Protein AF-0000000076585270 (afdb_homodimer)

Sequence (612 aa):
MSAAIGAAALASAGLLAKRGRPFRSYSMFIYFAIMEFLQLAQYSVAGQCDSRINQALTWAAYIHVAFQPLVVNFYFLWGQRNPHPEVGSFVMKLCLAAAVLMLMRTPVLPLALLGDWLHTYFPDIPTSDTYGKHCHYLEAFCGERACSFKGGAWGHISWSIPLAPTTYFLPSSFIHFFMFFVPTLTAGDNVKRLLMIATVFIGPLACMAIAAQDMSTYVFEWATIWCFFAAVQSFWAILVELYFYKKRFIAADAEEMAQVGKWAKHSRVNAAAAAAAAGMAAAGGKQGAPTVTAAVCVTASSRKLDMSAAIGAAALASAGLLAKRGRPFRSYSMFIYFAIMEFLQLAQYSVAGQCDSRINQALTWAAYIHVAFQPLVVNFYFLWGQRNPHPEVGSFVMKLCLAAAVLMLMRTPVLPLALLGDWLHTYFPDIPTSDTYGKHCHYLEAFCGERACSFKGGAWGHISWSIPLAPTTYFLPSSFIHFFMFFVPTLTAGDNVKRLLMIATVFIGPLACMAIAAQDMSTYVFEWATIWCFFAAVQSFWAILVELYFYKKRFIAADAEEMAQVGKWAKHSRVNAAAAAAAAGMAAAGGKQGAPTVTAAVCVTASSRKLD

Nearest PDB structures (foldseek):
  7aky-assembly1_A  TM=4.165E-01  e=2.057E+00  Organic Lake phycodnavirus
  7aky-assembly1_A  TM=4.207E-01  e=2.317E+00  Organic Lake phycodnavirus
  1jv6-assembly1_A  TM=4.354E-01  e=8.023E+00  Halobacterium salinarum
  8xhw-assembly1_A  TM=3.796E-01  e=7.634E+00  Haloquadratum walsbyi DSM 16790
  6q58-assembly1_A  TM=3.985E-01  e=9.312E+00  Streptomyces lividans 1326

Secondary structure (DSSP, 8-state):
-HHHHHHHHHHHHHHHHHTT--HHHHHHHHHHHHHHHHHHHHHTTTT-TT-HHHHHHHHHHHHHHHTHHHHHHHHHHTT--SS-HHHHHHHHHHHHHHHHHHHTTSTTSGGGGS-THHHHH-TTSPPGGGTTTS--TTSTTB-SS-EEEE-SSS--EEEEB-PPPP-SSS--THHHHHHHHHHHHHHS-HHHHHHHHHHHIIIIIHHHHHHTT-TTSHHHHHHHHHHHHHHHHHHHHHHHHHHHSHHHHHHHHHHHHHHHHHHHHHSTTHHHHHHHHHHHHHHT--S-------------------/-HHHHHHHHHHHHHHHHHTT--HHHHHHHHHHHHHHHHHHHHHTTTT-TT-HHHHHHHHHHHHHHHTHHHHHHHHHHTT--SS-HHHHHHHHHHHHHHHHHHHTTSTTSGGGGS-THHHHH-TTS--GGGTTTS--TTSTTB-SS-EEEE-SSS--EEEEB-PPPP-SSS--THHHHHHHHHHHHHHS-HHHHHHHHHHHIIIIIHHHHHHTT-TTSHHHHHHHHHHHHHHHHHHHHHHHHHHHHHHHHHHHHHHHHHHHHHHHHHSTTHHHHHHHHHHHHHHT--S-------------------

Organism: Tetradesmus obliquus (NCBI:txid3088)

pLDDT: mean 79.13, std 25.03, range [20.0, 98.75]

Solvent-accessible surface area (backbone atoms only — not comparable to full-atom values): 31537 Å² total; per-residue (Å²): 109,43,62,58,51,20,49,51,24,43,50,50,27,50,53,41,49,73,71,65,48,58,65,55,78,32,44,55,26,50,57,33,20,52,51,19,50,50,53,50,56,41,64,77,38,45,61,39,47,84,37,67,64,24,28,50,53,36,49,51,49,51,54,54,58,43,44,42,29,34,49,53,42,41,50,74,31,44,72,27,64,69,74,40,39,64,42,22,54,49,49,46,53,52,25,50,51,50,22,52,40,51,50,45,29,29,71,88,26,62,57,54,62,64,48,57,70,51,26,75,48,33,70,64,44,63,41,79,83,40,38,18,70,68,56,51,87,51,37,65,30,41,21,70,44,47,23,28,27,68,24,68,47,79,53,41,60,18,38,28,33,29,32,40,67,55,16,53,82,28,52,53,63,14,57,54,46,47,50,48,42,48,57,43,55,69,53,38,54,69,67,52,26,50,50,49,54,50,41,48,48,71,28,61,49,44,22,32,42,53,18,52,73,22,69,90,32,25,36,25,20,18,65,42,47,30,51,64,45,42,40,60,48,49,52,50,53,50,53,52,48,51,66,74,30,53,80,50,51,62,53,50,55,53,49,48,54,52,49,51,53,57,54,44,69,73,44,76,73,35,53,58,54,48,45,44,47,51,44,48,56,53,63,66,53,68,78,83,75,77,80,77,76,74,77,75,77,73,77,73,79,72,75,71,88,117,107,41,61,59,52,20,50,50,24,40,49,51,25,50,53,42,48,72,72,66,50,60,65,56,77,31,44,55,28,49,58,33,21,50,50,20,51,50,54,51,57,42,64,78,38,44,61,40,47,84,36,66,64,25,29,51,52,35,50,51,50,51,54,53,59,42,44,43,29,34,49,54,41,41,51,73,31,46,74,28,65,69,76,38,39,64,40,20,55,49,50,46,51,52,26,49,51,50,22,52,39,50,49,47,29,30,72,87,26,62,57,53,62,64,46,59,71,52,26,74,48,33,69,66,42,64,42,79,82,41,38,19,69,66,56,51,86,52,37,66,30,42,22,70,44,47,22,27,26,67,23,69,46,80,54,40,60,17,38,29,33,28,32,38,66,55,15,53,84,28,53,54,61,14,56,53,46,47,50,49,41,47,56,44,57,70,51,37,54,72,67,52,26,49,50,48,56,51,42,48,49,70,28,62,49,45,23,33,41,53,18,52,74,22,70,92,33,24,36,26,19,18,64,43,48,29,52,64,45,43,40,58,48,49,52,51,52,51,52,51,47,49,65,75,30,53,79,52,52,65,54,48,53,53,51,49,54,52,49,50,54,56,55,45,69,72,46,77,72,38,52,60,53,47,45,44,47,49,45,46,58,54,64,65,54,69,83,81,76,74,80,77,75,74,75,72,77,74,75,73,78,72,77,73,88,118

Foldseek 3Di:
DLQVLLVVLVVVLVVCVVVVFDCLLSVLSNLLSVLSVLQVVLVVCAPVQVDPVQLVSLLVNLLSLLQNLLSLLSNFQAPDPFVHNVLSVVLNVLSVVSSVLQCCQACVDCLQVVACVVCVVPVLRDYPVQFLVPDDLQFAQRHDDFGWHQADQPRGIFTHGRTHDDGPRHDTCVSSVCSNQVSCCVRPDPLSVVLSVVCVCVAQVVLLVRNVVDSVRSRGGSNSVNSSCSSVSSVVSSVSCCVVCVPPVVVVSVVSVVVVVVVLVPPVVCCVVCVVVVVVVVVVPDDDDDPPPPPPCPVPPPPDPD/DLQVLLVVLVVVLVVCVVVVFDCLLSVLSNLLSVLSVLQVVLVVCAPVQVDPVQLVSLVVNLLSLLQNLLSLLSNFQAPDPFVHNVLSVVLNVLSVVSSVLQCCQACVDCLQVVACPVCVVPVLRDYPVQFLVPDDLQFAQRHDDFGWHQADQPRGIFTHGRTHDDGPRHDTCVSSVCSNQVSCCVRPDPLSVVLSVVCVCVAQVVLLVRLVVDSVRSRGGSNSVNSSCSSVSSVVSSVSCCVVCVPPVVVVSVVSVVVVVVVCVPPVVVCVVVVVVVVVVVVVPDDDDDPPPPPPCPVPPCPDPD

InterPro domains:
  IPR043912 Protein of unknown function DUF5765 [PF19069] (2-232)

Structure (mmCIF, N/CA/C/O backbone):
data_AF-0000000076585270-model_v1
#
loop_
_entity.id
_entity.type
_entity.pdbx_description
1 polymer 'Uncharacterized protein'
#
loop_
_atom_site.group_PDB
_atom_site.id
_atom_site.type_symbol
_atom_site.label_atom_id
_atom_site.label_alt_id
_atom_site.label_comp_id
_atom_site.label_asym_id
_atom_site.label_entity_id
_atom_site.label_seq_id
_atom_site.pdbx_PDB_ins_code
_atom_site.Cartn_x
_atom_site.Cartn_y
_atom_site.Cartn_z
_atom_site.occupancy
_atom_site.B_iso_or_equiv
_atom_site.auth_seq_id
_atom_site.auth_comp_id
_atom_site.auth_asym_id
_atom_site.auth_atom_id
_atom_site.pdbx_PDB_model_num
ATOM 1 N N . MET A 1 1 ? -32.312 -1.209 9.359 1 83.5 1 MET A N 1
ATOM 2 C CA . MET A 1 1 ? -31.234 -0.743 10.227 1 83.5 1 MET A CA 1
ATOM 3 C C . MET A 1 1 ? -30.328 0.25 9.484 1 83.5 1 MET A C 1
ATOM 5 O O . MET A 1 1 ? -30.047 1.333 10 1 83.5 1 MET A O 1
ATOM 9 N N . SER A 1 2 ? -30.094 0.052 8.203 1 87.19 2 SER A N 1
ATOM 10 C CA . SER A 1 2 ? -29.25 0.945 7.418 1 87.19 2 SER A CA 1
ATOM 11 C C . SER A 1 2 ? -29.875 2.334 7.301 1 87.19 2 SER A C 1
ATOM 13 O O . SER A 1 2 ? -29.188 3.342 7.441 1 87.19 2 SER A O 1
ATOM 15 N N . ALA A 1 3 ? -31.203 2.361 7.148 1 90.12 3 ALA A N 1
ATOM 16 C CA . ALA A 1 3 ? -31.891 3.646 7.02 1 90.12 3 ALA A CA 1
ATOM 17 C C . ALA A 1 3 ? -31.766 4.465 8.305 1 90.12 3 ALA A C 1
ATOM 19 O O . ALA A 1 3 ? -31.484 5.664 8.258 1 90.12 3 ALA A O 1
ATOM 20 N N . ALA A 1 4 ? -31.969 3.824 9.367 1 92.19 4 ALA A N 1
ATOM 21 C CA . ALA A 1 4 ? -31.922 4.492 10.664 1 92.19 4 ALA A CA 1
ATOM 22 C C . ALA A 1 4 ? -30.516 5.004 10.961 1 92.19 4 ALA A C 1
ATOM 24 O O . ALA A 1 4 ? -30.344 6.145 11.391 1 92.19 4 ALA A O 1
ATOM 25 N N . ILE A 1 5 ? -29.547 4.18 10.719 1 92 5 ILE A N 1
ATOM 26 C CA . ILE A 1 5 ? -28.172 4.551 10.977 1 92 5 ILE A CA 1
ATOM 27 C C . ILE A 1 5 ? -27.75 5.68 10.039 1 92 5 ILE A C 1
ATOM 29 O O . ILE A 1 5 ? -27.078 6.633 10.453 1 92 5 ILE A O 1
ATOM 33 N N . GLY A 1 6 ? -28.172 5.586 8.766 1 93.44 6 GLY A N 1
ATOM 34 C CA . GLY A 1 6 ? -27.891 6.648 7.816 1 93.44 6 GLY A CA 1
ATOM 35 C C . GLY A 1 6 ? -28.5 7.98 8.211 1 93.44 6 GLY A C 1
ATOM 36 O O . GLY A 1 6 ? -27.844 9.016 8.148 1 93.44 6 GLY A O 1
ATOM 37 N N . ALA A 1 7 ? -29.703 7.973 8.648 1 94.94 7 ALA A N 1
ATOM 38 C CA . ALA A 1 7 ? -30.406 9.18 9.086 1 94.94 7 ALA A CA 1
ATOM 39 C C . ALA A 1 7 ? -29.75 9.773 10.336 1 94.94 7 ALA A C 1
ATOM 41 O O . ALA A 1 7 ? -29.594 10.992 10.438 1 94.94 7 ALA A O 1
ATOM 42 N N . ALA A 1 8 ? -29.422 8.914 11.211 1 93.94 8 ALA A N 1
ATOM 43 C CA . ALA A 1 8 ? -28.75 9.359 12.422 1 93.94 8 ALA A CA 1
ATOM 44 C C . ALA A 1 8 ? -27.406 10.023 12.094 1 93.94 8 ALA A C 1
ATOM 46 O O . ALA A 1 8 ? -27.047 11.039 12.695 1 93.94 8 ALA A O 1
ATOM 47 N N . ALA A 1 9 ? -26.703 9.477 11.172 1 93.75 9 ALA A N 1
ATOM 48 C CA . ALA A 1 9 ? -25.422 10.039 10.75 1 93.75 9 ALA A CA 1
ATOM 49 C C . ALA A 1 9 ? -25.609 11.414 10.117 1 93.75 9 ALA A C 1
ATOM 51 O O . ALA A 1 9 ? -24.875 12.359 10.445 1 93.75 9 ALA A O 1
ATOM 52 N N . LEU A 1 10 ? -26.578 11.5 9.32 1 94.75 10 LEU A N 1
ATOM 53 C CA . LEU A 1 10 ? -26.859 12.781 8.68 1 94.75 10 LEU A CA 1
ATOM 54 C C . LEU A 1 10 ? -27.312 13.82 9.703 1 94.75 10 LEU A C 1
ATOM 56 O O . LEU A 1 10 ? -26.922 14.984 9.625 1 94.75 10 LEU A O 1
ATOM 60 N N . ALA A 1 11 ? -28.109 13.391 10.57 1 94.75 11 ALA A N 1
ATOM 61 C CA . ALA A 1 11 ? -28.547 14.289 11.641 1 94.75 11 ALA A CA 1
ATOM 62 C C . ALA A 1 11 ? -27.359 14.781 12.469 1 94.75 11 ALA A C 1
ATOM 64 O O . ALA A 1 11 ? -27.281 15.961 12.812 1 94.75 11 ALA A O 1
ATOM 65 N N . SER A 1 12 ? -26.5 13.875 12.758 1 91.81 12 SER A N 1
ATOM 66 C CA . SER A 1 12 ? -25.297 14.234 13.508 1 91.81 12 SER A CA 1
ATOM 67 C C . SER A 1 12 ? -24.453 15.242 12.734 1 91.81 12 SER A C 1
ATOM 69 O O . SER A 1 12 ? -23.953 16.219 13.312 1 91.81 12 SER A O 1
ATOM 71 N N . ALA A 1 13 ? -24.281 15.023 11.469 1 93 13 ALA A N 1
ATOM 72 C CA . ALA A 1 13 ? -23.547 15.969 10.633 1 93 13 ALA A CA 1
ATOM 73 C C . ALA A 1 13 ? -24.219 17.344 10.625 1 93 13 ALA A C 1
ATOM 75 O O . ALA A 1 13 ? -23.562 18.359 10.758 1 93 13 ALA A O 1
ATOM 76 N N . GLY A 1 14 ? -25.516 17.328 10.484 1 92.69 14 GLY A N 1
ATOM 77 C CA . GLY A 1 14 ? -26.266 18.578 10.508 1 92.69 14 GLY A CA 1
ATOM 78 C C . GLY A 1 14 ? -26.125 19.328 11.812 1 92.69 14 GLY A C 1
ATOM 79 O O . GLY A 1 14 ? -25.984 20.562 11.812 1 92.69 14 GLY A O 1
ATOM 80 N N . LEU A 1 15 ? -26.141 18.594 12.891 1 91 15 LEU A N 1
ATOM 81 C CA . LEU A 1 15 ? -26 19.219 14.211 1 91 15 LEU A CA 1
ATOM 82 C C . LEU A 1 15 ? -24.625 19.828 14.375 1 91 15 LEU A C 1
ATOM 84 O O . LEU A 1 15 ? -24.5 20.953 14.891 1 91 15 LEU A O 1
ATOM 88 N N . LEU A 1 16 ? -23.672 19.156 13.938 1 87.25 16 LEU A N 1
ATOM 89 C CA . LEU A 1 16 ? -22.312 19.672 14.047 1 87.25 16 LEU A CA 1
ATOM 90 C C . LEU A 1 16 ? -22.109 20.875 13.125 1 87.25 16 LEU A C 1
ATOM 92 O O . LEU A 1 16 ? -21.453 21.844 13.516 1 87.25 16 LEU A O 1
ATOM 96 N N . ALA A 1 17 ? -22.641 20.781 11.992 1 89.62 17 ALA A N 1
ATOM 97 C CA . ALA A 1 17 ? -22.562 21.891 11.055 1 89.62 17 ALA A CA 1
ATOM 98 C C . ALA A 1 17 ? -23.266 23.125 11.617 1 89.62 17 ALA A C 1
ATOM 100 O O . ALA A 1 17 ? -22.75 24.25 11.531 1 89.62 17 ALA A O 1
ATOM 101 N N . LYS A 1 18 ? -24.359 22.953 12.18 1 90.94 18 LYS A N 1
ATOM 102 C CA . LYS A 1 18 ? -25.141 24.047 12.758 1 90.94 18 LYS A CA 1
ATOM 103 C C . LYS A 1 18 ? -24.406 24.688 13.93 1 90.94 18 LYS A C 1
ATOM 105 O O . LYS A 1 18 ? -24.562 25.875 14.188 1 90.94 18 LYS A O 1
ATOM 110 N N . ARG A 1 19 ? -23.625 23.891 14.555 1 87.44 19 ARG A N 1
ATOM 111 C CA . ARG A 1 19 ? -22.844 24.391 15.695 1 87.44 19 ARG A CA 1
ATOM 112 C C . ARG A 1 19 ? -21.562 25.078 15.234 1 87.44 19 ARG A C 1
ATOM 114 O O . ARG A 1 19 ? -20.734 25.469 16.047 1 87.44 19 ARG A O 1
ATOM 121 N N . GLY A 1 20 ? -21.344 25.078 13.914 1 83.94 20 GLY A N 1
ATOM 122 C CA . GLY A 1 20 ? -20.234 25.828 13.367 1 83.94 20 GLY A CA 1
ATOM 123 C C . GLY A 1 20 ? -18.953 25.016 13.273 1 83.94 20 GLY A C 1
ATOM 124 O O . GLY A 1 20 ? -17.859 25.578 13.141 1 83.94 20 GLY A O 1
ATOM 125 N N . ARG A 1 21 ? -19.094 23.75 13.43 1 81.5 21 ARG A N 1
ATOM 126 C CA . ARG A 1 21 ? -17.891 22.938 13.328 1 81.5 21 ARG A CA 1
ATOM 127 C C . ARG A 1 21 ? -17.406 22.859 11.891 1 81.5 21 ARG A C 1
ATOM 129 O O . ARG A 1 21 ? -18.188 22.953 10.945 1 81.5 21 ARG A O 1
ATOM 136 N N . PRO A 1 22 ? -16.062 22.781 11.742 1 84.44 22 PRO A N 1
ATOM 137 C CA . PRO A 1 22 ? -15.531 22.672 10.383 1 84.44 22 PRO A CA 1
ATOM 138 C C . PRO A 1 22 ? -15.953 21.391 9.688 1 84.44 22 PRO A C 1
ATOM 140 O O . PRO A 1 22 ? -16.25 20.391 10.352 1 84.44 22 PRO A O 1
ATOM 143 N N . PHE A 1 23 ? -15.977 21.375 8.359 1 89.38 23 PHE A N 1
ATOM 144 C CA . PHE A 1 23 ? -16.391 20.234 7.535 1 89.38 23 PHE A CA 1
ATOM 145 C C . PHE A 1 23 ? -15.625 18.984 7.918 1 89.38 23 PHE A C 1
ATOM 147 O O . PHE A 1 23 ? -16.188 17.875 7.883 1 89.38 23 PHE A O 1
ATOM 154 N N . ARG A 1 24 ? -14.43 19.141 8.289 1 87.31 24 ARG A N 1
ATOM 155 C CA . ARG A 1 24 ? -13.586 18 8.672 1 87.31 24 ARG A CA 1
ATOM 156 C C . ARG A 1 24 ? -14.227 17.203 9.797 1 87.31 24 ARG A C 1
ATOM 158 O O . ARG A 1 24 ? -14.141 15.977 9.828 1 87.31 24 ARG A O 1
ATOM 165 N N . SER A 1 25 ? -14.93 17.875 10.625 1 83.81 25 SER A N 1
ATOM 166 C CA . SER A 1 25 ? -15.469 17.266 11.836 1 83.81 25 SER A CA 1
ATOM 167 C C . SER A 1 25 ? -16.688 16.391 11.523 1 83.81 25 SER A C 1
ATOM 169 O O . SER A 1 25 ? -17.031 15.508 12.305 1 83.81 25 SER A O 1
ATOM 171 N N . TYR A 1 26 ? -17.328 16.656 10.469 1 90.81 26 TYR A N 1
ATOM 172 C CA . TYR A 1 26 ? -18.516 15.867 10.219 1 90.81 26 TYR A CA 1
ATOM 173 C C . TYR A 1 26 ? -18.469 15.219 8.836 1 90.81 26 TYR A C 1
ATOM 175 O O . TYR A 1 26 ? -19.453 14.648 8.375 1 90.81 26 TYR A O 1
ATOM 183 N N . SER A 1 27 ? -17.328 15.289 8.148 1 93.25 27 SER A N 1
ATOM 184 C CA . SER A 1 27 ? -17.125 14.695 6.832 1 93.25 27 SER A CA 1
ATOM 185 C C . SER A 1 27 ? -17.359 13.188 6.863 1 93.25 27 SER A C 1
ATOM 187 O O . SER A 1 27 ? -17.984 12.625 5.957 1 93.25 27 SER A O 1
ATOM 189 N N . MET A 1 28 ? -16.953 12.539 7.957 1 94.81 28 MET A N 1
ATOM 190 C CA . MET A 1 28 ? -17.094 11.086 8.062 1 94.81 28 MET A CA 1
ATOM 191 C C . MET A 1 28 ? -18.562 10.695 8.156 1 94.81 28 MET A C 1
ATOM 193 O O . MET A 1 28 ? -18.984 9.703 7.555 1 94.81 28 MET A O 1
ATOM 197 N N . PHE A 1 29 ? -19.328 11.523 8.844 1 94.75 29 PHE A N 1
ATOM 198 C CA . PHE A 1 29 ? -20.766 11.227 8.977 1 94.75 29 PHE A CA 1
ATOM 199 C C . PHE A 1 29 ? -21.453 11.281 7.625 1 94.75 29 PHE A C 1
ATOM 201 O O . PHE A 1 29 ? -22.234 10.383 7.285 1 94.75 29 PHE A O 1
ATOM 208 N N . ILE A 1 30 ? -21.125 12.281 6.895 1 95.69 30 ILE A N 1
ATOM 209 C CA . ILE A 1 30 ? -21.734 12.438 5.582 1 95.69 30 ILE A CA 1
ATOM 210 C C . ILE A 1 30 ? -21.312 11.281 4.676 1 95.69 30 ILE A C 1
ATOM 212 O O . ILE A 1 30 ? -22.156 10.656 4.02 1 95.69 30 ILE A O 1
ATOM 216 N N . TYR A 1 31 ? -20.062 11.023 4.668 1 97.38 31 TYR A N 1
ATOM 217 C CA . TYR A 1 31 ? -19.516 10.016 3.764 1 97.38 31 TYR A CA 1
ATOM 218 C C . TYR A 1 31 ? -20.094 8.641 4.07 1 97.38 31 TYR A C 1
ATOM 220 O O . TYR A 1 31 ? -20.484 7.914 3.158 1 97.38 31 TYR A O 1
ATOM 228 N N . PHE A 1 32 ? -20.203 8.258 5.301 1 96.94 32 PHE A N 1
ATOM 229 C CA . PHE A 1 32 ? -20.656 6.918 5.656 1 96.94 32 PHE A CA 1
ATOM 230 C C . PHE A 1 32 ? -22.172 6.844 5.652 1 96.94 32 PHE A C 1
ATOM 232 O O . PHE A 1 32 ? -22.75 5.754 5.535 1 96.94 32 PHE A O 1
ATOM 239 N N . ALA A 1 33 ? -22.844 7.992 5.77 1 96.38 33 ALA A N 1
ATOM 240 C CA . ALA A 1 33 ? -24.297 8 5.523 1 96.38 33 ALA A CA 1
ATOM 241 C C . ALA A 1 33 ? -24.609 7.602 4.086 1 96.38 33 ALA A C 1
ATOM 243 O O . ALA A 1 33 ? -25.578 6.875 3.834 1 96.38 33 ALA A O 1
ATOM 244 N N . ILE A 1 34 ? -23.797 8.102 3.174 1 97.19 34 ILE A N 1
ATOM 245 C CA . ILE A 1 34 ? -23.969 7.754 1.768 1 97.19 34 ILE A CA 1
ATOM 246 C C . ILE A 1 34 ? -23.906 6.238 1.599 1 97.19 34 ILE A C 1
ATOM 248 O O . ILE A 1 34 ? -24.719 5.652 0.885 1 97.19 34 ILE A O 1
ATOM 252 N N . MET A 1 35 ? -23 5.578 2.281 1 97.25 35 MET A N 1
ATOM 253 C CA . MET A 1 35 ? -22.875 4.129 2.201 1 97.25 35 MET A CA 1
ATOM 254 C C . MET A 1 35 ? -24.125 3.439 2.748 1 97.25 35 MET A C 1
ATOM 256 O O . MET A 1 35 ? -24.594 2.453 2.18 1 97.25 35 MET A O 1
ATOM 260 N N . GLU A 1 36 ? -24.672 3.984 3.834 1 96.62 36 GLU A N 1
ATOM 261 C CA . GLU A 1 36 ? -25.891 3.414 4.406 1 96.62 36 GLU A CA 1
ATOM 262 C C . GLU A 1 36 ? -27.047 3.463 3.41 1 96.62 36 GLU A C 1
ATOM 264 O O . GLU A 1 36 ? -27.766 2.482 3.246 1 96.62 36 GLU A O 1
ATOM 269 N N . PHE A 1 37 ? -27.141 4.527 2.762 1 96.5 37 PHE A N 1
ATOM 270 C CA . PHE A 1 37 ? -28.219 4.676 1.801 1 96.5 37 PHE A CA 1
ATOM 271 C C . PHE A 1 37 ? -27.969 3.826 0.562 1 96.5 37 PHE A C 1
ATOM 273 O O . PHE A 1 37 ? -28.906 3.311 -0.046 1 96.5 37 PHE A O 1
ATOM 280 N N . LEU A 1 38 ? -26.719 3.721 0.158 1 97.06 38 LEU A N 1
ATOM 281 C CA . LEU A 1 38 ? -26.359 2.834 -0.946 1 97.06 38 LEU A CA 1
ATOM 282 C C . LEU A 1 38 ? -26.734 1.391 -0.624 1 97.06 38 LEU A C 1
ATOM 284 O O . LEU A 1 38 ? -27.344 0.702 -1.448 1 97.06 38 LEU A O 1
ATOM 288 N N . GLN A 1 39 ? -26.391 0.985 0.587 1 97 39 GLN A N 1
ATOM 289 C CA . GLN A 1 39 ? -26.703 -0.377 1.002 1 97 39 GLN A CA 1
ATOM 290 C C . GLN A 1 39 ? -28.219 -0.59 1.078 1 97 39 GLN A C 1
ATOM 292 O O . GLN A 1 39 ? -28.719 -1.641 0.677 1 97 39 GLN A O 1
ATOM 297 N N . LEU A 1 40 ? -28.906 0.41 1.551 1 96.12 40 LEU A N 1
ATOM 298 C CA . LEU A 1 40 ? -30.359 0.339 1.585 1 96.12 40 LEU A CA 1
ATOM 299 C C . LEU A 1 40 ? -30.938 0.129 0.185 1 96.12 40 LEU A C 1
ATOM 301 O O . LEU A 1 40 ? -31.797 -0.733 -0.02 1 96.12 40 LEU A O 1
ATOM 305 N N . ALA A 1 41 ? -30.453 0.873 -0.761 1 97.25 41 ALA A N 1
ATOM 306 C CA . ALA A 1 41 ? -30.906 0.762 -2.146 1 97.25 41 ALA A CA 1
ATOM 307 C C . ALA A 1 41 ? -30.547 -0.606 -2.729 1 97.25 41 ALA A C 1
ATOM 309 O O . ALA A 1 41 ? -31.328 -1.17 -3.508 1 97.25 41 ALA A O 1
ATOM 310 N N . GLN A 1 42 ? -29.5 -1.143 -2.332 1 97.62 42 GLN A N 1
ATOM 311 C CA . GLN A 1 42 ? -29.031 -2.414 -2.871 1 97.62 42 GLN A CA 1
ATOM 312 C C . GLN A 1 42 ? -29.922 -3.564 -2.436 1 97.62 42 GLN A C 1
ATOM 314 O O . GLN A 1 42 ? -30.094 -4.543 -3.166 1 97.62 42 GLN A O 1
ATOM 319 N N . TYR A 1 43 ? -30.531 -3.438 -1.267 1 96.44 43 TYR A N 1
ATOM 320 C CA . TYR A 1 43 ? -31.422 -4.492 -0.803 1 96.44 43 TYR A CA 1
ATOM 321 C C . TYR A 1 43 ? -32.594 -4.66 -1.755 1 96.44 43 TYR A C 1
ATOM 323 O O . TYR A 1 43 ? -33.125 -5.766 -1.906 1 96.44 43 TYR A O 1
ATOM 331 N N . SER A 1 44 ? -32.938 -3.68 -2.482 1 96.06 44 SER A N 1
ATOM 332 C CA . SER A 1 44 ? -34.094 -3.729 -3.369 1 96.06 44 SER A CA 1
ATOM 333 C C . SER A 1 44 ? -33.781 -4.523 -4.637 1 96.06 44 SER A C 1
ATOM 335 O O . SER A 1 44 ? -34.719 -5.008 -5.305 1 96.06 44 SER A O 1
ATOM 337 N N . VAL A 1 45 ? -32.594 -4.676 -4.957 1 97.31 45 VAL A N 1
ATOM 338 C CA . VAL A 1 45 ? -32.219 -5.375 -6.184 1 97.31 45 VAL A CA 1
ATOM 339 C C . VAL A 1 45 ? -31.234 -6.496 -5.867 1 97.31 45 VAL A C 1
ATOM 341 O O . VAL A 1 45 ? -30.547 -6.996 -6.758 1 97.31 45 VAL A O 1
ATOM 344 N N . ALA A 1 46 ? -31.141 -6.883 -4.633 1 97.38 46 ALA A N 1
ATOM 345 C CA . ALA A 1 46 ? -30.188 -7.906 -4.203 1 97.38 46 ALA A CA 1
ATOM 346 C C . ALA A 1 46 ? -30.422 -9.219 -4.949 1 97.38 46 ALA A C 1
ATOM 348 O O . ALA A 1 46 ? -31.547 -9.703 -5.031 1 97.38 46 ALA A O 1
ATOM 349 N N . GLY A 1 47 ? -29.344 -9.719 -5.551 1 97.44 47 GLY A N 1
ATOM 350 C CA . GLY A 1 47 ? -29.422 -11.008 -6.219 1 97.44 47 GLY A CA 1
ATOM 351 C C . GLY A 1 47 ? -29.766 -10.898 -7.691 1 97.44 47 GLY A C 1
ATOM 352 O O . GLY A 1 47 ? -29.625 -11.867 -8.438 1 97.44 47 GLY A O 1
ATOM 353 N N . GLN A 1 48 ? -30.188 -9.781 -8.109 1 97.81 48 GLN A N 1
ATOM 354 C CA . GLN A 1 48 ? -30.469 -9.562 -9.523 1 97.81 48 GLN A CA 1
ATOM 355 C C . GLN A 1 48 ? -29.219 -9.133 -10.281 1 97.81 48 GLN A C 1
ATOM 357 O O . GLN A 1 48 ? -29.141 -8.016 -10.797 1 97.81 48 GLN A O 1
ATOM 362 N N . CYS A 1 49 ? -28.391 -10 -10.477 1 96.81 49 CYS A N 1
ATOM 363 C CA . CYS A 1 49 ? -27.031 -9.703 -10.914 1 96.81 49 CYS A CA 1
ATOM 364 C C . CYS A 1 49 ? -27 -9.273 -12.375 1 96.81 49 CYS A C 1
ATOM 366 O O . CYS A 1 49 ? -26.031 -8.664 -12.828 1 96.81 49 CYS A O 1
ATOM 368 N N . ASP A 1 50 ? -28.078 -9.57 -13.07 1 96.44 50 ASP A N 1
ATOM 369 C CA . ASP A 1 50 ? -28.156 -9.164 -14.469 1 96.44 50 ASP A CA 1
ATOM 370 C C . ASP A 1 50 ? -28.688 -7.738 -14.594 1 96.44 50 ASP A C 1
ATOM 372 O O . ASP A 1 50 ? -28.594 -7.129 -15.664 1 96.44 50 ASP A O 1
ATOM 376 N N . SER A 1 51 ? -29.188 -7.305 -13.516 1 96.69 51 SER A N 1
ATOM 377 C CA . SER A 1 51 ? -29.766 -5.961 -13.516 1 96.69 51 SER A CA 1
ATOM 378 C C . SER A 1 51 ? -28.672 -4.898 -13.578 1 96.69 51 SER A C 1
ATOM 380 O O . SER A 1 51 ? -27.703 -4.941 -12.812 1 96.69 51 SER A O 1
ATOM 382 N N . ARG A 1 52 ? -28.906 -3.934 -14.453 1 96.25 52 ARG A N 1
ATOM 383 C CA . ARG A 1 52 ? -27.969 -2.824 -14.578 1 96.25 52 ARG A CA 1
ATOM 384 C C . ARG A 1 52 ? -27.938 -1.986 -13.305 1 96.25 52 ARG A C 1
ATOM 386 O O . ARG A 1 52 ? -26.891 -1.44 -12.945 1 96.25 52 ARG A O 1
ATOM 393 N N . ILE A 1 53 ? -29.016 -1.955 -12.68 1 97.56 53 ILE A N 1
ATOM 394 C CA . ILE A 1 53 ? -29.094 -1.169 -11.453 1 97.56 53 ILE A CA 1
ATOM 395 C C . ILE A 1 53 ? -28.297 -1.85 -10.344 1 97.56 53 ILE A C 1
ATOM 397 O O . ILE A 1 53 ? -27.547 -1.191 -9.617 1 97.56 53 ILE A O 1
ATOM 401 N N . ASN A 1 54 ? -28.375 -3.152 -10.242 1 98.38 54 ASN A N 1
ATOM 402 C CA . ASN A 1 54 ? -27.594 -3.9 -9.266 1 98.38 54 ASN A CA 1
ATOM 403 C C . ASN A 1 54 ? -26.094 -3.684 -9.477 1 98.38 54 ASN A C 1
ATOM 405 O O . ASN A 1 54 ? -25.375 -3.355 -8.539 1 98.38 54 ASN A O 1
ATOM 409 N N . GLN A 1 55 ? -25.766 -3.74 -10.711 1 96.75 55 GLN A N 1
ATOM 410 C CA . GLN A 1 55 ? -24.344 -3.594 -11.047 1 96.75 55 GLN A CA 1
ATOM 411 C C . GLN A 1 55 ? -23.859 -2.176 -10.766 1 96.75 55 GLN A C 1
ATOM 413 O O . GLN A 1 55 ? -22.781 -1.989 -10.195 1 96.75 55 GLN A O 1
ATOM 418 N N . ALA A 1 56 ? -24.641 -1.236 -11.141 1 96.56 56 ALA A N 1
ATOM 419 C CA . ALA A 1 56 ? -24.266 0.158 -10.93 1 96.56 56 ALA A CA 1
ATOM 420 C C . ALA A 1 56 ? -24.094 0.466 -9.445 1 96.56 56 ALA A C 1
ATOM 422 O O . ALA A 1 56 ? -23.125 1.122 -9.047 1 96.56 56 ALA A O 1
ATOM 423 N N . LEU A 1 57 ? -25 -0.02 -8.648 1 97.81 57 LEU A N 1
ATOM 424 C CA . LEU A 1 57 ? -24.922 0.215 -7.207 1 97.81 57 LEU A CA 1
ATOM 425 C C . LEU A 1 57 ? -23.734 -0.505 -6.598 1 97.81 57 LEU A C 1
ATOM 427 O O . LEU A 1 57 ? -23.094 0.004 -5.668 1 97.81 57 LEU A O 1
ATOM 431 N N . THR A 1 58 ? -23.406 -1.659 -7.145 1 97.62 58 THR A N 1
ATOM 432 C CA . THR A 1 58 ? -22.25 -2.412 -6.684 1 97.62 58 THR A CA 1
ATOM 433 C C . THR A 1 58 ? -20.953 -1.651 -6.984 1 97.62 58 THR A C 1
ATOM 435 O O . THR A 1 58 ? -20.094 -1.511 -6.113 1 97.62 58 THR A O 1
ATOM 438 N N . TRP A 1 59 ? -20.938 -1.08 -8.148 1 96.12 59 TRP A N 1
ATOM 439 C CA . TRP A 1 59 ? -19.766 -0.279 -8.523 1 96.12 59 TRP A CA 1
ATOM 440 C C . TRP A 1 59 ? -19.656 0.966 -7.648 1 96.12 59 TRP A C 1
ATOM 442 O O . TRP A 1 59 ? -18.562 1.323 -7.203 1 96.12 59 TRP A O 1
ATOM 452 N N . ALA A 1 60 ? -20.734 1.584 -7.434 1 97.44 60 ALA A N 1
ATOM 453 C CA . ALA A 1 60 ? -20.734 2.787 -6.605 1 97.44 60 ALA A CA 1
ATOM 454 C C . ALA A 1 60 ? -20.219 2.488 -5.199 1 97.44 60 ALA A C 1
ATOM 456 O O . ALA A 1 60 ? -19.484 3.283 -4.621 1 97.44 60 ALA A O 1
ATOM 457 N N . ALA A 1 61 ? -20.609 1.365 -4.688 1 97.81 61 ALA A N 1
ATOM 458 C CA . ALA A 1 61 ? -20.156 0.966 -3.357 1 97.81 61 ALA A CA 1
ATOM 459 C C . ALA A 1 61 ? -18.656 0.735 -3.328 1 97.81 61 ALA A C 1
ATOM 461 O O . ALA A 1 61 ? -17.969 1.173 -2.4 1 97.81 61 ALA A O 1
ATOM 462 N N . TYR A 1 62 ? -18.172 0.118 -4.348 1 97 62 TYR A N 1
ATOM 463 C CA . TYR A 1 62 ? -16.75 -0.157 -4.414 1 97 62 TYR A CA 1
ATOM 464 C C . TYR A 1 62 ? -15.945 1.136 -4.516 1 97 62 TYR A C 1
ATOM 466 O O . TYR A 1 62 ? -14.898 1.28 -3.873 1 97 62 TYR A O 1
ATOM 474 N N . ILE A 1 63 ? -16.453 2.035 -5.32 1 97 63 ILE A N 1
ATOM 475 C CA . ILE A 1 63 ? -15.812 3.34 -5.453 1 97 63 ILE A CA 1
ATOM 476 C C . ILE A 1 63 ? -15.812 4.051 -4.102 1 97 63 ILE A C 1
ATOM 478 O O . ILE A 1 63 ? -14.797 4.621 -3.695 1 97 63 ILE A O 1
ATOM 482 N N . HIS A 1 64 ? -16.906 3.992 -3.41 1 98.25 64 HIS A N 1
ATOM 483 C CA . HIS A 1 64 ? -17.016 4.578 -2.08 1 98.25 64 HIS A CA 1
ATOM 484 C C . HIS A 1 64 ? -15.969 3.99 -1.136 1 98.25 64 HIS A C 1
ATOM 486 O O . HIS A 1 64 ? -15.289 4.727 -0.418 1 98.25 64 HIS A O 1
ATOM 492 N N . VAL A 1 65 ? -15.82 2.664 -1.159 1 98.19 65 VAL A N 1
ATOM 493 C CA . VAL A 1 65 ? -14.875 1.971 -0.296 1 98.19 65 VAL A CA 1
ATOM 494 C C . VAL A 1 65 ? -13.453 2.418 -0.63 1 98.19 65 VAL A C 1
ATOM 496 O O . VAL A 1 65 ? -12.648 2.672 0.27 1 98.19 65 VAL A O 1
ATOM 499 N N . ALA A 1 66 ? -13.156 2.586 -1.874 1 97.69 66 ALA A N 1
ATOM 500 C CA . ALA A 1 66 ? -11.812 2.938 -2.322 1 97.69 66 ALA A CA 1
ATOM 501 C C . ALA A 1 66 ? -11.383 4.281 -1.749 1 97.69 66 ALA A C 1
ATOM 503 O O . ALA A 1 66 ? -10.195 4.496 -1.481 1 97.69 66 ALA A O 1
ATOM 504 N N . PHE A 1 67 ? -12.32 5.16 -1.469 1 98.25 67 PHE A N 1
ATOM 505 C CA . PHE A 1 67 ? -11.977 6.512 -1.041 1 98.25 67 PHE A CA 1
ATOM 506 C C . PHE A 1 67 ? -12.133 6.66 0.467 1 98.25 67 PHE A C 1
ATOM 508 O O . PHE A 1 67 ? -11.883 7.73 1.021 1 98.25 67 PHE A O 1
ATOM 515 N N . GLN A 1 68 ? -12.484 5.648 1.159 1 98.31 68 GLN A N 1
ATOM 516 C CA . GLN A 1 68 ? -12.672 5.711 2.604 1 98.31 68 GLN A CA 1
ATOM 517 C C . GLN A 1 68 ? -11.391 6.133 3.312 1 98.31 68 GLN A C 1
ATOM 519 O O . GLN A 1 68 ? -11.422 6.977 4.215 1 98.31 68 GLN A O 1
ATOM 524 N N . PRO A 1 69 ? -10.18 5.637 2.922 1 98.38 69 PRO A N 1
ATOM 525 C CA . PRO A 1 69 ? -8.961 6.09 3.59 1 98.38 69 PRO A CA 1
ATOM 526 C C . PRO A 1 69 ? -8.75 7.598 3.48 1 98.38 69 PRO A C 1
ATOM 528 O O . PRO A 1 69 ? -8.242 8.227 4.414 1 98.38 69 PRO A O 1
ATOM 531 N N . LEU A 1 70 ? -9.148 8.148 2.367 1 98.25 70 LEU A N 1
ATOM 532 C CA . LEU A 1 70 ? -9.023 9.586 2.164 1 98.25 70 LEU A CA 1
ATOM 533 C C . LEU A 1 70 ? -9.867 10.352 3.18 1 98.25 70 LEU A C 1
ATOM 535 O O . LEU A 1 70 ? -9.383 11.289 3.814 1 98.25 70 LEU A O 1
ATOM 539 N N . VAL A 1 71 ? -11.062 9.906 3.412 1 97.19 71 VAL A N 1
ATOM 540 C CA . VAL A 1 71 ? -12.008 10.602 4.285 1 97.19 71 VAL A CA 1
ATOM 541 C C . VAL A 1 71 ? -11.578 10.445 5.742 1 97.19 71 VAL A C 1
ATOM 543 O O . VAL A 1 71 ? -11.617 11.398 6.516 1 97.19 71 VAL A O 1
ATOM 546 N N . VAL A 1 72 ? -11.141 9.266 6.066 1 96.56 72 VAL A N 1
ATOM 547 C CA . VAL A 1 72 ? -10.734 8.992 7.441 1 96.56 72 VAL A CA 1
ATOM 548 C C . VAL A 1 72 ? -9.492 9.797 7.785 1 96.56 72 VAL A C 1
ATOM 550 O O . VAL A 1 72 ? -9.43 10.445 8.836 1 96.56 72 VAL A O 1
ATOM 553 N N . ASN A 1 73 ? -8.531 9.82 6.91 1 96.44 73 ASN A N 1
ATOM 554 C CA . ASN A 1 73 ? -7.312 10.57 7.184 1 96.44 73 ASN A CA 1
ATOM 555 C C . ASN A 1 73 ? -7.547 12.078 7.074 1 96.44 73 ASN A C 1
ATOM 557 O O . ASN A 1 73 ? -6.824 12.867 7.684 1 96.44 73 ASN A O 1
ATOM 561 N N . P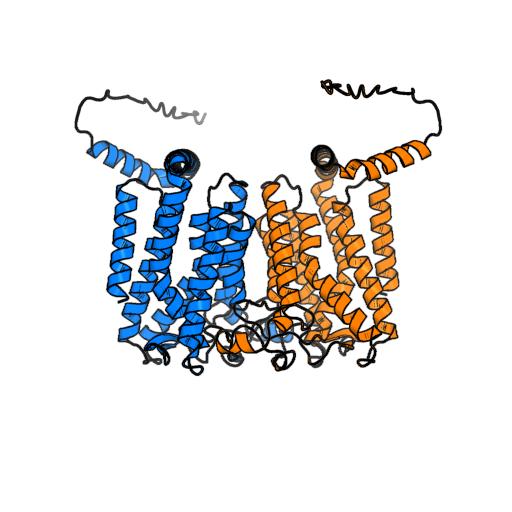HE A 1 74 ? -8.5 12.438 6.25 1 95.12 74 PHE A N 1
ATOM 562 C CA . PHE A 1 74 ? -8.914 13.836 6.238 1 95.12 74 PHE A CA 1
ATOM 563 C C . PHE A 1 74 ? -9.367 14.281 7.621 1 95.12 74 PHE A C 1
ATOM 565 O O . PHE A 1 74 ? -8.977 15.344 8.094 1 95.12 74 PHE A O 1
ATOM 572 N N . TYR A 1 75 ? -10.117 13.445 8.234 1 93.12 75 TYR A N 1
ATOM 573 C CA . TYR A 1 75 ? -10.617 13.727 9.578 1 93.12 75 TYR A CA 1
ATOM 574 C C . TYR A 1 75 ? -9.477 13.758 10.586 1 93.12 75 TYR A C 1
ATOM 576 O O . TYR A 1 75 ? -9.383 14.688 11.391 1 93.12 75 TYR A O 1
ATOM 584 N N . PHE A 1 76 ? -8.531 12.906 10.516 1 93.12 76 PHE A N 1
ATOM 585 C CA . PHE A 1 76 ? -7.57 12.711 11.594 1 93.12 76 PHE A CA 1
ATOM 586 C C . PHE A 1 76 ? -6.34 13.586 11.375 1 93.12 76 PHE A C 1
ATOM 588 O O . PHE A 1 76 ? -5.719 14.039 12.344 1 93.12 76 PHE A O 1
ATOM 595 N N . LEU A 1 77 ? -6 13.852 10.055 1 93.06 77 LEU A N 1
ATOM 596 C CA . LEU A 1 77 ? -4.652 14.375 9.867 1 93.06 77 LEU A CA 1
ATOM 597 C C . LEU A 1 77 ? -4.691 15.711 9.125 1 93.06 77 LEU A C 1
ATOM 599 O O . LEU A 1 77 ? -3.742 16.484 9.195 1 93.06 77 LEU A O 1
ATOM 603 N N . TRP A 1 78 ? -5.645 15.898 8.375 1 89.94 78 TRP A N 1
ATOM 604 C CA . TRP A 1 78 ? -5.664 17.109 7.555 1 89.94 78 TRP A CA 1
ATOM 605 C C . TRP A 1 78 ? -5.625 18.359 8.43 1 89.94 78 TRP A C 1
ATOM 607 O O . TRP A 1 78 ? -6.422 18.5 9.359 1 89.94 78 TRP A O 1
ATOM 617 N N . GLY A 1 79 ? -4.691 19.234 8.141 1 80.44 79 GLY A N 1
ATOM 618 C CA . GLY A 1 79 ? -4.629 20.531 8.797 1 80.44 79 GLY A CA 1
ATOM 619 C C . GLY A 1 79 ? -4.059 20.469 10.195 1 80.44 79 GLY A C 1
ATOM 620 O O . GLY A 1 79 ? -4.004 21.469 10.898 1 80.44 79 GLY A O 1
ATOM 621 N N . GLN A 1 80 ? -3.623 19.312 10.547 1 82.94 80 GLN A N 1
ATOM 622 C CA . GLN A 1 80 ? -3.064 19.188 11.891 1 82.94 80 GLN A CA 1
ATOM 623 C C . GLN A 1 80 ? -1.675 19.812 11.969 1 82.94 80 GLN A C 1
ATOM 625 O O . GLN A 1 80 ? -0.886 19.703 11.031 1 82.94 80 GLN A O 1
ATOM 630 N N . ARG A 1 81 ? -1.428 20.438 13.062 1 78.19 81 ARG A N 1
ATOM 631 C CA . ARG A 1 81 ? -0.155 21.125 13.25 1 78.19 81 ARG A CA 1
ATOM 632 C C . ARG A 1 81 ? 0.929 20.156 13.711 1 78.19 81 ARG A C 1
ATOM 634 O O . ARG A 1 81 ? 2.119 20.422 13.523 1 78.19 81 ARG A O 1
ATOM 641 N N . ASN A 1 82 ? 0.427 19.203 14.469 1 75.5 82 ASN A N 1
ATOM 642 C CA . ASN A 1 82 ? 1.345 18.141 14.875 1 75.5 82 ASN A CA 1
ATOM 643 C C . ASN A 1 82 ? 1.054 16.828 14.148 1 75.5 82 ASN A C 1
ATOM 645 O O . ASN A 1 82 ? -0.015 16.25 14.32 1 75.5 82 ASN A O 1
ATOM 649 N N . PRO A 1 83 ? 2.016 16.469 13.336 1 75.81 83 PRO A N 1
ATOM 650 C CA . PRO A 1 83 ? 3.385 16.969 13.195 1 75.81 83 PRO A CA 1
ATOM 651 C C . PRO A 1 83 ? 3.461 18.266 12.383 1 75.81 83 PRO A C 1
ATOM 653 O O . PRO A 1 83 ? 4.027 19.266 12.844 1 75.81 83 PRO A O 1
ATOM 656 N N . HIS A 1 84 ? 3.107 18.234 11.227 1 82.12 84 HIS A N 1
ATOM 657 C CA . HIS A 1 84 ? 3.053 19.391 10.344 1 82.12 84 HIS A CA 1
ATOM 658 C C . HIS A 1 84 ? 1.9 19.281 9.352 1 82.12 84 HIS A C 1
ATOM 660 O O . HIS A 1 84 ? 1.575 18.188 8.898 1 82.12 84 HIS A O 1
ATOM 666 N N . PRO A 1 85 ? 1.322 20.359 9.055 1 87.75 85 PRO A N 1
ATOM 667 C CA . PRO A 1 85 ? 0.165 20.312 8.156 1 87.75 85 PRO A CA 1
ATOM 668 C C . PRO A 1 85 ? 0.501 19.719 6.793 1 87.75 85 PRO A C 1
ATOM 670 O O . PRO A 1 85 ? -0.37 19.141 6.133 1 87.75 85 PRO A O 1
ATOM 673 N N . GLU A 1 86 ? 1.71 19.797 6.43 1 91.5 86 GLU A N 1
ATOM 674 C CA . GLU A 1 86 ? 2.102 19.25 5.137 1 91.5 86 GLU A CA 1
ATOM 675 C C . GLU A 1 86 ? 2.037 17.719 5.141 1 91.5 86 GLU A C 1
ATOM 677 O O . GLU A 1 86 ? 1.904 17.094 4.086 1 91.5 86 GLU A O 1
ATOM 682 N N . VAL A 1 87 ? 2.15 17.172 6.309 1 94.12 87 VAL A N 1
ATOM 683 C CA . VAL A 1 87 ? 2.027 15.727 6.426 1 94.12 87 VAL A CA 1
ATOM 684 C C . VAL A 1 87 ? 0.602 15.297 6.086 1 94.12 87 VAL A C 1
ATOM 686 O O . VAL A 1 87 ? 0.397 14.352 5.324 1 94.12 87 VAL A O 1
ATOM 689 N N . GLY A 1 88 ? -0.336 16.047 6.605 1 94.56 88 GLY A N 1
ATOM 690 C CA . GLY A 1 88 ? -1.723 15.758 6.277 1 94.56 88 GLY A CA 1
ATOM 691 C C . GLY A 1 88 ? -2.027 15.891 4.797 1 94.56 88 GLY A C 1
ATOM 692 O O . GLY A 1 88 ? -2.705 15.039 4.219 1 94.56 88 GLY A O 1
ATOM 693 N N . SER A 1 89 ? -1.518 16.938 4.188 1 93.44 89 SER A N 1
ATOM 694 C CA . SER A 1 89 ? -1.727 17.156 2.762 1 93.44 89 SER A CA 1
ATOM 695 C C . SER A 1 89 ? -1.086 16.047 1.935 1 93.44 89 SER A C 1
ATOM 697 O O . SER A 1 89 ? -1.662 15.594 0.944 1 93.44 89 SER A O 1
ATOM 699 N N . PHE A 1 90 ? 0.025 15.703 2.391 1 95.94 90 PHE A N 1
ATOM 700 C CA . PHE A 1 90 ? 0.743 14.625 1.724 1 95.94 90 PHE A CA 1
ATOM 701 C C . PHE A 1 90 ? -0.028 13.312 1.829 1 95.94 90 PHE A C 1
ATOM 703 O O . PHE A 1 90 ? -0.148 12.578 0.848 1 95.94 90 PHE A O 1
ATOM 710 N N . VAL A 1 91 ? -0.576 13.016 2.961 1 97.62 91 VAL A N 1
ATOM 711 C CA . VAL A 1 91 ? -1.339 11.797 3.191 1 97.62 91 VAL A CA 1
ATOM 712 C C . VAL A 1 91 ? -2.574 11.781 2.295 1 97.62 91 VAL A C 1
ATOM 714 O O . VAL A 1 91 ? -2.949 10.734 1.764 1 97.62 91 VAL A O 1
ATOM 717 N N . MET A 1 92 ? -3.199 12.961 2.041 1 96.94 92 MET A N 1
ATOM 718 C CA . MET A 1 92 ? -4.352 13.023 1.148 1 96.94 92 MET A CA 1
ATOM 719 C C . MET A 1 92 ? -3.975 12.594 -0.264 1 96.94 92 MET A C 1
ATOM 721 O O . MET A 1 92 ? -4.711 11.844 -0.907 1 96.94 92 MET A O 1
ATOM 725 N N . LYS A 1 93 ? -2.828 13 -0.666 1 97.44 93 LYS A N 1
ATOM 726 C CA . LYS A 1 93 ? -2.371 12.633 -2.002 1 97.44 93 LYS A CA 1
ATOM 727 C C . LYS A 1 93 ? -2.09 11.133 -2.094 1 97.44 93 LYS A C 1
ATOM 729 O O . LYS A 1 93 ? -2.402 10.5 -3.104 1 97.44 93 LYS A O 1
ATOM 734 N N . LEU A 1 94 ? -1.529 10.609 -1.054 1 98.38 94 LEU A N 1
ATOM 735 C CA . LEU A 1 94 ? -1.268 9.172 -1.029 1 98.38 94 LEU A CA 1
ATOM 736 C C . LEU A 1 94 ? -2.572 8.383 -1.062 1 98.38 94 LEU A C 1
ATOM 738 O O . LEU A 1 94 ? -2.672 7.367 -1.762 1 98.38 94 LEU A O 1
ATOM 742 N N . CYS A 1 95 ? -3.514 8.844 -0.309 1 98.5 95 CYS A N 1
ATOM 743 C CA . CYS A 1 95 ? -4.809 8.172 -0.273 1 98.5 95 CYS A CA 1
ATOM 744 C C . CYS A 1 95 ? -5.492 8.234 -1.635 1 98.5 95 CYS A C 1
ATOM 746 O O . CYS A 1 95 ? -6.113 7.266 -2.066 1 98.5 95 CYS A O 1
ATOM 748 N N . LEU A 1 96 ? -5.395 9.375 -2.291 1 98.12 96 LEU A N 1
ATOM 749 C CA . LEU A 1 96 ? -5.961 9.508 -3.629 1 98.12 96 LEU A CA 1
ATOM 750 C C . LEU A 1 96 ? -5.289 8.547 -4.602 1 98.12 96 LEU A C 1
ATOM 752 O O . LEU A 1 96 ? -5.965 7.867 -5.383 1 98.12 96 LEU A O 1
ATOM 756 N N . ALA A 1 97 ? -4.004 8.484 -4.512 1 97.81 97 ALA A N 1
ATOM 757 C CA . ALA A 1 97 ? -3.266 7.562 -5.371 1 97.81 97 ALA A CA 1
ATOM 758 C C . ALA A 1 97 ? -3.689 6.121 -5.109 1 97.81 97 ALA A C 1
ATOM 760 O O . ALA A 1 97 ? -3.916 5.352 -6.051 1 97.81 97 ALA A O 1
ATOM 761 N N . ALA A 1 98 ? -3.799 5.762 -3.873 1 98.25 98 ALA A N 1
ATOM 762 C CA . ALA A 1 98 ? -4.219 4.414 -3.494 1 98.25 98 ALA A CA 1
ATOM 763 C C . ALA A 1 98 ? -5.609 4.102 -4.035 1 98.25 98 ALA A C 1
ATOM 765 O O . ALA A 1 98 ? -5.848 3.012 -4.562 1 98.25 98 ALA A O 1
ATOM 766 N N . ALA A 1 99 ? -6.492 5.074 -3.924 1 97.62 99 ALA A N 1
ATOM 767 C CA . ALA A 1 99 ? -7.859 4.887 -4.406 1 97.62 99 ALA A CA 1
ATOM 768 C C . ALA A 1 99 ? -7.883 4.664 -5.914 1 97.62 99 ALA A C 1
ATOM 770 O O . ALA A 1 99 ? -8.562 3.758 -6.406 1 97.62 99 ALA A O 1
ATOM 771 N N . VAL A 1 100 ? -7.129 5.441 -6.617 1 95.25 100 VAL A N 1
ATOM 772 C CA . VAL A 1 100 ? -7.074 5.328 -8.07 1 95.25 100 VAL A CA 1
ATOM 773 C C . VAL A 1 100 ? -6.52 3.961 -8.469 1 95.25 100 VAL A C 1
ATOM 775 O O . VAL A 1 100 ? -7.062 3.293 -9.352 1 95.25 100 VAL A O 1
ATOM 778 N N . LEU A 1 101 ? -5.551 3.525 -7.758 1 94.81 101 LEU A N 1
ATOM 779 C CA . LEU A 1 101 ? -4.922 2.252 -8.094 1 94.81 101 LEU A CA 1
ATOM 780 C C . LEU A 1 101 ? -5.84 1.084 -7.746 1 94.81 101 LEU A C 1
ATOM 782 O O . LEU A 1 101 ? -5.848 0.069 -8.445 1 94.81 101 LEU A O 1
ATOM 786 N N . MET A 1 102 ? -6.582 1.209 -6.695 1 95.38 102 MET A N 1
ATOM 787 C CA . MET A 1 102 ? -7.586 0.197 -6.387 1 95.38 102 MET A CA 1
ATOM 788 C C . MET A 1 102 ? -8.633 0.114 -7.492 1 95.38 102 MET A C 1
ATOM 790 O O . MET A 1 102 ? -9.016 -0.98 -7.91 1 95.38 102 MET A O 1
ATOM 794 N N . LEU A 1 103 ? -9.023 1.253 -7.969 1 94.19 103 LEU A N 1
ATOM 795 C CA . LEU A 1 103 ? -10.062 1.3 -8.992 1 94.19 103 LEU A CA 1
ATOM 796 C C . LEU A 1 103 ? -9.523 0.813 -10.336 1 94.19 103 LEU A C 1
ATOM 798 O O . LEU A 1 103 ? -10.289 0.315 -11.164 1 94.19 103 LEU A O 1
ATOM 802 N N . MET A 1 104 ? -8.234 0.85 -10.523 1 91.31 104 MET A N 1
ATOM 803 C CA . MET A 1 104 ? -7.613 0.393 -11.766 1 91.31 104 MET A CA 1
ATOM 804 C C . MET A 1 104 ? -7.699 -1.125 -11.891 1 91.31 104 MET A C 1
ATOM 806 O O . MET A 1 104 ? -7.492 -1.675 -12.977 1 91.31 104 MET A O 1
ATOM 810 N N . ARG A 1 105 ? -8.07 -1.781 -10.844 1 91.69 105 ARG A N 1
ATOM 811 C CA . ARG A 1 105 ? -8.234 -3.23 -10.891 1 91.69 105 ARG A CA 1
ATOM 812 C C . ARG A 1 105 ? -9.594 -3.609 -11.461 1 91.69 105 ARG A C 1
ATOM 814 O O . ARG A 1 105 ? -9.875 -4.789 -11.688 1 91.69 105 ARG A O 1
ATOM 821 N N . THR A 1 106 ? -10.383 -2.641 -11.68 1 90.44 106 THR A N 1
ATOM 822 C CA . THR A 1 106 ? -11.719 -2.91 -12.203 1 90.44 106 THR A CA 1
ATOM 823 C C . THR A 1 106 ? -11.742 -2.795 -13.727 1 90.44 106 THR A C 1
ATOM 825 O O . THR A 1 106 ? -10.922 -2.08 -14.305 1 90.44 106 THR A O 1
ATOM 828 N N . PRO A 1 107 ? -12.625 -3.521 -14.383 1 82.88 107 PRO A N 1
ATOM 829 C CA . PRO A 1 107 ? -12.672 -3.48 -15.844 1 82.88 107 PRO A CA 1
ATOM 830 C C . PRO A 1 107 ? -13.172 -2.143 -16.375 1 82.88 107 PRO A C 1
ATOM 832 O O . PRO A 1 107 ? -13.109 -1.892 -17.594 1 82.88 107 PRO A O 1
ATOM 835 N N . VAL A 1 108 ? -13.555 -1.351 -15.602 1 68.19 108 VAL A N 1
ATOM 836 C CA . VAL A 1 108 ? -14.141 -0.098 -16.062 1 68.19 108 VAL A CA 1
ATOM 837 C C . VAL A 1 108 ? -13.047 0.942 -16.281 1 68.19 108 VAL A C 1
ATOM 839 O O . VAL A 1 108 ? -13.25 1.946 -16.969 1 68.19 108 VAL A O 1
ATOM 842 N N . LEU A 1 109 ? -11.852 0.603 -15.852 1 66.12 109 LEU A N 1
ATOM 843 C CA . LEU A 1 109 ? -10.82 1.631 -15.922 1 66.12 109 LEU A CA 1
ATOM 844 C C . LEU A 1 109 ? -9.828 1.326 -17.047 1 66.12 109 LEU A C 1
ATOM 846 O O . LEU A 1 109 ? -9.82 0.216 -17.578 1 66.12 109 LEU A O 1
ATOM 850 N N . PRO A 1 110 ? -8.977 2.318 -17.25 1 60.84 110 PRO A N 1
ATOM 851 C CA . PRO A 1 110 ? -8.156 2.459 -18.453 1 60.84 110 PRO A CA 1
ATOM 852 C C . PRO A 1 110 ? -7.246 1.255 -18.688 1 60.84 110 PRO A C 1
ATOM 854 O O . PRO A 1 110 ? -6.969 0.904 -19.844 1 60.84 110 PRO A O 1
ATOM 857 N N . LEU A 1 111 ? -6.84 0.735 -17.719 1 63.47 111 LEU A N 1
ATOM 858 C CA . LEU A 1 111 ? -5.93 -0.368 -18 1 63.47 111 LEU A CA 1
ATOM 859 C C . LEU A 1 111 ? -6.602 -1.42 -18.875 1 63.47 111 LEU A C 1
ATOM 861 O O . LEU A 1 111 ? -5.961 -2.008 -19.75 1 63.47 111 LEU A O 1
ATOM 865 N N . ALA A 1 112 ? -7.801 -1.524 -18.578 1 59.69 112 ALA A N 1
ATOM 866 C CA . ALA A 1 112 ? -8.57 -2.451 -19.406 1 59.69 112 ALA A CA 1
ATOM 867 C C . ALA A 1 112 ? -8.633 -1.972 -20.844 1 59.69 112 ALA A C 1
ATOM 869 O O . ALA A 1 112 ? -8.82 -2.773 -21.766 1 59.69 112 ALA A O 1
ATOM 870 N N . LEU A 1 113 ? -8.211 -0.713 -20.875 1 60.38 113 LEU A N 1
ATOM 871 C CA . LEU A 1 113 ? -8.297 -0.101 -22.203 1 60.38 113 LEU A CA 1
ATOM 872 C C . LEU A 1 113 ? -6.973 -0.219 -22.938 1 60.38 113 LEU A C 1
ATOM 874 O O . LEU A 1 113 ? -6.926 -0.071 -24.156 1 60.38 113 LEU A O 1
ATOM 878 N N . LEU A 1 114 ? -5.914 -0.372 -22.188 1 65.56 114 LEU A N 1
ATOM 879 C CA . LEU A 1 114 ? -4.586 -0.383 -22.797 1 65.56 114 LEU A CA 1
ATOM 880 C C . LEU A 1 114 ? -4.375 -1.644 -23.625 1 65.56 114 LEU A C 1
ATOM 882 O O . LEU A 1 114 ? -3.451 -1.711 -24.438 1 65.56 114 LEU A O 1
ATOM 886 N N . GLY A 1 115 ? -5.422 -2.256 -24.031 1 61.38 115 GLY A N 1
ATOM 887 C CA . GLY A 1 115 ? -5.453 -3.402 -24.922 1 61.38 115 GLY A CA 1
ATOM 888 C C . GLY A 1 115 ? -4.562 -4.543 -24.469 1 61.38 115 GLY A C 1
ATOM 889 O O . GLY A 1 115 ? -3.604 -4.328 -23.719 1 61.38 115 GLY A O 1
ATOM 890 N N . ASP A 1 116 ? -4.668 -5.719 -24.875 1 70.06 116 ASP A N 1
ATOM 891 C CA . ASP A 1 116 ? -4.07 -7.008 -24.531 1 70.06 116 ASP A CA 1
ATOM 892 C C . ASP A 1 116 ? -2.637 -7.102 -25.047 1 70.06 116 ASP A C 1
ATOM 894 O O . ASP A 1 116 ? -1.844 -7.898 -24.531 1 70.06 116 ASP A O 1
ATOM 898 N N . TRP A 1 117 ? -2.336 -6.168 -25.969 1 71.25 117 TRP A N 1
ATOM 899 C CA . TRP A 1 117 ? -1.007 -6.266 -26.562 1 71.25 117 TRP A CA 1
ATOM 900 C C . TRP A 1 117 ? 0.072 -5.918 -25.547 1 71.25 117 TRP A C 1
ATOM 902 O O . TRP A 1 117 ? 1.156 -6.504 -25.547 1 71.25 117 TRP A O 1
ATOM 912 N N . LEU A 1 118 ? -0.165 -5.086 -24.594 1 75.25 118 LEU A N 1
ATOM 913 C CA . LEU A 1 118 ? 0.811 -4.688 -23.578 1 75.25 118 LEU A CA 1
ATOM 914 C C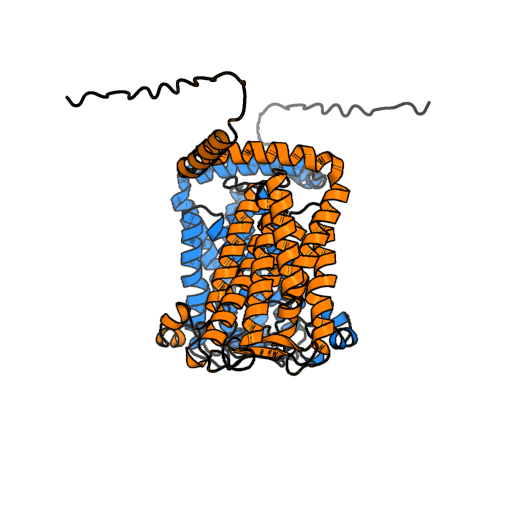 . LEU A 1 118 ? 1.149 -5.852 -22.656 1 75.25 118 LEU A C 1
ATOM 916 O O . LEU A 1 118 ? 2.264 -5.934 -22.141 1 75.25 118 LEU A O 1
ATOM 920 N N . HIS A 1 119 ? 0.276 -6.746 -22.625 1 77.44 119 HIS A N 1
ATOM 921 C CA . HIS A 1 119 ? 0.435 -7.902 -21.75 1 77.44 119 HIS A CA 1
ATOM 922 C C . HIS A 1 119 ? 1.579 -8.797 -22.219 1 77.44 119 HIS A C 1
ATOM 924 O O . HIS A 1 119 ? 2.242 -9.438 -21.406 1 77.44 119 HIS A O 1
ATOM 930 N N . THR A 1 120 ? 1.784 -8.797 -23.484 1 75.19 120 THR A N 1
ATOM 931 C CA . THR A 1 120 ? 2.844 -9.633 -24.031 1 75.19 120 THR A CA 1
ATOM 932 C C . THR A 1 120 ? 4.211 -9.18 -23.531 1 75.19 120 THR A C 1
ATOM 934 O O . THR A 1 120 ? 5.078 -10.008 -23.234 1 75.19 120 THR A O 1
ATOM 937 N N . TYR A 1 121 ? 4.34 -7.922 -23.312 1 75.75 121 TYR A N 1
ATOM 938 C CA . TYR A 1 121 ? 5.625 -7.375 -22.891 1 75.75 121 TYR A CA 1
ATOM 939 C C . TYR A 1 121 ? 5.656 -7.148 -21.375 1 75.75 121 TYR A C 1
ATOM 941 O O . TYR A 1 121 ? 6.719 -7.234 -20.75 1 75.75 121 TYR A O 1
ATOM 949 N N . PHE A 1 122 ? 4.469 -6.914 -20.906 1 82.81 122 PHE A N 1
ATOM 950 C CA . PHE A 1 122 ? 4.352 -6.637 -19.484 1 82.81 122 PHE A CA 1
ATOM 951 C C . PHE A 1 122 ? 3.254 -7.488 -18.859 1 82.81 122 PHE A C 1
ATOM 953 O O . PHE A 1 122 ? 2.145 -7.008 -18.609 1 82.81 122 PHE A O 1
ATOM 960 N N . PRO A 1 123 ? 3.65 -8.672 -18.516 1 83.19 123 PRO A N 1
ATOM 961 C CA . PRO A 1 123 ? 2.643 -9.617 -18.016 1 83.19 123 PRO A CA 1
ATOM 962 C C . PRO A 1 123 ? 1.888 -9.094 -16.797 1 83.19 123 PRO A C 1
ATOM 964 O O . PRO A 1 123 ? 0.771 -9.531 -16.531 1 83.19 123 PRO A O 1
ATOM 967 N N . ASP A 1 124 ? 2.486 -8.125 -16.156 1 85.88 124 ASP A N 1
ATOM 968 C CA . ASP A 1 124 ? 1.856 -7.578 -14.961 1 85.88 124 ASP A CA 1
ATOM 969 C C . ASP A 1 124 ? 0.692 -6.66 -15.328 1 85.88 124 ASP A C 1
ATOM 971 O O . ASP A 1 124 ? -0.069 -6.234 -14.453 1 85.88 124 ASP A O 1
ATOM 975 N N . ILE A 1 125 ? 0.527 -6.395 -16.594 1 78 125 ILE A N 1
ATOM 976 C CA . ILE A 1 125 ? -0.663 -5.699 -17.062 1 78 125 ILE A CA 1
ATOM 977 C C . ILE A 1 125 ? -1.742 -6.715 -17.422 1 78 125 ILE A C 1
ATOM 979 O O . ILE A 1 125 ? -1.582 -7.488 -18.375 1 78 125 ILE A O 1
ATOM 983 N N . PRO A 1 126 ? -2.807 -6.66 -16.734 1 78.38 126 PRO A N 1
ATOM 984 C CA . PRO A 1 126 ? -3.795 -7.723 -16.938 1 78.38 126 PRO A CA 1
ATOM 985 C C . PRO A 1 126 ? -4.555 -7.582 -18.25 1 78.38 126 PRO A C 1
ATOM 987 O O . PRO A 1 126 ? -4.711 -6.469 -18.766 1 78.38 126 PRO A O 1
ATOM 990 N N . THR A 1 127 ? -4.961 -8.734 -18.719 1 78.81 127 THR A N 1
ATOM 991 C CA . THR A 1 127 ? -5.816 -8.766 -19.906 1 78.81 127 THR A CA 1
ATOM 992 C C . THR A 1 127 ? -7.289 -8.828 -19.5 1 78.81 127 THR A C 1
ATOM 994 O O . THR A 1 127 ? -7.613 -9.117 -18.344 1 78.81 127 THR A O 1
ATOM 997 N N . SER A 1 128 ? -8.109 -8.523 -20.453 1 75.31 128 SER A N 1
ATOM 998 C CA . SER A 1 128 ? -9.547 -8.445 -20.203 1 75.31 128 SER A CA 1
ATOM 999 C C . SER A 1 128 ? -10.102 -9.789 -19.734 1 75.31 128 SER A C 1
ATOM 1001 O O . SER A 1 128 ? -11.086 -9.844 -19 1 75.31 128 SER A O 1
ATOM 1003 N N . ASP A 1 129 ? -9.461 -10.82 -20.047 1 78.88 129 ASP A N 1
ATOM 1004 C CA . ASP A 1 129 ? -10 -12.141 -19.766 1 78.88 129 ASP A CA 1
ATOM 1005 C C . ASP A 1 129 ? -9.609 -12.609 -18.359 1 78.88 129 ASP A C 1
ATOM 1007 O O . ASP A 1 129 ? -10.078 -13.641 -17.891 1 78.88 129 ASP A O 1
ATOM 1011 N N . THR A 1 130 ? -8.859 -11.805 -17.719 1 81.56 130 THR A N 1
ATOM 1012 C CA . THR A 1 130 ? -8.352 -12.273 -16.422 1 81.56 130 THR A CA 1
ATOM 1013 C C . THR A 1 130 ? -9.211 -11.734 -15.281 1 81.56 130 THR A C 1
ATOM 1015 O O . THR A 1 130 ? -9.086 -12.188 -14.141 1 81.56 130 THR A O 1
ATOM 1018 N N . TYR A 1 131 ? -10.078 -10.859 -15.594 1 86.12 131 TYR A N 1
ATOM 1019 C CA . TYR A 1 131 ? -10.852 -10.219 -14.531 1 86.12 131 TYR A CA 1
ATOM 1020 C C . TYR A 1 131 ? -11.781 -11.219 -13.859 1 86.12 131 TYR A C 1
ATOM 1022 O O . TYR A 1 131 ? -12.547 -11.914 -14.531 1 86.12 131 TYR A O 1
ATOM 1030 N N . GLY A 1 132 ? -11.641 -11.32 -12.578 1 88.06 132 GLY A N 1
ATOM 1031 C CA . GLY A 1 132 ? -12.523 -12.156 -11.781 1 88.06 132 GLY A CA 1
ATOM 1032 C C . GLY A 1 132 ? -12.156 -13.633 -11.836 1 88.06 132 GLY A C 1
ATOM 1033 O O . GLY A 1 132 ? -12.812 -14.461 -11.195 1 88.06 132 GLY A O 1
ATOM 1034 N N . LYS A 1 133 ? -11.086 -14.047 -12.5 1 84.88 133 LYS A N 1
ATOM 1035 C CA . LYS A 1 133 ? -10.781 -15.453 -12.727 1 84.88 133 LYS A CA 1
ATOM 1036 C C . LYS A 1 133 ? -9.68 -15.938 -11.781 1 84.88 133 LYS A C 1
ATOM 1038 O O . LYS A 1 133 ? -9.453 -17.141 -11.648 1 84.88 133 LYS A O 1
ATOM 1043 N N . HIS A 1 134 ? -9.141 -15.086 -11.086 1 81.56 134 HIS A N 1
ATOM 1044 C CA . HIS A 1 134 ? -7.988 -15.422 -10.258 1 81.56 134 HIS A CA 1
ATOM 1045 C C . HIS A 1 134 ? -8.32 -15.281 -8.773 1 81.56 134 HIS A C 1
ATOM 1047 O O . HIS A 1 134 ? -7.426 -15.367 -7.926 1 81.56 134 HIS A O 1
ATOM 1053 N N . CYS A 1 135 ? -9.508 -15.07 -8.469 1 84.38 135 CYS A N 1
ATOM 1054 C CA . CYS A 1 135 ? -9.883 -14.711 -7.105 1 84.38 135 CYS A CA 1
ATOM 1055 C C . CYS A 1 135 ? -9.648 -15.875 -6.156 1 84.38 135 CYS A C 1
ATOM 1057 O O . CYS A 1 135 ? -9.953 -17.031 -6.488 1 84.38 135 CYS A O 1
ATOM 1059 N N . HIS A 1 136 ? -8.977 -15.539 -5.094 1 79.25 136 HIS A N 1
ATOM 1060 C CA . HIS A 1 136 ? -8.844 -16.578 -4.074 1 79.25 136 HIS A CA 1
ATOM 1061 C C . HIS A 1 136 ? -9.758 -16.297 -2.887 1 79.25 136 HIS A C 1
ATOM 1063 O O . HIS A 1 136 ? -10.352 -15.227 -2.787 1 79.25 136 HIS A O 1
ATOM 1069 N N . TYR A 1 137 ? -9.781 -17.156 -1.942 1 77.69 137 TYR A N 1
ATOM 1070 C CA . TYR A 1 137 ? -10.836 -17.203 -0.94 1 77.69 137 TYR A CA 1
ATOM 1071 C C . TYR A 1 137 ? -10.617 -16.156 0.139 1 77.69 137 TYR A C 1
ATOM 1073 O O . TYR A 1 137 ? -11.484 -15.938 0.991 1 77.69 137 TYR A O 1
ATOM 1081 N N . LEU A 1 138 ? -9.547 -15.375 0.042 1 85.62 138 LEU A N 1
ATOM 1082 C CA . LEU A 1 138 ? -9.32 -14.375 1.079 1 85.62 138 LEU A CA 1
ATOM 1083 C C . LEU A 1 138 ? -9.266 -12.977 0.479 1 85.62 138 LEU A C 1
ATOM 1085 O O . LEU A 1 138 ? -9.047 -12 1.197 1 85.62 138 LEU A O 1
ATOM 1089 N N . GLU A 1 139 ? -9.445 -12.883 -0.76 1 88.12 139 GLU A N 1
ATOM 1090 C CA . GLU A 1 139 ? -9.391 -11.57 -1.39 1 88.12 139 GLU A CA 1
ATOM 1091 C C . GLU A 1 139 ? -10.734 -10.859 -1.313 1 88.12 139 GLU A C 1
ATOM 1093 O O . GLU A 1 139 ? -11.688 -11.242 -2.002 1 88.12 139 GLU A O 1
ATOM 1098 N N . ALA A 1 140 ? -10.695 -9.812 -0.677 1 91.94 140 ALA A N 1
ATOM 1099 C CA . ALA A 1 140 ? -11.938 -9.086 -0.438 1 91.94 140 ALA A CA 1
ATOM 1100 C C . ALA A 1 140 ? -12.562 -8.617 -1.75 1 91.94 140 ALA A C 1
ATOM 1102 O O . ALA A 1 140 ? -11.867 -8.117 -2.635 1 91.94 140 ALA A O 1
ATOM 1103 N N . PHE A 1 141 ? -13.867 -8.867 -1.98 1 94.81 141 PHE A N 1
ATOM 1104 C CA . PHE A 1 141 ? -14.734 -8.383 -3.043 1 94.81 141 PHE A CA 1
ATOM 1105 C C . PHE A 1 141 ? -14.516 -9.164 -4.332 1 94.81 141 PHE A C 1
ATOM 1107 O O . PHE A 1 141 ? -15.336 -9.109 -5.246 1 94.81 141 PHE A O 1
ATOM 1114 N N . CYS A 1 142 ? -13.422 -9.805 -4.504 1 94.19 142 CYS A N 1
ATOM 1115 C CA . CYS A 1 142 ? -13.055 -10.383 -5.793 1 94.19 142 CYS A CA 1
ATOM 1116 C C . CYS A 1 142 ? -13.984 -11.531 -6.164 1 94.19 142 CYS A C 1
ATOM 1118 O O . CYS A 1 142 ? -14.062 -12.531 -5.445 1 94.19 142 CYS A O 1
ATOM 1120 N N . GLY A 1 143 ? -14.695 -11.391 -7.242 1 94.06 143 GLY A N 1
ATOM 1121 C CA . GLY A 1 143 ? -15.609 -12.391 -7.766 1 94.06 143 GLY A CA 1
ATOM 1122 C C . GLY A 1 143 ? -15.75 -12.344 -9.273 1 94.06 143 GLY A C 1
ATOM 1123 O O . GLY A 1 143 ? -15.039 -11.586 -9.945 1 94.06 143 GLY A O 1
ATOM 1124 N N . GLU A 1 144 ? -16.609 -13.117 -9.797 1 92.06 144 GLU A N 1
ATOM 1125 C CA . GLU A 1 144 ? -16.688 -13.336 -11.234 1 92.06 144 GLU A CA 1
ATOM 1126 C C . GLU A 1 144 ? -17.359 -12.156 -11.93 1 92.06 144 GLU A C 1
ATOM 1128 O O . GLU A 1 144 ? -17.078 -11.867 -13.094 1 92.06 144 GLU A O 1
ATOM 1133 N N . ARG A 1 145 ? -18.312 -11.555 -11.273 1 93.06 145 ARG A N 1
ATOM 1134 C CA . ARG A 1 145 ? -19.047 -10.453 -11.875 1 93.06 145 ARG A CA 1
ATOM 1135 C C . ARG A 1 145 ? -19.469 -9.43 -10.82 1 93.06 145 ARG A C 1
ATOM 1137 O O . ARG A 1 145 ? -19.453 -9.727 -9.625 1 93.06 145 ARG A O 1
ATOM 1144 N N . ALA A 1 146 ? -19.812 -8.312 -11.336 1 95.5 146 ALA A N 1
ATOM 1145 C CA . ALA A 1 146 ? -20.344 -7.297 -10.43 1 95.5 146 ALA A CA 1
ATOM 1146 C C . ALA A 1 146 ? -21.75 -7.645 -9.977 1 95.5 146 ALA A C 1
ATOM 1148 O O . ALA A 1 146 ? -22.672 -7.781 -10.797 1 95.5 146 ALA A O 1
ATOM 1149 N N . CYS A 1 147 ? -21.922 -7.816 -8.703 1 98.06 147 CYS A N 1
ATOM 1150 C CA . CYS A 1 147 ? -23.219 -8.219 -8.188 1 98.06 147 CYS A CA 1
ATOM 1151 C C . CYS A 1 147 ? -23.328 -7.949 -6.691 1 98.06 147 CYS A C 1
ATOM 1153 O O . CYS A 1 147 ? -22.406 -8.273 -5.934 1 98.06 147 CYS A O 1
ATOM 1155 N N . SER A 1 148 ? -24.391 -7.344 -6.332 1 98.25 148 SER A N 1
ATOM 1156 C CA . SER A 1 148 ? -24.781 -7.289 -4.926 1 98.25 148 SER A CA 1
ATOM 1157 C C . SER A 1 148 ? -25.828 -8.352 -4.602 1 98.25 148 SER A C 1
ATOM 1159 O O . SER A 1 148 ? -26.781 -8.531 -5.359 1 98.25 148 SER A O 1
ATOM 1161 N N . PHE A 1 149 ? -25.672 -9.023 -3.541 1 98.19 149 PHE A N 1
ATOM 1162 C CA . PHE A 1 149 ? -26.562 -10.094 -3.125 1 98.19 149 PHE A CA 1
ATOM 1163 C C . PHE A 1 149 ? -26.562 -10.242 -1.609 1 98.19 149 PHE A C 1
ATOM 1165 O O . PHE A 1 149 ? -25.734 -9.633 -0.922 1 98.19 149 PHE A O 1
ATOM 1172 N N . LYS A 1 150 ? -27.469 -10.992 -1.081 1 97 150 LYS A N 1
ATOM 1173 C CA . LYS A 1 150 ? -27.531 -11.219 0.36 1 97 150 LYS A CA 1
ATOM 1174 C C . LYS A 1 150 ? -26.484 -12.25 0.799 1 97 150 LYS A C 1
ATOM 1176 O O . LYS A 1 150 ? -26.406 -13.344 0.226 1 97 150 LYS A O 1
ATOM 1181 N N . GLY A 1 151 ? -25.75 -11.852 1.783 1 95.69 151 GLY A N 1
ATOM 1182 C CA . GLY A 1 151 ? -24.719 -12.742 2.285 1 95.69 151 GLY A CA 1
ATOM 1183 C C . GLY A 1 151 ? -25.266 -13.859 3.156 1 95.69 151 GLY A C 1
ATOM 1184 O O . GLY A 1 151 ? -26.438 -13.82 3.566 1 95.69 151 GLY A O 1
ATOM 1185 N N . GLY A 1 152 ? -24.438 -14.812 3.463 1 92.19 152 GLY A N 1
ATOM 1186 C CA . GLY A 1 152 ? -24.844 -16 4.184 1 92.19 152 GLY A CA 1
ATOM 1187 C C . GLY A 1 152 ? -24.734 -15.859 5.688 1 92.19 152 GLY A C 1
ATOM 1188 O O . GLY A 1 152 ? -25.406 -16.562 6.438 1 92.19 152 GLY A O 1
ATOM 1189 N N . ALA A 1 153 ? -23.875 -15.078 6.184 1 87 153 ALA A N 1
ATOM 1190 C CA . ALA A 1 153 ? -23.641 -14.984 7.621 1 87 153 ALA A CA 1
ATOM 1191 C C . ALA A 1 153 ? -24.734 -14.188 8.312 1 87 153 ALA A C 1
ATOM 1193 O O . ALA A 1 153 ? -25.5 -14.727 9.117 1 87 153 ALA A O 1
ATOM 1194 N N . TRP A 1 154 ? -24.938 -12.992 7.977 1 85.94 154 TRP A N 1
ATOM 1195 C CA . TRP A 1 154 ? -25.906 -12.094 8.625 1 85.94 154 TRP A CA 1
ATOM 1196 C C . TRP A 1 154 ? -26.953 -11.625 7.633 1 85.94 154 TRP A C 1
ATOM 1198 O O . TRP A 1 154 ? -27.781 -10.773 7.961 1 85.94 154 TRP A O 1
ATOM 1208 N N . GLY A 1 155 ? -26.938 -12.227 6.465 1 91.56 155 GLY A N 1
ATOM 1209 C CA . GLY A 1 155 ? -27.859 -11.781 5.434 1 91.56 155 GLY A CA 1
ATOM 1210 C C . GLY A 1 155 ? -27.609 -10.352 4.984 1 91.56 155 GLY A C 1
ATOM 1211 O O . GLY A 1 155 ? -28.484 -9.727 4.371 1 91.56 155 GLY A O 1
ATOM 1212 N N . HIS A 1 156 ? -26.484 -9.867 5.352 1 95.31 156 HIS A N 1
ATOM 1213 C CA . HIS A 1 156 ? -26.125 -8.508 4.965 1 95.31 156 HIS A CA 1
ATOM 1214 C C . HIS A 1 156 ? -25.703 -8.453 3.496 1 95.31 156 HIS A C 1
ATOM 1216 O O . HIS A 1 156 ? -25.297 -9.461 2.924 1 95.31 156 HIS A O 1
ATOM 1222 N N . ILE A 1 157 ? -25.891 -7.312 2.986 1 97 157 ILE A N 1
ATOM 1223 C CA . ILE A 1 157 ? -25.531 -7.105 1.589 1 97 157 ILE A CA 1
ATOM 1224 C C . ILE A 1 157 ? -24.062 -7.469 1.378 1 97 157 ILE A C 1
ATOM 1226 O O . ILE A 1 157 ? -23.203 -7.172 2.223 1 97 157 ILE A O 1
ATOM 1230 N N . SER A 1 158 ? -23.75 -8.148 0.301 1 97.69 158 SER A N 1
ATOM 1231 C CA . SER A 1 158 ? -22.406 -8.578 -0.115 1 97.69 158 SER A CA 1
ATOM 1232 C C . SER A 1 158 ? -22.094 -8.094 -1.524 1 97.69 158 SER A C 1
ATOM 1234 O O . SER A 1 158 ? -23 -7.848 -2.324 1 97.69 158 SER A O 1
ATOM 1236 N N . TRP A 1 159 ? -20.828 -7.902 -1.775 1 98.06 159 TRP A N 1
ATOM 1237 C CA . TRP A 1 159 ? -20.422 -7.383 -3.078 1 98.06 159 TRP A CA 1
ATOM 1238 C C . TRP A 1 159 ? -19.422 -8.32 -3.752 1 98.06 159 TRP A C 1
ATOM 1240 O O . TRP A 1 159 ? -18.391 -8.664 -3.17 1 98.06 159 TRP A O 1
ATOM 1250 N N . SER A 1 160 ? -19.75 -8.711 -4.949 1 97.38 160 SER A N 1
ATOM 1251 C CA . SER A 1 160 ? -18.812 -9.352 -5.867 1 97.38 160 SER A CA 1
ATOM 1252 C C . SER A 1 160 ? -18.359 -8.398 -6.969 1 97.38 160 SER A C 1
ATOM 1254 O O . SER A 1 160 ? -19.203 -7.73 -7.59 1 97.38 160 SER A O 1
ATOM 1256 N N . ILE A 1 161 ? -17.094 -8.266 -7.125 1 96.19 161 ILE A N 1
ATOM 1257 C CA . ILE A 1 161 ? -16.516 -7.379 -8.125 1 96.19 161 ILE A CA 1
ATOM 1258 C C . ILE A 1 161 ? -15.477 -8.141 -8.953 1 96.19 161 ILE A C 1
ATOM 1260 O O . ILE A 1 161 ? -14.602 -8.812 -8.406 1 96.19 161 ILE A O 1
ATOM 1264 N N . PRO A 1 162 ? -15.602 -8.094 -10.297 1 94.06 162 PRO A N 1
ATOM 1265 C CA . PRO A 1 162 ? -14.578 -8.734 -11.125 1 94.06 162 PRO A CA 1
ATOM 1266 C C . PRO A 1 162 ? -13.273 -7.949 -11.164 1 94.06 162 PRO A C 1
ATOM 1268 O O . PRO A 1 162 ? -13.062 -7.152 -12.086 1 94.06 162 PRO A O 1
ATOM 1271 N N . LEU A 1 163 ? -12.398 -8.219 -10.273 1 92.81 163 LEU A N 1
ATOM 1272 C CA . LEU A 1 163 ? -11.141 -7.484 -10.148 1 92.81 163 LEU A CA 1
ATOM 1273 C C . LEU A 1 163 ? -10.039 -8.156 -10.961 1 92.81 163 LEU A C 1
ATOM 1275 O O . LEU A 1 163 ? -10.023 -9.375 -11.109 1 92.81 163 LEU A O 1
ATOM 1279 N N . ALA A 1 164 ? -9.141 -7.352 -11.508 1 89.88 164 ALA A N 1
ATOM 1280 C CA . ALA A 1 164 ? -7.914 -7.863 -12.117 1 89.88 164 ALA A CA 1
ATOM 1281 C C . ALA A 1 164 ? -7 -8.484 -11.07 1 89.88 164 ALA A C 1
ATOM 1283 O O . ALA A 1 164 ? -7.102 -8.172 -9.875 1 89.88 164 ALA A O 1
ATOM 1284 N N . PRO A 1 165 ? -6.145 -9.383 -11.508 1 89 165 PRO A N 1
ATOM 1285 C CA . PRO A 1 165 ? -5.191 -9.945 -10.547 1 89 165 PRO A CA 1
ATOM 1286 C C . PRO A 1 165 ? -4.289 -8.891 -9.922 1 89 165 PRO A C 1
ATOM 1288 O O . PRO A 1 165 ? -4.035 -7.844 -10.531 1 89 165 PRO A O 1
ATOM 1291 N N . THR A 1 166 ? -3.883 -9.227 -8.719 1 90.81 166 THR A N 1
ATOM 1292 C CA . THR A 1 166 ? -2.867 -8.375 -8.109 1 90.81 166 THR A CA 1
ATOM 1293 C C . THR A 1 166 ? -1.526 -8.539 -8.812 1 90.81 166 THR A C 1
ATOM 1295 O O . THR A 1 166 ? -1.158 -9.641 -9.211 1 90.81 166 THR A O 1
ATOM 1298 N N . THR A 1 167 ? -0.866 -7.48 -9.062 1 91.56 167 THR A N 1
ATOM 1299 C CA . THR A 1 167 ? 0.458 -7.457 -9.68 1 91.56 167 THR A CA 1
ATOM 1300 C C . THR A 1 167 ? 1.381 -6.496 -8.93 1 91.56 167 THR A C 1
ATOM 1302 O O . THR A 1 167 ? 1.044 -6.023 -7.848 1 91.56 167 THR A O 1
ATOM 1305 N N . TYR A 1 168 ? 2.531 -6.32 -9.477 1 94.56 168 TYR A N 1
ATOM 1306 C CA . TYR A 1 168 ? 3.451 -5.348 -8.898 1 94.56 168 TYR A CA 1
ATOM 1307 C C . TYR A 1 168 ? 2.857 -3.945 -8.93 1 94.56 168 TYR A C 1
ATOM 1309 O O . TYR A 1 168 ? 3.123 -3.129 -8.047 1 94.56 168 TYR A O 1
ATOM 1317 N N . PHE A 1 169 ? 1.948 -3.715 -9.93 1 92.94 169 PHE A N 1
ATOM 1318 C CA . PHE A 1 169 ? 1.435 -2.369 -10.156 1 92.94 169 PHE A CA 1
ATOM 1319 C C . PHE A 1 169 ? 0.007 -2.24 -9.633 1 92.94 169 PHE A C 1
ATOM 1321 O O . PHE A 1 169 ? -0.512 -1.131 -9.5 1 92.94 169 PHE A O 1
ATOM 1328 N N . LEU A 1 170 ? -0.597 -3.348 -9.352 1 92.75 170 LEU A N 1
ATOM 1329 C CA . LEU A 1 170 ? -1.996 -3.352 -8.938 1 92.75 170 LEU A CA 1
ATOM 1330 C C . LEU A 1 170 ? -2.15 -3.949 -7.547 1 92.75 170 LEU A C 1
ATOM 1332 O O . LEU A 1 170 ? -1.691 -5.066 -7.293 1 92.75 170 LEU A O 1
ATOM 1336 N N . PRO A 1 171 ? -2.857 -3.236 -6.715 1 95.12 171 PRO A N 1
ATOM 1337 C CA . PRO A 1 171 ? -2.877 -3.615 -5.301 1 95.12 171 PRO A CA 1
ATOM 1338 C C . PRO A 1 171 ? -3.967 -4.637 -4.98 1 95.12 171 PRO A C 1
ATOM 1340 O O . PRO A 1 171 ? -4.953 -4.742 -5.711 1 95.12 171 PRO A O 1
ATOM 1343 N N . SER A 1 172 ? -3.703 -5.348 -3.914 1 93.62 172 SER A N 1
ATOM 1344 C CA . SER A 1 172 ? -4.801 -6.008 -3.217 1 93.62 172 SER A CA 1
ATOM 1345 C C . SER A 1 172 ? -5.555 -5.031 -2.322 1 93.62 172 SER A C 1
ATOM 1347 O O . SER A 1 172 ? -5.23 -3.844 -2.277 1 93.62 172 SER A O 1
ATOM 1349 N N . SER A 1 173 ? -6.539 -5.551 -1.598 1 94.94 173 SER A N 1
ATOM 1350 C CA . SER A 1 173 ? -7.293 -4.723 -0.663 1 94.94 173 SER A CA 1
ATOM 1351 C C . SER A 1 173 ? -6.414 -4.238 0.484 1 94.94 173 SER A C 1
ATOM 1353 O O . SER A 1 173 ? -6.801 -3.342 1.234 1 94.94 173 SER A O 1
ATOM 1355 N N . PHE A 1 174 ? -5.266 -4.727 0.529 1 96.94 174 PHE A N 1
ATOM 1356 C CA . PHE A 1 174 ? -4.316 -4.348 1.57 1 96.94 174 PHE A CA 1
ATOM 1357 C C . PHE A 1 174 ? -4.043 -2.848 1.532 1 96.94 174 PHE A C 1
ATOM 1359 O O . PHE A 1 174 ? -3.838 -2.223 2.574 1 96.94 174 PHE A O 1
ATOM 1366 N N . ILE A 1 175 ? -3.967 -2.285 0.347 1 98.5 175 ILE A N 1
ATOM 1367 C CA . ILE A 1 175 ? -3.613 -0.875 0.243 1 98.5 175 ILE A CA 1
ATOM 1368 C C . ILE A 1 175 ? -4.652 -0.027 0.971 1 98.5 175 ILE A C 1
ATOM 1370 O O . ILE A 1 175 ? -4.328 1.023 1.53 1 98.5 175 ILE A O 1
ATOM 1374 N N . HIS A 1 176 ? -5.891 -0.554 0.986 1 98.5 176 HIS A N 1
ATOM 1375 C CA . HIS A 1 176 ? -6.926 0.087 1.788 1 98.5 176 HIS A CA 1
ATOM 1376 C C . HIS A 1 176 ? -6.57 0.063 3.27 1 98.5 176 HIS A C 1
ATOM 1378 O O . HIS A 1 176 ? -6.621 1.096 3.941 1 98.5 176 HIS A O 1
ATOM 1384 N N . PHE A 1 177 ? -6.203 -1.038 3.771 1 98.19 177 PHE A N 1
ATOM 1385 C CA . PHE A 1 177 ? -5.773 -1.184 5.16 1 98.19 177 PHE A CA 1
ATOM 1386 C C . PHE A 1 177 ? -4.629 -0.231 5.473 1 98.19 177 PHE A C 1
ATOM 1388 O O . PHE A 1 177 ? -4.672 0.498 6.465 1 98.19 177 PHE A O 1
ATOM 1395 N N . PHE A 1 178 ? -3.65 -0.313 4.633 1 98.75 178 PHE A N 1
ATOM 1396 C CA . PHE A 1 178 ? -2.422 0.437 4.859 1 98.75 178 PHE A CA 1
ATOM 1397 C C . PHE A 1 178 ? -2.707 1.932 4.945 1 98.75 178 PHE A C 1
ATOM 1399 O O . PHE A 1 178 ? -2.285 2.596 5.895 1 98.75 178 PHE A O 1
ATOM 1406 N N . MET A 1 179 ? -3.449 2.455 3.99 1 98.56 179 MET A N 1
ATOM 1407 C CA . MET A 1 179 ? -3.676 3.896 3.943 1 98.56 179 MET A CA 1
ATOM 1408 C C . MET A 1 179 ? -4.758 4.309 4.938 1 98.56 179 MET A C 1
ATOM 1410 O O . MET A 1 179 ? -4.816 5.469 5.348 1 98.56 179 MET A O 1
ATOM 1414 N N . PHE A 1 180 ? -5.574 3.354 5.324 1 98.5 180 PHE A N 1
ATOM 1415 C CA . PHE A 1 180 ? -6.621 3.635 6.301 1 98.5 180 PHE A CA 1
ATOM 1416 C C . PHE A 1 180 ? -6.027 3.801 7.695 1 98.5 180 PHE A C 1
ATOM 1418 O O . PHE A 1 180 ? -6.395 4.723 8.43 1 98.5 180 PHE A O 1
ATOM 1425 N N . PHE A 1 181 ? -5.062 3.039 8.055 1 98.38 181 PHE A N 1
ATOM 1426 C CA . PHE A 1 181 ? -4.664 2.945 9.453 1 98.38 181 PHE A CA 1
ATOM 1427 C C . PHE A 1 181 ? -3.262 3.512 9.656 1 98.38 181 PHE A C 1
ATOM 1429 O O . PHE A 1 181 ? -3.023 4.27 10.594 1 98.38 181 PHE A O 1
ATOM 1436 N N . VAL A 1 182 ? -2.334 3.229 8.781 1 98.25 182 VAL A N 1
ATOM 1437 C CA . VAL A 1 182 ? -0.91 3.373 9.062 1 98.25 182 VAL A CA 1
ATOM 1438 C C . VAL A 1 182 ? -0.547 4.855 9.141 1 98.25 182 VAL A C 1
ATOM 1440 O O . VAL A 1 182 ? 0.202 5.273 10.023 1 98.25 182 VAL A O 1
ATOM 1443 N N . PRO A 1 183 ? -1.075 5.719 8.266 1 97.62 183 PRO A N 1
ATOM 1444 C CA . PRO A 1 183 ? -0.714 7.133 8.383 1 97.62 183 PRO A CA 1
ATOM 1445 C C . PRO A 1 183 ? -1.083 7.73 9.734 1 97.62 183 PRO A C 1
ATOM 1447 O O . PRO A 1 183 ? -0.254 8.391 10.367 1 97.62 183 PRO A O 1
ATOM 1450 N N . THR A 1 184 ? -2.242 7.438 10.203 1 95.88 184 THR A N 1
ATOM 1451 C CA . THR A 1 18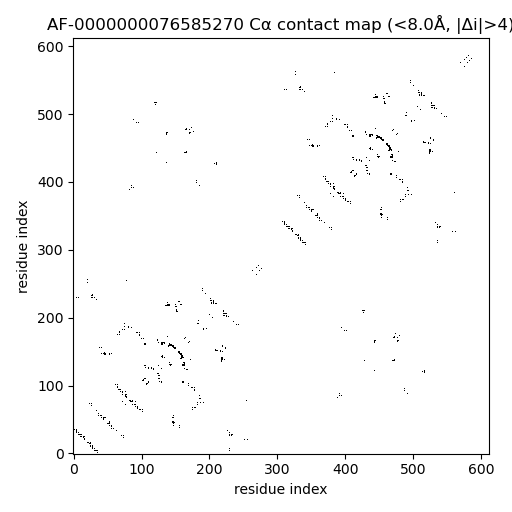4 ? -2.678 7.988 11.477 1 95.88 184 THR A CA 1
ATOM 1452 C C . THR A 1 184 ? -1.939 7.32 12.633 1 95.88 184 THR A C 1
ATOM 1454 O O . THR A 1 184 ? -1.602 7.973 13.625 1 95.88 184 THR A O 1
ATOM 1457 N N . LEU A 1 185 ? -1.63 6.105 12.516 1 96.38 185 LEU A N 1
ATOM 1458 C CA . LEU A 1 185 ? -0.863 5.41 13.539 1 96.38 185 LEU A CA 1
ATOM 1459 C C . LEU A 1 185 ? 0.543 5.988 13.656 1 96.38 185 LEU A C 1
ATOM 1461 O O . LEU A 1 185 ? 1.122 6.012 14.742 1 96.38 185 LEU A O 1
ATOM 1465 N N . THR A 1 186 ? 1.024 6.445 12.562 1 93.62 186 THR A N 1
ATOM 1466 C CA . THR A 1 186 ? 2.408 6.906 12.539 1 93.62 186 THR A CA 1
ATOM 1467 C C . THR A 1 186 ? 2.484 8.398 12.836 1 93.62 186 THR A C 1
ATOM 1469 O O . THR A 1 186 ? 3.422 8.859 13.484 1 93.62 186 THR A O 1
ATOM 1472 N N . ALA A 1 187 ? 1.538 9.164 12.383 1 93 187 ALA A N 1
ATOM 1473 C CA . ALA A 1 187 ? 1.63 10.617 12.461 1 93 187 ALA A CA 1
ATOM 1474 C C . ALA A 1 187 ? 0.698 11.172 13.539 1 93 187 ALA A C 1
ATOM 1476 O O . ALA A 1 187 ? 0.844 12.312 13.969 1 93 187 ALA A O 1
ATOM 1477 N N . GLY A 1 188 ? -0.277 10.375 13.898 1 89.44 188 GLY A N 1
ATOM 1478 C CA . GLY A 1 188 ? -1.247 10.859 14.859 1 89.44 188 GLY A CA 1
ATOM 1479 C C . GLY A 1 188 ? -0.709 10.906 16.281 1 89.44 188 GLY A C 1
ATOM 1480 O O . GLY A 1 188 ? 0.342 10.328 16.562 1 89.44 188 GLY A O 1
ATOM 1481 N N . ASP A 1 189 ? -1.376 11.656 17.078 1 88.81 189 ASP A N 1
ATOM 1482 C CA . ASP A 1 189 ? -1.028 11.672 18.5 1 88.81 189 ASP A CA 1
ATOM 1483 C C . ASP A 1 189 ? -1.509 10.398 19.188 1 88.81 189 ASP A C 1
ATOM 1485 O O . ASP A 1 189 ? -2.021 9.484 18.531 1 88.81 189 ASP A O 1
ATOM 1489 N N . ASN A 1 190 ? -1.406 10.297 20.469 1 89.56 190 ASN A N 1
ATOM 1490 C CA . ASN A 1 190 ? -1.659 9.07 21.203 1 89.56 190 ASN A CA 1
ATOM 1491 C C . ASN A 1 190 ? -3.137 8.688 21.172 1 89.56 190 ASN A C 1
ATOM 1493 O O . ASN A 1 190 ? -3.475 7.504 21.062 1 89.56 190 ASN A O 1
ATOM 1497 N N . VAL A 1 191 ? -3.982 9.641 21.297 1 88.31 191 VAL A N 1
ATOM 1498 C CA . VAL A 1 191 ? -5.414 9.359 21.281 1 88.31 191 VAL A CA 1
ATOM 1499 C C . VAL A 1 191 ? -5.82 8.82 19.906 1 88.31 191 VAL A C 1
ATOM 1501 O O . VAL A 1 191 ? -6.539 7.82 19.812 1 88.31 191 VAL A O 1
ATOM 1504 N N . LYS A 1 192 ? -5.359 9.445 18.875 1 91.56 192 LYS A N 1
ATOM 1505 C CA . LYS A 1 192 ? -5.66 8.992 17.516 1 91.56 192 LYS A CA 1
ATOM 1506 C C . LYS A 1 192 ? -5.098 7.602 17.266 1 91.56 192 LYS A C 1
ATOM 1508 O O . LYS A 1 192 ? -5.738 6.777 16.609 1 91.56 192 LYS A O 1
ATOM 1513 N N . ARG A 1 193 ? -3.965 7.367 17.797 1 93.5 193 ARG A N 1
ATOM 1514 C CA . ARG A 1 193 ? -3.361 6.043 17.672 1 93.5 193 ARG A CA 1
ATOM 1515 C C . ARG A 1 193 ? -4.215 4.98 18.359 1 93.5 193 ARG A C 1
ATOM 1517 O O . ARG A 1 193 ? -4.461 3.916 17.781 1 93.5 193 ARG A O 1
ATOM 1524 N N . LEU A 1 194 ? -4.633 5.309 19.516 1 93.06 194 LEU A N 1
ATOM 1525 C CA . LEU A 1 194 ? -5.469 4.375 20.266 1 93.06 194 LEU A CA 1
ATOM 1526 C C . LEU A 1 194 ? -6.789 4.129 19.531 1 93.06 194 LEU A C 1
ATOM 1528 O O . LEU A 1 194 ? -7.258 2.99 19.469 1 93.06 194 LEU A O 1
ATOM 1532 N N . LEU A 1 195 ? -7.32 5.16 19.016 1 93.19 195 LEU A N 1
ATOM 1533 C CA . LEU A 1 195 ? -8.562 5.039 18.266 1 93.19 195 LEU A CA 1
ATOM 1534 C C . LEU A 1 195 ? -8.383 4.148 17.047 1 93.19 195 LEU A C 1
ATOM 1536 O O . LEU A 1 195 ? -9.25 3.326 16.734 1 93.19 195 LEU A O 1
ATOM 1540 N N . MET A 1 196 ? -7.285 4.32 16.406 1 95.06 196 MET A N 1
ATOM 1541 C CA . MET A 1 196 ? -7.016 3.512 15.219 1 95.06 196 MET A CA 1
ATOM 1542 C C . MET A 1 196 ? -6.805 2.049 15.594 1 95.06 196 MET A C 1
ATOM 1544 O O . MET A 1 196 ? -7.289 1.148 14.906 1 95.06 196 MET A O 1
ATOM 1548 N N . ILE A 1 197 ? -6.141 1.833 16.688 1 95.81 197 ILE A N 1
ATOM 1549 C CA . ILE A 1 197 ? -5.938 0.47 17.172 1 95.81 197 ILE A CA 1
ATOM 1550 C C . ILE A 1 197 ? -7.281 -0.158 17.531 1 95.81 197 ILE A C 1
ATOM 1552 O O . ILE A 1 197 ? -7.574 -1.286 17.125 1 95.81 197 ILE A O 1
ATOM 1556 N N . ALA A 1 198 ? -8.086 0.558 18.234 1 95.19 198 ALA A N 1
ATOM 1557 C CA . ALA A 1 198 ? -9.422 0.073 18.594 1 95.19 198 ALA A CA 1
ATOM 1558 C C . ALA A 1 198 ? -10.258 -0.192 17.344 1 95.19 198 ALA A C 1
ATOM 1560 O O . ALA A 1 198 ? -11.008 -1.169 17.281 1 95.19 198 ALA A O 1
ATOM 1561 N N . THR A 1 199 ? -10.094 0.664 16.359 1 95.69 199 THR A N 1
ATOM 1562 C CA . THR A 1 199 ? -10.859 0.536 15.117 1 95.69 199 THR A CA 1
ATOM 1563 C C . THR A 1 199 ? -10.492 -0.753 14.391 1 95.69 199 THR A C 1
ATOM 1565 O O . THR A 1 199 ? -11.344 -1.384 13.766 1 95.69 199 THR A O 1
ATOM 1568 N N . VAL A 1 200 ? -9.273 -1.195 14.453 1 95.06 200 VAL A N 1
ATOM 1569 C CA . VAL A 1 200 ? -8.875 -2.447 13.82 1 95.06 200 VAL A CA 1
ATOM 1570 C C . VAL A 1 200 ? -9.672 -3.605 14.422 1 95.06 200 VAL A C 1
ATOM 1572 O O . VAL A 1 200 ? -10.102 -4.508 13.695 1 95.06 200 VAL A O 1
ATOM 1575 N N . PHE A 1 201 ? -9.938 -3.533 15.695 1 93.75 201 PHE A N 1
ATOM 1576 C CA . PHE A 1 201 ? -10.602 -4.625 16.391 1 93.75 201 PHE A CA 1
ATOM 1577 C C . PHE A 1 201 ? -12.109 -4.559 16.203 1 93.75 201 PHE A C 1
ATOM 1579 O O . PHE A 1 201 ? -12.742 -5.559 15.852 1 93.75 201 PHE A O 1
ATOM 1586 N N . ILE A 1 202 ? -12.664 -3.428 16.312 1 94.25 202 ILE A N 1
ATOM 1587 C CA . ILE A 1 202 ? -14.117 -3.301 16.25 1 94.25 202 ILE A CA 1
ATOM 1588 C C . ILE A 1 202 ? -14.57 -3.207 14.805 1 94.25 202 ILE A C 1
ATOM 1590 O O . ILE A 1 202 ? -15.758 -3.34 14.508 1 94.25 202 ILE A O 1
ATOM 1594 N N . GLY A 1 203 ? -13.633 -2.875 13.938 1 95.25 203 GLY A N 1
ATOM 1595 C CA . GLY A 1 203 ? -13.922 -2.777 12.516 1 95.25 203 GLY A CA 1
ATOM 1596 C C . GLY A 1 203 ? -13.672 -4.074 11.766 1 95.25 203 GLY A C 1
ATOM 1597 O O . GLY A 1 203 ? -14.438 -5.031 11.898 1 95.25 203 GLY A O 1
ATOM 1598 N N . PRO A 1 204 ? -12.547 -4.164 11.07 1 95.31 204 PRO A N 1
ATOM 1599 C CA . PRO A 1 204 ? -12.352 -5.32 10.195 1 95.31 204 PRO A CA 1
ATOM 1600 C C . PRO A 1 204 ? -12.32 -6.645 10.953 1 95.31 204 PRO A C 1
ATOM 1602 O O . PRO A 1 204 ? -12.922 -7.625 10.523 1 95.31 204 PRO A O 1
ATOM 1605 N N . LEU A 1 205 ? -11.703 -6.711 12.078 1 93.69 205 LEU A N 1
ATOM 1606 C CA . LEU A 1 205 ? -11.578 -7.984 12.773 1 93.69 205 LEU A CA 1
ATOM 1607 C C . LEU A 1 205 ? -12.93 -8.461 13.281 1 93.69 205 LEU A C 1
ATOM 1609 O O . LEU A 1 205 ? -13.289 -9.633 13.102 1 93.69 205 LEU A O 1
ATOM 1613 N N . ALA A 1 206 ? -13.664 -7.641 13.906 1 94.56 206 ALA A N 1
ATOM 1614 C CA . ALA A 1 206 ? -14.992 -8.016 14.391 1 94.56 206 ALA A CA 1
ATOM 1615 C C . ALA A 1 206 ? -15.898 -8.43 13.242 1 94.56 206 ALA A C 1
ATOM 1617 O O . ALA A 1 206 ? -16.641 -9.414 13.344 1 94.56 206 ALA A O 1
ATOM 1618 N N . CYS A 1 207 ? -15.828 -7.707 12.156 1 95.06 207 CYS A N 1
ATOM 1619 C CA . CYS A 1 207 ? -16.688 -7.984 11.008 1 95.06 207 CYS A CA 1
ATOM 1620 C C . CYS A 1 207 ? -16.281 -9.281 10.32 1 95.06 207 CYS A C 1
ATOM 1622 O O . CYS A 1 207 ? -17.125 -10.016 9.82 1 95.06 207 CYS A O 1
ATOM 1624 N N . MET A 1 208 ? -15.016 -9.523 10.32 1 93.44 208 MET A N 1
ATOM 1625 C CA . MET A 1 208 ? -14.523 -10.797 9.789 1 93.44 208 MET A CA 1
ATOM 1626 C C . MET A 1 208 ? -15.016 -11.961 10.641 1 93.44 208 MET A C 1
ATOM 1628 O O . MET A 1 208 ? -15.406 -13 10.102 1 93.44 208 MET A O 1
ATOM 1632 N N . ALA A 1 209 ? -15.008 -11.805 11.93 1 93 209 ALA A N 1
ATOM 1633 C CA . ALA A 1 209 ? -15.516 -12.844 12.82 1 93 209 ALA A CA 1
ATOM 1634 C C . ALA A 1 209 ? -16.984 -13.125 12.555 1 93 209 ALA A C 1
ATOM 1636 O O . ALA A 1 209 ? -17.422 -14.289 12.547 1 93 209 ALA A O 1
ATOM 1637 N N . ILE A 1 210 ? -17.719 -12.086 12.266 1 94.25 210 ILE A N 1
ATOM 1638 C CA . ILE A 1 210 ? -19.141 -12.227 11.969 1 94.25 210 ILE A CA 1
ATOM 1639 C C . ILE A 1 210 ? -19.312 -12.938 10.633 1 94.25 210 ILE A C 1
ATOM 1641 O O . ILE A 1 210 ? -20.078 -13.906 10.523 1 94.25 210 ILE A O 1
ATOM 1645 N N . ALA A 1 211 ? -18.609 -12.523 9.641 1 94.44 211 ALA A N 1
ATOM 1646 C CA . ALA A 1 211 ? -18.75 -13.047 8.281 1 94.44 211 ALA A CA 1
ATOM 1647 C C . ALA A 1 211 ? -18.219 -14.477 8.195 1 94.44 211 ALA A C 1
ATOM 1649 O O . ALA A 1 211 ? -18.625 -15.242 7.316 1 94.44 211 ALA A O 1
ATOM 1650 N N . ALA A 1 212 ? -17.312 -14.859 9.141 1 91.88 212 ALA A N 1
ATOM 1651 C CA . ALA A 1 212 ? -16.656 -16.156 9.094 1 91.88 212 ALA A CA 1
ATOM 1652 C C . ALA A 1 212 ? -17.656 -17.281 9.383 1 91.88 212 ALA A C 1
ATOM 1654 O O . ALA A 1 212 ? -17.344 -18.453 9.164 1 91.88 212 ALA A O 1
ATOM 1655 N N . GLN A 1 213 ? -18.797 -16.938 9.773 1 92.12 213 GLN A N 1
ATOM 1656 C CA . GLN A 1 213 ? -19.828 -17.938 10.039 1 92.12 213 GLN A CA 1
ATOM 1657 C C . GLN A 1 213 ? -20.266 -18.625 8.758 1 92.12 213 GLN A C 1
ATOM 1659 O O . GLN A 1 213 ? -20.828 -19.719 8.797 1 92.12 213 GLN A O 1
ATOM 1664 N N . ASP A 1 214 ? -20.062 -17.984 7.633 1 93.75 214 ASP A N 1
ATOM 1665 C CA . ASP A 1 214 ? -20.297 -18.578 6.316 1 93.75 214 ASP A CA 1
ATOM 1666 C C . ASP A 1 214 ? -19.172 -18.234 5.352 1 93.75 214 ASP A C 1
ATOM 1668 O O . ASP A 1 214 ? -19.141 -17.156 4.77 1 93.75 214 ASP A O 1
ATOM 1672 N N . MET A 1 215 ? -18.344 -19.203 5.086 1 91.44 215 MET A N 1
ATOM 1673 C CA . MET A 1 215 ? -17.141 -18.969 4.297 1 91.44 215 MET A CA 1
ATOM 1674 C C . MET A 1 215 ? -17.484 -18.812 2.818 1 91.44 215 MET A C 1
ATOM 1676 O O . MET A 1 215 ? -16.672 -18.297 2.041 1 91.44 215 MET A O 1
ATOM 1680 N N . SER A 1 216 ? -18.656 -19.234 2.424 1 92.06 216 SER A N 1
ATOM 1681 C CA . SER A 1 216 ? -19.031 -19.141 1.016 1 92.06 216 SER A CA 1
ATOM 1682 C C . SER A 1 216 ? -19.203 -17.688 0.582 1 92.06 216 SER A C 1
ATOM 1684 O O . SER A 1 216 ? -19.016 -17.359 -0.589 1 92.06 216 SER A O 1
ATOM 1686 N N . THR A 1 217 ? -19.562 -16.844 1.53 1 94.69 217 THR A N 1
ATOM 1687 C CA . THR A 1 217 ? -19.75 -15.43 1.192 1 94.69 217 THR A CA 1
ATOM 1688 C C . THR A 1 217 ? -18.812 -14.547 2.006 1 94.69 217 THR A C 1
ATOM 1690 O O . THR A 1 217 ? -18.953 -13.32 2.006 1 94.69 217 THR A O 1
ATOM 1693 N N . TYR A 1 218 ? -17.844 -15.086 2.709 1 94.38 218 TYR A N 1
ATOM 1694 C CA . TYR A 1 218 ? -16.953 -14.398 3.639 1 94.38 218 TYR A CA 1
ATOM 1695 C C . TYR A 1 218 ? -16.281 -13.203 2.971 1 94.38 218 TYR A C 1
ATOM 1697 O O . TYR A 1 218 ? -16.422 -12.07 3.438 1 94.38 218 TYR A O 1
ATOM 1705 N N . VAL A 1 219 ? -15.672 -13.406 1.778 1 93.88 219 VAL A N 1
ATOM 1706 C CA . VAL A 1 219 ? -14.852 -12.391 1.128 1 93.88 219 VAL A CA 1
ATOM 1707 C C . VAL A 1 219 ? -15.75 -11.281 0.573 1 93.88 219 VAL A C 1
ATOM 1709 O O . VAL A 1 219 ? -15.281 -10.172 0.325 1 93.88 219 VAL A O 1
ATOM 1712 N N . PHE A 1 220 ? -17.016 -11.57 0.476 1 96.56 220 PHE A N 1
ATOM 1713 C CA . PHE A 1 220 ? -17.938 -10.609 -0.131 1 96.56 220 PHE A CA 1
ATOM 1714 C C . PHE A 1 220 ? -18.703 -9.844 0.938 1 96.56 220 PHE A C 1
ATOM 1716 O O . PHE A 1 220 ? -19.328 -8.828 0.648 1 96.56 220 PHE A O 1
ATOM 1723 N N . GLU A 1 221 ? -18.609 -10.32 2.193 1 96.62 221 GLU A N 1
ATOM 1724 C CA . GLU A 1 221 ? -19.578 -9.836 3.172 1 96.62 221 GLU A CA 1
ATOM 1725 C C . GLU A 1 221 ? -18.891 -9.07 4.297 1 96.62 221 GLU A C 1
ATOM 1727 O O . GLU A 1 221 ? -19.469 -8.141 4.863 1 96.62 221 GLU A O 1
ATOM 1732 N N . TRP A 1 222 ? -17.688 -9.445 4.617 1 95.69 222 TRP A N 1
ATOM 1733 C CA . TRP A 1 222 ? -17.109 -8.898 5.844 1 95.69 222 TRP A CA 1
ATOM 1734 C C . TRP A 1 222 ? -16.891 -7.395 5.715 1 95.69 222 TRP A C 1
ATOM 1736 O O . TRP A 1 222 ? -17.141 -6.641 6.656 1 95.69 222 TRP A O 1
ATOM 1746 N N . ALA A 1 223 ? -16.469 -6.957 4.535 1 96.25 223 ALA A N 1
ATOM 1747 C CA . ALA A 1 223 ? -16.219 -5.531 4.328 1 96.25 223 ALA A CA 1
ATOM 1748 C C . ALA A 1 223 ? -17.531 -4.746 4.312 1 96.25 223 ALA A C 1
ATOM 1750 O O . ALA A 1 223 ? -17.578 -3.604 4.766 1 96.25 223 ALA A O 1
ATOM 1751 N N . THR A 1 224 ? -18.578 -5.355 3.807 1 97.31 224 THR A N 1
ATOM 1752 C CA . THR A 1 224 ? -19.859 -4.68 3.746 1 97.31 224 THR A CA 1
ATOM 1753 C C . THR A 1 224 ? -20.469 -4.535 5.141 1 97.31 224 THR A C 1
ATOM 1755 O O . THR A 1 224 ? -21.125 -3.535 5.441 1 97.31 224 THR A O 1
ATOM 1758 N N . ILE A 1 225 ? -20.25 -5.469 5.953 1 96.44 225 ILE A N 1
ATOM 1759 C CA . ILE A 1 225 ? -20.656 -5.363 7.348 1 96.44 225 ILE A CA 1
ATOM 1760 C C . ILE A 1 225 ? -19.891 -4.227 8.023 1 96.44 225 ILE A C 1
ATOM 1762 O O . ILE A 1 225 ? -20.469 -3.447 8.781 1 96.44 225 ILE A O 1
ATOM 1766 N N . TRP A 1 226 ? -18.672 -4.145 7.707 1 97 226 TRP A N 1
ATOM 1767 C CA . TRP A 1 226 ? -17.875 -3.055 8.273 1 97 226 TRP A CA 1
ATOM 1768 C C . TRP A 1 226 ? -18.406 -1.701 7.809 1 97 226 TRP A C 1
ATOM 1770 O O . TRP A 1 226 ? -18.453 -0.75 8.594 1 97 226 TRP A O 1
ATOM 1780 N N . CYS A 1 227 ? -18.766 -1.607 6.594 1 96.31 227 CYS A N 1
ATOM 1781 C CA . CYS A 1 227 ? -19.359 -0.374 6.078 1 96.31 227 CYS A CA 1
ATOM 1782 C C . CYS A 1 227 ? -20.625 -0.024 6.828 1 96.31 227 CYS A C 1
ATOM 1784 O O . CYS A 1 227 ? -20.906 1.15 7.074 1 96.31 227 CYS A O 1
ATOM 1786 N N . PHE A 1 228 ? -21.344 -1.027 7.133 1 93.56 228 PHE A N 1
ATOM 1787 C CA . PHE A 1 228 ? -22.562 -0.842 7.902 1 93.56 228 PHE A CA 1
ATOM 1788 C C . PHE A 1 228 ? -22.25 -0.26 9.273 1 93.56 228 PHE A C 1
ATOM 1790 O O . PHE A 1 228 ? -22.938 0.652 9.734 1 93.56 228 PHE A O 1
ATOM 1797 N N . PHE A 1 229 ? -21.219 -0.652 9.867 1 93.62 229 PHE A N 1
ATOM 1798 C CA . PHE A 1 229 ? -20.875 -0.227 11.219 1 93.62 229 PHE A CA 1
ATOM 1799 C C . PHE A 1 229 ? -20.047 1.051 11.188 1 93.62 229 PHE A C 1
ATOM 1801 O O . PHE A 1 229 ? -19.781 1.647 12.234 1 93.62 229 PHE A O 1
ATOM 1808 N N . ALA A 1 230 ? -19.625 1.463 10.094 1 93.38 230 ALA A N 1
ATOM 1809 C CA . ALA A 1 230 ? -18.688 2.578 9.977 1 93.38 230 ALA A CA 1
ATOM 1810 C C . ALA A 1 230 ? -19.297 3.865 10.523 1 93.38 230 ALA A C 1
ATOM 1812 O O . ALA A 1 230 ? -18.609 4.66 11.164 1 93.38 230 ALA A O 1
ATOM 1813 N N . ALA A 1 231 ? -20.578 4.059 10.25 1 89.81 231 ALA A N 1
ATOM 1814 C CA . ALA A 1 231 ? -21.25 5.246 10.781 1 89.81 231 ALA A CA 1
ATOM 1815 C C . ALA A 1 231 ? -21.25 5.238 12.312 1 89.81 231 ALA A C 1
ATOM 1817 O O . ALA A 1 231 ? -20.984 6.262 12.945 1 89.81 231 ALA A O 1
ATOM 1818 N N . VAL A 1 232 ? -21.5 4.117 12.836 1 90.06 232 VAL A N 1
ATOM 1819 C CA . VAL A 1 232 ? -21.5 3.975 14.289 1 90.06 232 VAL A CA 1
ATOM 1820 C C . VAL A 1 232 ? -20.094 4.191 14.828 1 90.06 232 VAL A C 1
ATOM 1822 O O . VAL A 1 232 ? -19.906 4.844 15.859 1 90.06 232 VAL A O 1
ATOM 1825 N N . GLN A 1 233 ? -19.156 3.695 14.148 1 92.5 233 GLN A N 1
ATOM 1826 C CA . GLN A 1 233 ? -17.766 3.879 14.555 1 92.5 233 GLN A CA 1
ATOM 1827 C C . GLN A 1 233 ? -17.375 5.352 14.492 1 92.5 233 GLN A C 1
ATOM 1829 O O . GLN A 1 233 ? -16.578 5.816 15.312 1 92.5 233 GLN A O 1
ATOM 1834 N N . SER A 1 234 ? -17.906 6.043 13.562 1 90.75 234 SER A N 1
ATOM 1835 C CA . SER A 1 234 ? -17.641 7.477 13.469 1 90.75 234 SER A CA 1
ATOM 1836 C C . SER A 1 234 ? -18.156 8.211 14.695 1 90.75 234 SER A C 1
ATOM 1838 O O . SER A 1 234 ? -17.484 9.109 15.219 1 90.75 234 SER A O 1
ATOM 1840 N N . PHE A 1 235 ? -19.328 7.816 15.133 1 88.94 235 PHE A N 1
ATOM 1841 C CA . PHE A 1 235 ? -19.875 8.383 16.359 1 88.94 235 PHE A CA 1
ATOM 1842 C C . PHE A 1 235 ? -18.953 8.141 17.531 1 88.94 235 PHE A C 1
ATOM 1844 O O . PHE A 1 235 ? -18.656 9.062 18.312 1 88.94 235 PHE A O 1
ATOM 1851 N N . TRP A 1 236 ? -18.5 6.957 17.578 1 88.38 236 TRP A N 1
ATOM 1852 C CA . TRP A 1 236 ? -17.594 6.566 18.656 1 88.38 236 TRP A CA 1
ATOM 1853 C C . TRP A 1 236 ? -16.312 7.367 18.594 1 88.38 236 TRP A C 1
ATOM 1855 O O . TRP A 1 236 ? -15.812 7.836 19.625 1 88.38 236 TRP A O 1
ATOM 1865 N N . ALA A 1 237 ? -15.734 7.574 17.484 1 87.06 237 ALA A N 1
ATOM 1866 C CA . ALA A 1 237 ? -14.492 8.32 17.312 1 87.06 237 ALA A CA 1
ATOM 1867 C C . ALA A 1 237 ? -14.648 9.766 17.781 1 87.06 237 ALA A C 1
ATOM 1869 O O . ALA A 1 237 ? -13.781 10.297 18.484 1 87.06 237 ALA A O 1
ATOM 1870 N N . ILE A 1 238 ? -15.719 10.352 17.484 1 82.38 238 ILE A N 1
ATOM 1871 C CA . ILE A 1 238 ? -15.969 11.742 17.844 1 82.38 238 ILE A CA 1
ATOM 1872 C C . ILE A 1 238 ? -16.172 11.859 19.344 1 82.38 238 ILE A C 1
ATOM 1874 O O . ILE A 1 238 ? -15.641 12.773 19.984 1 82.38 238 ILE A O 1
ATOM 1878 N N . LEU A 1 239 ? -16.875 10.922 19.891 1 83.12 239 LEU A N 1
ATOM 1879 C CA . LEU A 1 239 ? -17.109 10.922 21.328 1 83.12 239 LEU A CA 1
ATOM 1880 C C . LEU A 1 239 ? -15.797 10.789 22.094 1 83.12 239 LEU A C 1
ATOM 1882 O O . LEU A 1 239 ? -15.57 11.492 23.078 1 83.12 239 LEU A O 1
ATOM 1886 N N . VAL A 1 240 ? -14.977 9.93 21.656 1 85.12 240 VAL A N 1
ATOM 1887 C CA . VAL A 1 240 ? -13.688 9.711 22.297 1 85.12 240 VAL A CA 1
ATOM 1888 C C . VAL A 1 240 ? -12.828 10.969 22.156 1 85.12 240 VAL A C 1
ATOM 1890 O O . VAL A 1 240 ? -12.188 11.398 23.125 1 85.12 240 VAL A O 1
ATOM 1893 N N . GLU A 1 241 ? -12.789 11.531 21.047 1 80.12 241 GLU A N 1
ATOM 1894 C CA . GLU A 1 241 ? -12.008 12.75 20.844 1 80.12 241 GLU A CA 1
ATOM 1895 C C . GLU A 1 241 ? -12.539 13.891 21.719 1 80.12 241 GLU A C 1
ATOM 1897 O O . GLU A 1 241 ? -11.758 14.656 22.281 1 80.12 241 GLU A O 1
ATOM 1902 N N . LEU A 1 242 ? -13.844 14.023 21.781 1 75.56 242 LEU A N 1
ATOM 1903 C CA . LEU A 1 242 ? -14.453 15.055 22.609 1 75.56 242 LEU A CA 1
ATOM 1904 C C . LEU A 1 242 ? -14.102 14.844 24.078 1 75.56 242 LEU A C 1
ATOM 1906 O O . LEU A 1 242 ? -13.898 15.812 24.812 1 75.56 242 LEU A O 1
ATOM 1910 N N . TYR A 1 243 ? -14.047 13.656 24.406 1 78.06 243 TYR A N 1
ATOM 1911 C CA . TYR A 1 243 ? -13.727 13.312 25.781 1 78.06 243 TYR A CA 1
ATOM 1912 C C . TYR A 1 243 ? -12.273 13.656 26.094 1 78.06 243 TYR A C 1
ATOM 1914 O O . TYR A 1 243 ? -11.984 14.219 27.156 1 78.06 243 TYR A O 1
ATOM 1922 N N . PHE A 1 244 ? -11.383 13.367 25.312 1 77.56 244 PHE A N 1
ATOM 1923 C CA . PHE A 1 244 ? -9.961 13.531 25.594 1 77.56 244 PHE A CA 1
ATOM 1924 C C . PHE A 1 244 ? -9.5 14.938 25.234 1 77.56 244 PHE A C 1
ATOM 1926 O O . PHE A 1 244 ? -8.531 15.445 25.797 1 77.56 244 PHE A O 1
ATOM 1933 N N . TYR A 1 245 ? -10.062 15.477 24.219 1 64.56 245 TYR A N 1
ATOM 1934 C CA . TYR A 1 245 ? -9.617 16.797 23.812 1 64.56 245 TYR A CA 1
ATOM 1935 C C . TYR A 1 245 ? -10.555 17.891 24.344 1 64.56 245 TYR A C 1
ATOM 1937 O O . TYR A 1 245 ? -10.523 19.031 23.875 1 64.56 245 TYR A O 1
ATOM 1945 N N . LYS A 1 246 ? -11.414 17.672 25.219 1 57.06 246 LYS A N 1
ATOM 1946 C CA . LYS A 1 246 ? -12.336 18.672 25.766 1 57.06 246 LYS A CA 1
ATOM 1947 C C . LYS A 1 246 ? -11.688 20.047 25.828 1 57.06 246 LYS A C 1
ATOM 1949 O O . LYS A 1 246 ? -12.289 21.047 25.438 1 57.06 246 LYS A O 1
ATOM 1954 N N . LYS A 1 247 ? -10.617 20.219 26.531 1 48.47 247 LYS A N 1
ATOM 1955 C CA . LYS A 1 247 ? -10.047 21.562 26.672 1 48.47 247 LYS A CA 1
ATOM 1956 C C . LYS A 1 247 ? -9.492 22.062 25.344 1 48.47 247 LYS A C 1
ATOM 1958 O O . LYS A 1 247 ? -9.586 23.25 25.047 1 48.47 247 LYS A O 1
ATOM 1963 N N . ARG A 1 248 ? -8.891 21.234 24.562 1 47.09 248 ARG A N 1
ATOM 1964 C CA . ARG A 1 248 ? -8.125 21.609 23.375 1 47.09 248 ARG A CA 1
ATOM 1965 C C . ARG A 1 248 ? -9.016 21.641 22.141 1 47.09 248 ARG A C 1
ATOM 1967 O O . ARG A 1 248 ? -8.656 22.234 21.109 1 47.09 248 ARG A O 1
ATOM 1974 N N . PHE A 1 249 ? -10.031 20.891 22.047 1 47.53 249 PHE A N 1
ATOM 1975 C CA . PHE A 1 249 ? -10.938 20.891 20.906 1 47.53 249 PHE A CA 1
ATOM 1976 C C . PHE A 1 249 ? -11.492 22.297 20.672 1 47.53 249 PHE A C 1
ATOM 1978 O O . PHE A 1 249 ? -11.648 22.719 19.531 1 47.53 249 PHE A O 1
ATOM 1985 N N . ILE A 1 250 ? -11.742 23 21.734 1 40.53 250 ILE A N 1
ATOM 1986 C CA . ILE A 1 250 ? -12.242 24.359 21.609 1 40.53 250 ILE A CA 1
ATOM 1987 C C . ILE A 1 250 ? -11.164 25.25 21 1 40.53 250 ILE A C 1
ATOM 1989 O O . ILE A 1 250 ? -11.453 26.078 20.125 1 40.53 250 ILE A O 1
ATOM 1993 N N . ALA A 1 251 ? -9.969 25.062 21.328 1 42.88 251 ALA A N 1
ATOM 1994 C CA . ALA A 1 251 ? -8.898 25.938 20.859 1 42.88 251 ALA A CA 1
ATOM 1995 C C . ALA A 1 251 ? -8.438 25.547 19.469 1 42.88 251 ALA A C 1
ATOM 1997 O O . ALA A 1 251 ? -8.117 26.422 18.641 1 42.88 251 ALA A O 1
ATOM 1998 N N . ALA A 1 252 ? -8.336 24.344 19.094 1 46.38 252 ALA A N 1
ATOM 1999 C CA . ALA A 1 252 ? -7.855 23.859 17.812 1 46.38 252 ALA A CA 1
ATOM 2000 C C . ALA A 1 252 ? -8.836 24.188 16.688 1 46.38 252 ALA A C 1
ATOM 2002 O O . ALA A 1 252 ? -8.43 24.516 15.578 1 46.38 252 ALA A O 1
ATOM 2003 N N . ASP A 1 253 ? -10.102 24.047 16.984 1 44.94 253 ASP A N 1
ATOM 2004 C CA . ASP A 1 253 ? -11.125 24.484 16.031 1 44.94 253 ASP A CA 1
ATOM 2005 C C . ASP A 1 253 ? -10.977 25.969 15.703 1 44.94 253 ASP A C 1
ATOM 2007 O O . ASP A 1 253 ? -11.125 26.375 14.547 1 44.94 253 ASP A O 1
ATOM 2011 N N . ALA A 1 254 ? -10.594 26.656 16.672 1 42.59 254 ALA A N 1
ATOM 2012 C CA . ALA A 1 254 ? -10.383 28.078 16.453 1 42.59 254 ALA A CA 1
ATOM 2013 C C . ALA A 1 254 ? -9.203 28.328 15.508 1 42.59 254 ALA A C 1
ATOM 2015 O O . ALA A 1 254 ? -9.258 29.203 14.641 1 42.59 254 ALA A O 1
ATOM 2016 N N . GLU A 1 255 ? -8.203 27.578 15.656 1 46.19 255 GLU A N 1
ATOM 2017 C CA . GLU A 1 255 ? -7.004 27.781 14.844 1 46.19 255 GLU A CA 1
ATOM 2018 C C . GLU A 1 255 ? -7.211 27.25 13.422 1 46.19 255 GLU A C 1
ATOM 2020 O O . GLU A 1 255 ? -6.766 27.875 12.453 1 46.19 255 GLU A O 1
ATOM 2025 N N . GLU A 1 256 ? -7.859 26.156 13.258 1 45.38 256 GLU A N 1
ATOM 2026 C CA . GLU A 1 256 ? -8.172 25.641 11.93 1 45.38 256 GLU A CA 1
ATOM 2027 C C . GLU A 1 256 ? -9.102 26.578 11.172 1 45.38 256 GLU A C 1
ATOM 2029 O O . GLU A 1 256 ? -8.906 26.828 9.977 1 45.38 256 GLU A O 1
ATOM 2034 N N . MET A 1 257 ? -10.016 27.109 11.867 1 41.94 257 MET A N 1
ATOM 2035 C CA . MET A 1 257 ? -10.852 28.141 11.266 1 41.94 257 MET A CA 1
ATOM 2036 C C . MET A 1 257 ? -10.016 29.344 10.844 1 41.94 257 MET A C 1
ATOM 2038 O O . MET A 1 257 ? -10.281 29.953 9.805 1 41.94 257 MET A O 1
ATOM 2042 N N . ALA A 1 258 ? -9.016 29.516 11.562 1 43.31 258 ALA A N 1
ATOM 2043 C CA . ALA A 1 258 ? -8.109 30.609 11.211 1 43.31 258 ALA A CA 1
ATOM 2044 C C . ALA A 1 258 ? -7.27 30.234 9.992 1 43.31 258 ALA A C 1
ATOM 2046 O O . ALA A 1 258 ? -7.016 31.078 9.125 1 43.31 258 ALA A O 1
ATOM 2047 N N . GLN A 1 259 ? -6.844 29.016 9.844 1 42.56 259 GLN A N 1
ATOM 2048 C CA . GLN A 1 259 ? -6.004 28.578 8.734 1 42.56 259 GLN A CA 1
ATOM 2049 C C . GLN A 1 259 ? -6.828 28.344 7.473 1 42.56 259 GLN A C 1
ATOM 2051 O O . GLN A 1 259 ? -6.379 28.672 6.367 1 42.56 259 GLN A O 1
ATOM 2056 N N . VAL A 1 260 ? -7.98 27.688 7.551 1 40.19 260 VAL A N 1
ATOM 2057 C CA . VAL A 1 260 ? -8.914 27.594 6.43 1 40.19 260 VAL A CA 1
ATOM 2058 C C . VAL A 1 260 ? -9.297 29 5.969 1 40.19 260 VAL A C 1
ATOM 2060 O O . VAL A 1 260 ? -9.445 29.25 4.77 1 40.19 260 VAL A O 1
ATOM 2063 N N . GLY A 1 261 ? -9.461 29.922 6.785 1 36.06 261 GLY A N 1
ATOM 2064 C CA . GLY A 1 261 ? -9.633 31.328 6.414 1 36.06 261 GLY A CA 1
ATOM 2065 C C . GLY A 1 261 ? -8.484 31.859 5.582 1 36.06 261 GLY A C 1
ATOM 2066 O O . GLY A 1 261 ? -8.695 32.625 4.648 1 36.06 261 GLY A O 1
ATOM 2067 N N . LYS A 1 262 ? -7.312 31.5 5.848 1 39.75 262 LYS A N 1
ATOM 2068 C CA . LYS A 1 262 ? -6.184 31.938 5.035 1 39.75 262 LYS A CA 1
ATOM 2069 C C . LYS A 1 262 ? -6.148 31.203 3.699 1 39.75 262 LYS A C 1
ATOM 2071 O O . LYS A 1 262 ? -5.809 31.797 2.67 1 39.75 262 LYS A O 1
ATOM 2076 N N . TRP A 1 263 ? -6.414 29.906 3.615 1 34.88 263 TRP A N 1
ATOM 2077 C CA . TRP A 1 263 ? -6.465 29.172 2.35 1 34.88 263 TRP A CA 1
ATOM 2078 C C . TRP A 1 263 ? -7.684 29.594 1.531 1 34.88 263 TRP A C 1
ATOM 2080 O O . TRP A 1 263 ? -7.621 29.656 0.301 1 34.88 263 TRP A O 1
ATOM 2090 N N . ALA A 1 264 ? -8.828 29.875 1.991 1 31.45 264 ALA A N 1
ATOM 2091 C CA . ALA A 1 264 ? -9.984 30.438 1.293 1 31.45 264 ALA A CA 1
ATOM 2092 C C . ALA A 1 264 ? -9.617 31.766 0.626 1 31.45 264 ALA A C 1
ATOM 2094 O O . ALA A 1 264 ? -10.188 32.125 -0.411 1 31.45 264 ALA A O 1
ATOM 2095 N N . LYS A 1 265 ? -8.773 32.594 1.136 1 33.81 265 LYS A N 1
ATOM 2096 C CA . LYS A 1 265 ? -8.391 33.844 0.458 1 33.81 265 LYS A CA 1
ATOM 2097 C C . LYS A 1 265 ? -7.645 33.562 -0.84 1 33.81 265 LYS A C 1
ATOM 2099 O O . LYS A 1 265 ? -7.676 34.344 -1.775 1 33.81 265 LYS A O 1
ATOM 2104 N N . HIS A 1 266 ? -6.859 32.562 -1.048 1 31.22 266 HIS A N 1
ATOM 2105 C CA . HIS A 1 266 ? -6.219 32.312 -2.334 1 31.22 266 HIS A CA 1
ATOM 2106 C C . HIS A 1 266 ? -7.172 31.594 -3.291 1 31.22 266 HIS A C 1
ATOM 2108 O O . HIS A 1 266 ? -6.891 31.484 -4.488 1 31.22 266 HIS A O 1
ATOM 2114 N N . SER A 1 267 ? -8.086 30.719 -2.963 1 29.45 267 SER A N 1
ATOM 2115 C CA . SER A 1 267 ? -9.023 30.172 -3.932 1 29.45 267 SER A CA 1
ATOM 2116 C C . SER A 1 267 ? -10.188 31.109 -4.184 1 29.45 267 SER A C 1
ATOM 2118 O O . SER A 1 267 ? -10.758 31.672 -3.246 1 29.45 267 SER A O 1
ATOM 2120 N N . ARG A 1 268 ? -10.258 31.953 -5.316 1 32.41 268 ARG A N 1
ATOM 2121 C CA . ARG A 1 268 ? -11.328 32.781 -5.855 1 32.41 268 ARG A CA 1
ATOM 2122 C C . ARG A 1 268 ? -12.695 32.188 -5.559 1 32.41 268 ARG A C 1
ATOM 2124 O O . ARG A 1 268 ? -13.727 32.812 -5.84 1 32.41 268 ARG A O 1
ATOM 2131 N N . VAL A 1 269 ? -12.797 30.906 -5.441 1 28.98 269 VAL A N 1
ATOM 2132 C CA . VAL A 1 269 ? -14.148 30.359 -5.328 1 28.98 269 VAL A CA 1
ATOM 2133 C C . VAL A 1 269 ? -14.766 30.797 -3.998 1 28.98 269 VAL A C 1
ATOM 2135 O O . VAL A 1 269 ? -15.883 30.375 -3.664 1 28.98 269 VAL A O 1
ATOM 2138 N N . ASN A 1 270 ? -14.031 31.422 -3.207 1 30.2 270 ASN A N 1
ATOM 2139 C CA . ASN A 1 270 ? -14.664 31.844 -1.96 1 30.2 270 ASN A CA 1
ATOM 2140 C C . ASN A 1 270 ? -15.672 32.969 -2.189 1 30.2 270 ASN A C 1
ATOM 2142 O O . ASN A 1 270 ? -16.188 33.562 -1.234 1 30.2 270 ASN A O 1
ATOM 2146 N N . ALA A 1 271 ? -15.617 33.531 -3.344 1 30.8 271 ALA A N 1
ATOM 2147 C CA . ALA A 1 271 ? -16.5 34.688 -3.52 1 30.8 271 ALA A CA 1
ATOM 2148 C C . ALA A 1 271 ? -17.953 34.312 -3.199 1 30.8 271 ALA A C 1
ATOM 2150 O O . ALA A 1 271 ? -18.656 35.062 -2.543 1 30.8 271 ALA A O 1
ATOM 2151 N N . ALA A 1 272 ? -18.297 33.125 -3.705 1 30.41 272 ALA A N 1
ATOM 2152 C CA . ALA A 1 272 ? -19.719 32.844 -3.529 1 30.41 272 ALA A CA 1
ATOM 2153 C C . ALA A 1 272 ? -20.016 32.469 -2.082 1 30.41 272 ALA A C 1
ATOM 2155 O O . ALA A 1 272 ? -21.016 32.938 -1.513 1 30.41 272 ALA A O 1
ATOM 2156 N N . ALA A 1 273 ? -19.141 31.75 -1.486 1 29.56 273 ALA A N 1
ATOM 2157 C CA . ALA A 1 273 ? -19.422 31.391 -0.097 1 29.56 273 ALA A CA 1
ATOM 2158 C C . ALA A 1 273 ? -19.109 32.562 0.838 1 29.56 273 ALA A C 1
ATOM 2160 O O . ALA A 1 273 ? -19.859 32.812 1.791 1 29.56 273 ALA A O 1
ATOM 2161 N N . ALA A 1 274 ? -18.125 33.344 0.48 1 31.91 274 ALA A N 1
ATOM 2162 C CA . ALA A 1 274 ? -17.938 34.656 1.145 1 31.91 274 ALA A CA 1
ATOM 2163 C C . ALA A 1 274 ? -19.125 35.562 0.912 1 31.91 274 ALA A C 1
ATOM 2165 O O . ALA A 1 274 ? -19.609 36.219 1.839 1 31.91 274 ALA A O 1
ATOM 2166 N N . ALA A 1 275 ? -19.594 35.438 -0.288 1 33.34 275 ALA A N 1
ATOM 2167 C CA . ALA A 1 275 ? -20.797 36.188 -0.617 1 33.34 275 ALA A CA 1
ATOM 2168 C C . ALA A 1 275 ? -22 35.656 0.145 1 33.34 275 ALA A C 1
ATOM 2170 O O . ALA A 1 275 ? -22.797 36.438 0.683 1 33.34 275 ALA A O 1
ATOM 2171 N N . ALA A 1 276 ? -21.984 34.375 0.23 1 31.28 276 ALA A N 1
ATOM 2172 C CA . ALA A 1 276 ? -23.109 33.75 0.929 1 31.28 276 ALA A CA 1
ATOM 2173 C C . ALA A 1 276 ? -22.984 33.938 2.439 1 31.28 276 ALA A C 1
ATOM 2175 O O . ALA A 1 276 ? -23.953 34.281 3.119 1 31.28 276 ALA A O 1
ATOM 2176 N N . ALA A 1 277 ? -21.75 33.781 2.867 1 31.08 277 ALA A N 1
ATOM 2177 C CA . ALA A 1 277 ? -21.516 34.062 4.281 1 31.08 277 ALA A CA 1
ATOM 2178 C C . ALA A 1 277 ? -21.703 35.562 4.586 1 31.08 277 ALA A C 1
ATOM 2180 O O . ALA A 1 277 ? -22.297 35.906 5.602 1 31.08 277 ALA A O 1
ATOM 2181 N N . ALA A 1 278 ? -21.234 36.25 3.621 1 32.56 278 ALA A N 1
ATOM 2182 C CA . ALA A 1 278 ? -21.5 37.688 3.732 1 32.56 278 ALA A CA 1
ATOM 2183 C C . ALA A 1 278 ? -23 37.969 3.699 1 32.56 278 ALA A C 1
ATOM 2185 O O . ALA A 1 278 ? -23.484 38.844 4.414 1 32.56 278 ALA A O 1
ATOM 2186 N N . GLY A 1 279 ? -23.641 37.094 2.865 1 31.53 279 GLY A N 1
ATOM 2187 C CA . GLY A 1 279 ? -25.078 37.25 2.789 1 31.53 279 GLY A CA 1
ATOM 2188 C C . GLY A 1 279 ? -25.781 36.844 4.07 1 31.53 279 GLY A C 1
ATOM 2189 O O . GLY A 1 279 ? -26.719 37.5 4.504 1 31.53 279 GLY A O 1
ATOM 2190 N N . MET A 1 280 ? -25.281 35.719 4.539 1 30.55 280 MET A N 1
ATOM 2191 C CA . MET A 1 280 ? -25.969 35.219 5.734 1 30.55 280 MET A CA 1
ATOM 2192 C C . MET A 1 280 ? -25.625 36.094 6.945 1 30.55 280 MET A C 1
ATOM 2194 O O . MET A 1 280 ? -26.422 36.25 7.863 1 30.55 280 MET A O 1
ATOM 2198 N N . ALA A 1 281 ? -24.312 36.438 7.012 1 30.36 281 ALA A N 1
ATOM 2199 C CA . ALA A 1 281 ? -24 37.438 8.039 1 30.36 281 ALA A CA 1
ATOM 2200 C C . ALA A 1 281 ? -24.969 38.594 7.973 1 30.36 281 ALA A C 1
ATOM 2202 O O . ALA A 1 281 ? -25.359 39.156 9.008 1 30.36 281 ALA A O 1
ATOM 2203 N N . ALA A 1 282 ? -25.172 38.844 6.695 1 30.61 282 ALA A N 1
ATOM 2204 C CA . ALA A 1 282 ? -26.062 39.969 6.492 1 30.61 282 ALA A CA 1
ATOM 2205 C C . ALA A 1 282 ? -27.453 39.688 7.035 1 30.61 282 ALA A C 1
ATOM 2207 O O . ALA A 1 282 ? -28.188 40.594 7.426 1 30.61 282 ALA A O 1
ATOM 2208 N N . ALA A 1 283 ? -27.781 38.375 6.93 1 31.33 283 ALA A N 1
ATOM 2209 C CA . ALA A 1 283 ? -29.172 38.156 7.312 1 31.33 283 ALA A CA 1
ATOM 2210 C C . ALA A 1 283 ? -29.344 38.219 8.828 1 31.33 283 ALA A C 1
ATOM 2212 O O . ALA A 1 283 ? -30.453 38.375 9.328 1 31.33 283 ALA A O 1
ATOM 2213 N N . GLY A 1 284 ? -28.297 37.656 9.531 1 29.94 284 GLY A N 1
ATOM 2214 C CA . GLY A 1 284 ? -28.562 37.75 10.961 1 29.94 284 GLY A CA 1
ATOM 2215 C C . GLY A 1 284 ? -28.438 39.188 11.484 1 29.94 284 GLY A C 1
ATOM 2216 O O . GLY A 1 284 ? -28.25 39.375 12.688 1 29.94 284 GLY A O 1
ATOM 2217 N N . GLY A 1 285 ? -28.344 40.156 10.594 1 27.78 285 GLY A N 1
ATOM 2218 C CA . GLY A 1 285 ? -28.281 41.531 11.086 1 27.78 285 GLY A CA 1
ATOM 2219 C C . GLY A 1 285 ? -29.375 41.875 12.078 1 27.78 285 GLY A C 1
ATOM 2220 O O . GLY A 1 285 ? -30.438 42.344 11.695 1 27.78 285 GLY A O 1
ATOM 2221 N N . LYS A 1 286 ? -29.703 41.094 12.945 1 29.67 286 LYS A N 1
ATOM 2222 C CA . LYS A 1 286 ? -30.562 42.031 13.672 1 29.67 286 LYS A CA 1
ATOM 2223 C C . LYS A 1 286 ? -29.812 43.344 13.977 1 29.67 286 LYS A C 1
ATOM 2225 O O . LYS A 1 286 ? -30.297 44.438 13.664 1 29.67 286 LYS A O 1
ATOM 2230 N N . GLN A 1 287 ? -29.375 43.562 15.258 1 25.94 287 GLN A N 1
ATOM 2231 C CA . GLN A 1 287 ? -29.328 44.875 15.906 1 25.94 287 GLN A CA 1
ATOM 2232 C C . GLN A 1 287 ? -28.109 45.688 15.422 1 25.94 287 GLN A C 1
ATOM 2234 O O . GLN A 1 287 ? -27.25 45.156 14.719 1 25.94 287 GLN A O 1
ATOM 2239 N N . GLY A 1 288 ? -27.359 46.5 16.359 1 25.97 288 GLY A N 1
ATOM 2240 C CA . GLY A 1 288 ? -26.703 47.812 16.438 1 25.97 288 GLY A CA 1
ATOM 2241 C C . GLY A 1 288 ? -25.312 47.812 15.828 1 25.97 288 GLY A C 1
ATOM 2242 O O . GLY A 1 288 ? -24.562 48.781 15.992 1 25.97 288 GLY A O 1
ATOM 2243 N N . ALA A 1 289 ? -24.688 46.594 15.648 1 25.98 289 ALA A N 1
ATOM 2244 C CA . ALA A 1 289 ? -23.25 46.875 15.656 1 25.98 289 ALA A CA 1
ATOM 2245 C C . ALA A 1 289 ? -22.828 47.656 14.422 1 25.98 289 ALA A C 1
ATOM 2247 O O . ALA A 1 289 ? -23.438 47.531 13.359 1 25.98 289 ALA A O 1
ATOM 2248 N N . PRO A 1 290 ? -21.922 48.688 14.609 1 25.05 290 PRO A N 1
ATOM 2249 C CA . PRO A 1 290 ? -21.469 49.781 13.727 1 25.05 290 PRO A CA 1
ATOM 2250 C C . PRO A 1 290 ? -21 49.281 12.367 1 25.05 290 PRO A C 1
ATOM 2252 O O . PRO A 1 290 ? -20.609 48.125 12.234 1 25.05 290 PRO A O 1
ATOM 2255 N N . THR A 1 291 ? -21.5 49.875 11.305 1 26.34 291 THR A N 1
ATOM 2256 C CA . THR A 1 291 ? -21.359 49.844 9.852 1 26.34 291 THR A CA 1
ATOM 2257 C C . THR A 1 291 ? -19.875 49.875 9.461 1 26.34 291 THR A C 1
ATOM 2259 O O . THR A 1 291 ? -19.188 50.875 9.648 1 26.34 291 THR A O 1
ATOM 2262 N N . VAL A 1 292 ? -19.078 48.844 9.922 1 22.52 292 VAL A N 1
ATOM 2263 C CA . VAL A 1 292 ? -17.672 49.031 9.555 1 22.52 292 VAL A CA 1
ATOM 2264 C C . VAL A 1 292 ? -17.547 49.094 8.039 1 22.52 292 VAL A C 1
ATOM 2266 O O . VAL A 1 292 ? -17.984 48.188 7.32 1 22.52 292 VAL A O 1
ATOM 2269 N N . THR A 1 293 ? -17.641 50.312 7.426 1 22.91 293 THR A N 1
ATOM 2270 C CA . THR A 1 293 ? -17.484 50.75 6.035 1 22.91 293 THR A CA 1
ATOM 2271 C C . THR A 1 293 ? -16.109 50.312 5.5 1 22.91 293 THR A C 1
ATOM 2273 O O . THR A 1 293 ? -15.086 50.812 5.953 1 22.91 293 THR A O 1
ATOM 2276 N N . ALA A 1 294 ? -15.82 49.031 5.48 1 21.16 294 ALA A N 1
ATOM 2277 C CA . ALA A 1 294 ? -14.484 48.781 4.957 1 21.16 294 ALA A CA 1
ATOM 2278 C C . ALA A 1 294 ? -14.383 49.188 3.49 1 21.16 294 ALA A C 1
ATOM 2280 O O . ALA A 1 294 ? -15.195 48.75 2.664 1 21.16 294 ALA A O 1
ATOM 2281 N N . ALA A 1 295 ? -14.023 50.406 3.236 1 21.05 295 ALA A N 1
ATOM 2282 C CA . ALA A 1 295 ? -13.734 51 1.935 1 21.05 295 ALA A CA 1
ATOM 2283 C C . ALA A 1 295 ? -12.656 50.219 1.194 1 21.05 295 ALA A C 1
ATOM 2285 O O . ALA A 1 295 ? -11.547 50.031 1.71 1 21.05 295 ALA A O 1
ATOM 2286 N N . VAL A 1 296 ? -13.086 49.125 0.689 1 21.45 296 VAL A N 1
ATOM 2287 C CA . VAL A 1 296 ? -12.156 48.406 -0.173 1 21.45 296 VAL A CA 1
ATOM 2288 C C . VAL A 1 296 ? -11.805 49.281 -1.39 1 21.45 296 VAL A C 1
ATOM 2290 O O . VAL A 1 296 ? -12.688 49.656 -2.16 1 21.45 296 VAL A O 1
ATOM 2293 N N . CYS A 1 297 ? -10.82 50.125 -1.196 1 20.62 297 CYS A N 1
ATOM 2294 C CA . CYS A 1 297 ? -10.297 50.969 -2.275 1 20.62 297 CYS A CA 1
ATOM 2295 C C . CYS A 1 297 ? -9.688 50.094 -3.379 1 20.62 297 CYS A C 1
ATOM 2297 O O . CYS A 1 297 ? -8.695 49.406 -3.152 1 20.62 297 CYS A O 1
ATOM 2299 N N . VAL A 1 298 ? -10.539 49.531 -4.148 1 21.7 298 VAL A N 1
ATOM 2300 C CA . VAL A 1 298 ? -10.141 48.875 -5.375 1 21.7 298 VAL A CA 1
ATOM 2301 C C . VAL A 1 298 ? -9.469 49.875 -6.32 1 21.7 298 VAL A C 1
ATOM 2303 O O . VAL A 1 298 ? -10.109 50.812 -6.77 1 21.7 298 VAL A O 1
ATOM 2306 N N . THR A 1 299 ? -8.281 50.344 -5.918 1 22.44 299 THR A N 1
ATOM 2307 C CA . THR A 1 299 ? -7.598 51.25 -6.832 1 22.44 299 THR A CA 1
ATOM 2308 C C . THR A 1 299 ? -7.371 50.562 -8.188 1 22.44 299 THR A C 1
ATOM 2310 O O . THR A 1 299 ? -6.82 49.469 -8.266 1 22.44 299 THR A O 1
ATOM 2313 N N . ALA A 1 300 ? -8.352 50.719 -9.078 1 22.33 300 ALA A N 1
ATOM 2314 C CA . ALA A 1 300 ? -8.398 50.5 -10.523 1 22.33 300 ALA A CA 1
ATOM 2315 C C . ALA A 1 300 ? -7.184 51.125 -11.211 1 22.33 300 ALA A C 1
ATOM 2317 O O . ALA A 1 300 ? -6.945 52.312 -11.094 1 22.33 300 ALA A O 1
ATOM 2318 N N . SER A 1 301 ? -5.996 50.438 -11.188 1 21.8 301 SER A N 1
ATOM 2319 C CA . SER A 1 301 ? -4.887 50.969 -11.969 1 21.8 301 SER A CA 1
ATOM 2320 C C . SER A 1 301 ? -5.328 51.312 -13.391 1 21.8 301 SER A C 1
ATOM 2322 O O . SER A 1 301 ? -5.867 50.469 -14.102 1 21.8 301 SER A O 1
ATOM 2324 N N . SER A 1 302 ? -5.953 52.438 -13.609 1 22.75 302 SER A N 1
ATOM 2325 C CA . SER A 1 302 ? -6.141 53.031 -14.93 1 22.75 302 SER A CA 1
ATOM 2326 C C . SER A 1 302 ? -4.82 53.125 -15.688 1 22.75 302 SER A C 1
ATOM 2328 O O . SER A 1 302 ? -4.133 54.156 -15.641 1 22.75 302 SER A O 1
ATOM 2330 N N . ARG A 1 303 ? -3.867 52.125 -15.562 1 27.14 303 ARG A N 1
ATOM 2331 C CA . ARG A 1 303 ? -2.74 52.469 -16.422 1 27.14 303 ARG A CA 1
ATOM 2332 C C . ARG A 1 303 ? -3.211 52.812 -17.828 1 27.14 303 ARG A C 1
ATOM 2334 O O . ARG A 1 303 ? -3.979 52.062 -18.438 1 27.14 303 ARG A O 1
ATOM 2341 N N . LYS A 1 304 ? -3.23 54.062 -18.125 1 21.98 304 LYS A N 1
ATOM 2342 C CA . LYS A 1 304 ? -3.352 54.812 -19.375 1 21.98 304 LYS A CA 1
ATOM 2343 C C . LYS A 1 304 ? -2.555 54.156 -20.5 1 21.98 304 LYS A C 1
ATOM 2345 O O . LYS A 1 304 ? -1.386 53.812 -20.312 1 21.98 304 LYS A O 1
ATOM 2350 N N . LEU A 1 305 ? -3.229 53.375 -21.359 1 23.91 305 LEU A N 1
ATOM 2351 C CA . LEU A 1 305 ? -2.832 53 -22.719 1 23.91 305 LEU A CA 1
ATOM 2352 C C . LEU A 1 305 ? -2.201 54.188 -23.438 1 23.91 305 LEU A C 1
ATOM 2354 O O . LEU A 1 305 ? -2.906 55.094 -23.891 1 23.91 305 LEU A O 1
ATOM 2358 N N . ASP A 1 306 ? -1.322 55 -22.766 1 20.81 306 ASP A N 1
ATOM 2359 C CA . ASP A 1 306 ? -0.549 55.75 -23.75 1 20.81 306 ASP A CA 1
ATOM 2360 C C . ASP A 1 306 ? 0.407 54.812 -24.5 1 20.81 306 ASP A C 1
ATOM 2362 O O . ASP A 1 306 ? 0.991 53.906 -23.922 1 20.81 306 ASP A O 1
ATOM 2366 N N . MET B 1 1 ? 29.672 -9.953 -13.562 1 83.94 1 MET B N 1
ATOM 2367 C CA . MET B 1 1 ? 29.094 -8.633 -13.742 1 83.94 1 MET B CA 1
ATOM 2368 C C . MET B 1 1 ? 28.641 -8.047 -12.406 1 83.94 1 MET B C 1
ATOM 2370 O O . MET B 1 1 ? 28.984 -6.914 -12.07 1 83.94 1 MET B O 1
ATOM 2374 N N . SER B 1 2 ? 28.125 -8.859 -11.523 1 87 2 SER B N 1
ATOM 2375 C CA . SER B 1 2 ? 27.672 -8.398 -10.219 1 87 2 SER B CA 1
ATOM 2376 C C . SER B 1 2 ? 28.828 -7.875 -9.375 1 87 2 SER B C 1
ATOM 2378 O O . SER B 1 2 ? 28.703 -6.832 -8.727 1 87 2 SER B O 1
ATOM 2380 N N . ALA B 1 3 ? 29.969 -8.586 -9.469 1 89.88 3 ALA B N 1
ATOM 2381 C CA . ALA B 1 3 ? 31.125 -8.172 -8.695 1 89.88 3 ALA B CA 1
ATOM 2382 C C . ALA B 1 3 ? 31.625 -6.801 -9.141 1 89.88 3 ALA B C 1
ATOM 2384 O O . ALA B 1 3 ? 31.922 -5.938 -8.312 1 89.88 3 ALA B O 1
ATOM 2385 N N . ALA B 1 4 ? 31.703 -6.629 -10.391 1 92.19 4 ALA B N 1
ATOM 2386 C CA . ALA B 1 4 ? 32.188 -5.375 -10.953 1 92.19 4 ALA B CA 1
ATOM 2387 C C . ALA B 1 4 ? 31.266 -4.219 -10.617 1 92.19 4 ALA B C 1
ATOM 2389 O O . ALA B 1 4 ? 31.703 -3.146 -10.203 1 92.19 4 ALA B O 1
ATOM 2390 N N . ILE B 1 5 ? 30.016 -4.445 -10.773 1 91.81 5 ILE B N 1
ATOM 2391 C CA . ILE B 1 5 ? 29.016 -3.41 -10.5 1 91.81 5 ILE B CA 1
ATOM 2392 C C . ILE B 1 5 ? 29.016 -3.084 -9.008 1 91.81 5 ILE B C 1
ATOM 2394 O O . ILE B 1 5 ? 28.953 -1.914 -8.625 1 91.81 5 ILE B O 1
ATOM 2398 N N . GLY B 1 6 ? 29.109 -4.129 -8.164 1 93.38 6 GLY B N 1
ATOM 2399 C CA . GLY B 1 6 ? 29.188 -3.914 -6.73 1 93.38 6 GLY B CA 1
ATOM 2400 C C . GLY B 1 6 ? 30.406 -3.111 -6.316 1 93.38 6 GLY B C 1
ATOM 2401 O O . GLY B 1 6 ? 30.297 -2.186 -5.508 1 93.38 6 GLY B O 1
ATOM 2402 N N . ALA B 1 7 ? 31.516 -3.404 -6.879 1 94.88 7 ALA B N 1
ATOM 2403 C CA . ALA B 1 7 ? 32.75 -2.689 -6.586 1 94.88 7 ALA B CA 1
ATOM 2404 C C . ALA B 1 7 ? 32.688 -1.238 -7.055 1 94.88 7 ALA B C 1
ATOM 2406 O O . ALA B 1 7 ? 33.125 -0.328 -6.352 1 94.88 7 ALA B O 1
ATOM 2407 N N . ALA B 1 8 ? 32.156 -1.077 -8.203 1 93.75 8 ALA B N 1
ATOM 2408 C CA . ALA B 1 8 ? 31.969 0.273 -8.734 1 93.75 8 ALA B CA 1
ATOM 2409 C C . ALA B 1 8 ? 31.062 1.104 -7.832 1 93.75 8 ALA B C 1
ATOM 2411 O O . ALA B 1 8 ? 31.328 2.287 -7.598 1 93.75 8 ALA B O 1
ATOM 2412 N N . ALA B 1 9 ? 30.031 0.511 -7.332 1 93.69 9 ALA B N 1
ATOM 2413 C CA . ALA B 1 9 ? 29.109 1.194 -6.43 1 93.69 9 ALA B CA 1
ATOM 2414 C C . ALA B 1 9 ? 29.797 1.584 -5.129 1 93.69 9 ALA B C 1
ATOM 2416 O O . ALA B 1 9 ? 29.672 2.719 -4.664 1 93.69 9 ALA B O 1
ATOM 2417 N N . LEU B 1 10 ? 30.562 0.68 -4.648 1 94.62 10 LEU B N 1
ATOM 2418 C CA . LEU B 1 10 ? 31.281 0.962 -3.412 1 94.62 10 LEU B CA 1
ATOM 2419 C C . LEU B 1 10 ? 32.344 2.047 -3.631 1 94.62 10 LEU B C 1
ATOM 2421 O O . LEU B 1 10 ? 32.531 2.914 -2.775 1 94.62 10 LEU B O 1
ATOM 2425 N N . ALA B 1 11 ? 32.969 1.952 -4.703 1 94.69 11 ALA B N 1
ATOM 2426 C CA . ALA B 1 11 ? 33.938 2.977 -5.039 1 94.69 11 ALA B CA 1
ATOM 2427 C C . ALA B 1 11 ? 33.281 4.352 -5.156 1 94.69 11 ALA B C 1
ATOM 2429 O O . ALA B 1 11 ? 33.812 5.348 -4.672 1 94.69 11 ALA B O 1
ATOM 2430 N N . SER B 1 12 ? 32.156 4.375 -5.781 1 91.69 12 SER B N 1
ATOM 2431 C CA . SER B 1 12 ? 31.422 5.625 -5.914 1 91.69 12 SER B CA 1
ATOM 2432 C C . SER B 1 12 ? 31.016 6.172 -4.547 1 91.69 12 SER B C 1
ATOM 2434 O O . SER B 1 12 ? 31.141 7.371 -4.297 1 91.69 12 SER B O 1
ATOM 2436 N N . ALA B 1 13 ? 30.547 5.312 -3.693 1 92.94 13 ALA B N 1
ATOM 2437 C CA . ALA B 1 13 ? 30.203 5.723 -2.336 1 92.94 13 ALA B CA 1
ATOM 2438 C C . ALA B 1 13 ? 31.422 6.281 -1.605 1 92.94 13 ALA B C 1
ATOM 2440 O O . ALA B 1 13 ? 31.344 7.32 -0.947 1 92.94 13 ALA B O 1
ATOM 2441 N N . GLY B 1 14 ? 32.531 5.586 -1.729 1 92.56 14 GLY B N 1
ATOM 2442 C CA . GLY B 1 14 ? 33.75 6.039 -1.112 1 92.56 14 GLY B CA 1
ATOM 2443 C C . GLY B 1 14 ? 34.219 7.395 -1.612 1 92.56 14 GLY B C 1
ATOM 2444 O O . GLY B 1 14 ? 34.656 8.242 -0.826 1 92.56 14 GLY B O 1
ATOM 2445 N N . LEU B 1 15 ? 34.094 7.609 -2.895 1 90.81 15 LEU B N 1
ATOM 2446 C CA . LEU B 1 15 ? 34.469 8.883 -3.496 1 90.81 15 LEU B CA 1
ATOM 2447 C C . LEU B 1 15 ? 33.594 10.016 -2.988 1 90.81 15 LEU B C 1
ATOM 2449 O O . LEU B 1 15 ? 34.094 11.094 -2.668 1 90.81 15 LEU B O 1
ATOM 2453 N N . LEU B 1 16 ? 32.375 9.773 -2.9 1 87.06 16 LEU B N 1
ATOM 2454 C CA . LEU B 1 16 ? 31.438 10.781 -2.418 1 87.06 16 LEU B CA 1
ATOM 2455 C C . LEU B 1 16 ? 31.656 11.07 -0.938 1 87.06 16 LEU B C 1
ATOM 2457 O O . LEU B 1 16 ? 31.625 12.227 -0.512 1 87.06 16 LEU B O 1
ATOM 2461 N N . ALA B 1 17 ? 31.875 10.031 -0.216 1 89.38 17 ALA B N 1
ATOM 2462 C CA . ALA B 1 17 ? 32.188 10.195 1.206 1 89.38 17 ALA B CA 1
ATOM 2463 C C . ALA B 1 17 ? 33.469 11 1.411 1 89.38 17 ALA B C 1
ATOM 2465 O O . ALA B 1 17 ? 33.5 11.898 2.258 1 89.38 17 ALA B O 1
ATOM 2466 N N . LYS B 1 18 ? 34.438 10.734 0.663 1 90.69 18 LYS B N 1
ATOM 2467 C CA . LYS B 1 18 ? 35.719 11.422 0.75 1 90.69 18 LYS B CA 1
ATOM 2468 C C . LYS B 1 18 ? 35.562 12.898 0.391 1 90.69 18 LYS B C 1
ATOM 2470 O O . LYS B 1 18 ? 36.312 13.742 0.908 1 90.69 18 LYS B O 1
ATOM 2475 N N . ARG B 1 19 ? 34.625 13.18 -0.435 1 87.12 19 ARG B N 1
ATOM 2476 C CA . ARG B 1 19 ? 34.375 14.547 -0.861 1 87.12 19 ARG B CA 1
ATOM 2477 C C . ARG B 1 19 ? 33.5 15.289 0.156 1 87.12 19 ARG B C 1
ATOM 2479 O O . ARG B 1 19 ? 33.094 16.422 -0.079 1 87.12 19 ARG B O 1
ATOM 2486 N N . GLY B 1 20 ? 33.094 14.562 1.204 1 83.75 20 GLY B N 1
ATOM 2487 C CA . GLY B 1 20 ? 32.375 15.211 2.295 1 83.75 20 GLY B CA 1
ATOM 2488 C C . GLY B 1 20 ? 30.875 15.242 2.09 1 83.75 20 GLY B C 1
ATOM 2489 O O . GLY B 1 20 ? 30.156 16.031 2.734 1 83.75 20 GLY B O 1
ATOM 2490 N N . ARG B 1 21 ? 30.422 14.469 1.162 1 81.25 21 ARG B N 1
ATOM 2491 C CA . ARG B 1 21 ? 28.984 14.438 0.945 1 81.25 21 ARG B CA 1
ATOM 2492 C C . ARG B 1 21 ? 28.266 13.734 2.094 1 81.25 21 ARG B C 1
ATOM 2494 O O . ARG B 1 21 ? 28.844 12.836 2.723 1 81.25 21 ARG B O 1
ATOM 2501 N N . PRO B 1 22 ? 27.047 14.211 2.389 1 84.38 22 PRO B N 1
ATOM 2502 C CA . PRO B 1 22 ? 26.297 13.539 3.453 1 84.38 22 PRO B CA 1
ATOM 2503 C C . PRO B 1 22 ? 25.953 12.094 3.104 1 84.38 22 PRO B C 1
ATOM 2505 O O . PRO B 1 22 ? 25.875 11.742 1.924 1 84.38 22 PRO B O 1
ATOM 2508 N N . PHE B 1 23 ? 25.75 11.242 4.105 1 89.19 23 PHE B N 1
ATOM 2509 C CA . PHE B 1 23 ? 25.438 9.828 3.963 1 89.19 23 PHE B CA 1
ATOM 2510 C C . PHE B 1 23 ? 24.266 9.617 3.021 1 89.19 23 PHE B C 1
ATOM 2512 O O . PHE B 1 23 ? 24.234 8.648 2.264 1 89.19 23 PHE B O 1
ATOM 2519 N N . ARG B 1 24 ? 23.344 10.492 3.051 1 87.25 24 ARG B N 1
ATOM 2520 C CA . ARG B 1 24 ? 22.156 10.398 2.209 1 87.25 24 ARG B CA 1
ATOM 2521 C C . ARG B 1 24 ? 22.531 10.305 0.734 1 87.25 24 ARG B C 1
ATOM 2523 O O . ARG B 1 24 ? 21.891 9.586 -0.033 1 87.25 24 ARG B O 1
ATOM 2530 N N . SER B 1 25 ? 23.609 10.906 0.396 1 83.62 25 SER B N 1
ATOM 2531 C CA . SER B 1 25 ? 23.984 11.023 -1.005 1 83.62 25 SER B CA 1
ATOM 2532 C C . SER B 1 25 ? 24.594 9.719 -1.523 1 83.62 25 SER B C 1
ATOM 2534 O O . SER B 1 25 ? 24.625 9.484 -2.732 1 83.62 25 SER B O 1
ATOM 2536 N N . TYR B 1 26 ? 25.094 8.938 -0.651 1 90.62 26 TYR B N 1
ATOM 2537 C CA . TYR B 1 26 ? 25.719 7.73 -1.169 1 90.62 26 TYR B CA 1
ATOM 2538 C C . TYR B 1 26 ? 25.141 6.488 -0.512 1 90.62 26 TYR B C 1
ATOM 2540 O O . TYR B 1 26 ? 25.656 5.383 -0.688 1 90.62 26 TYR B O 1
ATOM 2548 N N . SER B 1 27 ? 24.062 6.609 0.253 1 93.25 27 SER B N 1
ATOM 2549 C CA . SER B 1 27 ? 23.391 5.5 0.922 1 93.25 27 SER B CA 1
ATOM 2550 C C . SER B 1 27 ? 22.906 4.461 -0.082 1 93.25 27 SER B C 1
ATOM 2552 O O . SER B 1 27 ? 23.016 3.258 0.153 1 93.25 27 SER B O 1
ATOM 2554 N N . MET B 1 28 ? 22.438 4.914 -1.245 1 94.81 28 MET B N 1
ATOM 2555 C CA . MET B 1 28 ? 21.906 4 -2.252 1 94.81 28 MET B CA 1
ATOM 2556 C C . MET B 1 28 ? 23.016 3.131 -2.832 1 94.81 28 MET B C 1
ATOM 2558 O O . MET B 1 28 ? 22.828 1.937 -3.061 1 94.81 28 MET B O 1
ATOM 2562 N N . PHE B 1 29 ? 24.188 3.734 -2.971 1 94.81 29 PHE B N 1
ATOM 2563 C CA . PHE B 1 29 ? 25.312 2.98 -3.51 1 94.81 29 PHE B CA 1
ATOM 2564 C C . PHE B 1 29 ? 25.703 1.847 -2.57 1 94.81 29 PHE B C 1
ATOM 2566 O O . PHE B 1 29 ? 25.906 0.712 -3.008 1 94.81 29 PHE B O 1
ATOM 2573 N N . ILE B 1 30 ? 25.75 2.174 -1.328 1 95.56 30 ILE B N 1
ATOM 2574 C CA . ILE B 1 30 ? 26.125 1.168 -0.342 1 95.56 30 ILE B CA 1
ATOM 2575 C C . ILE B 1 30 ? 25.062 0.071 -0.293 1 95.56 30 ILE B C 1
ATOM 2577 O O . ILE B 1 30 ? 25.391 -1.118 -0.333 1 95.56 30 ILE B O 1
ATOM 2581 N N . TYR B 1 31 ? 23.859 0.484 -0.221 1 97.38 31 TYR B N 1
ATOM 2582 C CA . TYR B 1 31 ? 22.766 -0.463 -0.057 1 97.38 31 TYR B CA 1
ATOM 2583 C C . TYR B 1 31 ? 22.672 -1.409 -1.248 1 97.38 31 TYR B C 1
ATOM 2585 O O . TYR B 1 31 ? 22.516 -2.621 -1.075 1 97.38 31 TYR B O 1
ATOM 2593 N N . PHE B 1 32 ? 22.812 -0.937 -2.457 1 96.94 32 PHE B N 1
ATOM 2594 C CA . PHE B 1 32 ? 22.656 -1.773 -3.639 1 96.94 32 PHE B CA 1
ATOM 2595 C C . PHE B 1 32 ? 23.938 -2.523 -3.953 1 96.94 32 PHE B C 1
ATOM 2597 O O . PHE B 1 32 ? 23.922 -3.545 -4.645 1 96.94 32 PHE B O 1
ATOM 2604 N N . ALA B 1 33 ? 25.078 -2.039 -3.438 1 96.31 33 ALA B N 1
ATOM 2605 C CA . ALA B 1 33 ? 26.281 -2.848 -3.5 1 96.31 33 ALA B CA 1
ATOM 2606 C C . ALA B 1 33 ? 26.125 -4.145 -2.709 1 96.31 33 ALA B C 1
ATOM 2608 O O . ALA B 1 33 ? 26.578 -5.203 -3.143 1 96.31 33 ALA B O 1
ATOM 2609 N N . ILE B 1 34 ? 25.484 -4.02 -1.576 1 97.12 34 ILE B N 1
ATOM 2610 C CA . ILE B 1 34 ? 25.234 -5.195 -0.751 1 97.12 34 ILE B CA 1
ATOM 2611 C C . ILE B 1 34 ? 24.453 -6.23 -1.557 1 97.12 34 ILE B C 1
ATOM 2613 O O . ILE B 1 34 ? 24.766 -7.422 -1.521 1 97.12 34 ILE B O 1
ATOM 2617 N N . MET B 1 35 ? 23.484 -5.805 -2.314 1 97.19 35 MET B N 1
ATOM 2618 C CA . MET B 1 35 ? 22.688 -6.715 -3.135 1 97.19 35 MET B CA 1
ATOM 2619 C C . MET B 1 35 ? 23.547 -7.383 -4.199 1 97.19 35 MET B C 1
ATOM 2621 O O . MET B 1 35 ? 23.406 -8.578 -4.461 1 97.19 35 MET B O 1
ATOM 2625 N N . GLU B 1 36 ? 24.453 -6.609 -4.781 1 96.56 36 GLU B N 1
ATOM 2626 C CA . GLU B 1 36 ? 25.359 -7.176 -5.789 1 96.56 36 GLU B CA 1
ATOM 2627 C C . GLU B 1 36 ? 26.203 -8.297 -5.199 1 96.56 36 GLU B C 1
ATOM 2629 O O . GLU B 1 36 ? 26.359 -9.352 -5.812 1 96.56 36 GLU B O 1
ATOM 2634 N N . PHE B 1 37 ? 26.656 -8.078 -4.055 1 96.44 37 PHE B N 1
ATOM 2635 C CA . PHE B 1 37 ? 27.5 -9.086 -3.422 1 96.44 37 PHE B CA 1
ATOM 2636 C C . PHE B 1 37 ? 26.672 -10.273 -2.961 1 96.44 37 PHE B C 1
ATOM 2638 O O . PHE B 1 37 ? 27.141 -11.414 -2.982 1 96.44 37 PHE B O 1
ATOM 2645 N N . LEU B 1 38 ? 25.469 -10.008 -2.504 1 97.06 38 LEU B N 1
ATOM 2646 C CA . LEU B 1 38 ? 24.547 -11.094 -2.152 1 97.06 38 LEU B CA 1
ATOM 2647 C C . LEU B 1 38 ? 24.266 -11.977 -3.361 1 97.06 38 LEU B C 1
ATOM 2649 O O . LEU B 1 38 ? 24.328 -13.203 -3.268 1 97.06 38 LEU B O 1
ATOM 2653 N N . GLN B 1 39 ? 23.984 -11.32 -4.473 1 96.94 39 GLN B N 1
ATOM 2654 C CA . GLN B 1 39 ? 23.719 -12.07 -5.695 1 96.94 39 GLN B CA 1
ATOM 2655 C C . GLN B 1 39 ? 24.938 -12.859 -6.148 1 96.94 39 GLN B C 1
ATOM 2657 O O . GLN B 1 39 ? 24.828 -14.008 -6.582 1 96.94 39 GLN B O 1
ATOM 2662 N N . LEU B 1 40 ? 26.094 -12.258 -6.008 1 96.06 40 LEU B N 1
ATOM 2663 C CA . LEU B 1 40 ? 27.328 -12.953 -6.332 1 96.06 40 LEU B CA 1
ATOM 2664 C C . LEU B 1 40 ? 27.484 -14.219 -5.496 1 96.06 40 LEU B C 1
ATOM 2666 O O . LEU B 1 40 ? 27.797 -15.281 -6.027 1 96.06 40 LEU B O 1
ATOM 2670 N N . ALA B 1 41 ? 27.234 -14.117 -4.223 1 97.19 41 ALA B N 1
ATOM 2671 C CA . ALA B 1 41 ? 27.344 -15.258 -3.314 1 97.19 41 ALA B CA 1
ATOM 2672 C C . ALA B 1 41 ? 26.297 -16.328 -3.66 1 97.19 41 ALA B C 1
ATOM 2674 O O . ALA B 1 41 ? 26.578 -17.516 -3.553 1 97.19 41 ALA B O 1
ATOM 2675 N N . GLN B 1 42 ? 25.203 -15.922 -4.102 1 97.62 42 GLN B N 1
ATOM 2676 C CA . GLN B 1 42 ? 24.109 -16.844 -4.395 1 97.62 42 GLN B CA 1
ATOM 2677 C C . GLN B 1 42 ? 24.453 -17.719 -5.602 1 97.62 42 GLN B C 1
ATOM 2679 O O . GLN B 1 42 ? 24.016 -18.875 -5.676 1 97.62 42 GLN B O 1
ATOM 2684 N N . TYR B 1 43 ? 25.234 -17.188 -6.527 1 96.31 43 TYR B N 1
ATOM 2685 C CA . TYR B 1 43 ? 25.609 -17.969 -7.695 1 96.31 43 TYR B CA 1
ATOM 2686 C C . TYR B 1 43 ? 26.375 -19.219 -7.281 1 96.31 43 TYR B C 1
ATOM 2688 O O . TYR B 1 43 ? 26.297 -20.25 -7.941 1 96.31 43 TYR B O 1
ATOM 2696 N N . SER B 1 44 ? 27 -19.219 -6.164 1 96 44 SER B N 1
ATOM 2697 C CA . SER B 1 44 ? 27.844 -20.328 -5.723 1 96 44 SER B CA 1
ATOM 2698 C C . SER B 1 44 ? 26.984 -21.484 -5.195 1 96 44 SER B C 1
ATOM 2700 O O . SER B 1 44 ? 27.438 -22.625 -5.148 1 96 44 SER B O 1
ATOM 2702 N N . VAL B 1 45 ? 25.797 -21.219 -4.844 1 97.25 45 VAL B N 1
ATOM 2703 C CA . VAL B 1 45 ? 24.938 -22.25 -4.281 1 97.25 45 VAL B CA 1
ATOM 2704 C C . VAL B 1 45 ? 23.625 -22.312 -5.047 1 97.25 45 VAL B C 1
ATOM 2706 O O . VAL B 1 45 ? 22.641 -22.859 -4.555 1 97.25 45 VAL B O 1
ATOM 2709 N N . ALA B 1 46 ? 23.578 -21.734 -6.215 1 97.38 46 ALA B N 1
ATOM 2710 C CA . ALA B 1 46 ? 22.359 -21.688 -7.012 1 97.38 46 ALA B CA 1
ATOM 2711 C C . ALA B 1 46 ? 21.812 -23.078 -7.301 1 97.38 46 ALA B C 1
ATOM 2713 O O . ALA B 1 46 ? 22.562 -23.953 -7.738 1 97.38 46 ALA B O 1
ATOM 2714 N N . GLY B 1 47 ? 20.547 -23.281 -6.961 1 97.38 47 GLY B N 1
ATOM 2715 C CA . GLY B 1 47 ? 19.906 -24.547 -7.27 1 97.38 47 GLY B CA 1
ATOM 2716 C C . GLY B 1 47 ? 20 -25.562 -6.137 1 97.38 47 GLY B C 1
ATOM 2717 O O . GLY B 1 47 ? 19.297 -26.562 -6.141 1 97.38 47 GLY B O 1
ATOM 2718 N N . GLN B 1 48 ? 20.797 -25.312 -5.195 1 97.81 48 GLN B N 1
ATOM 2719 C CA . GLN B 1 48 ? 20.906 -26.188 -4.031 1 97.81 48 GLN B CA 1
ATOM 2720 C C . GLN B 1 48 ? 19.875 -25.797 -2.971 1 97.81 48 GLN B C 1
ATOM 2722 O O . GLN B 1 48 ? 20.234 -25.375 -1.87 1 97.81 48 GLN B O 1
ATOM 2727 N N . CYS B 1 49 ? 18.734 -26.078 -3.211 1 96.75 49 CYS B N 1
ATOM 2728 C CA . CYS B 1 49 ? 17.609 -25.531 -2.461 1 96.75 49 CYS B CA 1
ATOM 2729 C C . CYS B 1 49 ? 17.516 -26.156 -1.073 1 96.75 49 CYS B C 1
ATOM 2731 O O . CYS B 1 49 ? 16.859 -25.609 -0.182 1 96.75 49 CYS B O 1
ATOM 2733 N N . ASP B 1 50 ? 18.188 -27.266 -0.908 1 96.38 50 ASP B N 1
ATOM 2734 C CA . ASP B 1 50 ? 18.188 -27.906 0.401 1 96.38 50 ASP B CA 1
ATOM 2735 C C . ASP B 1 50 ? 19.297 -27.328 1.29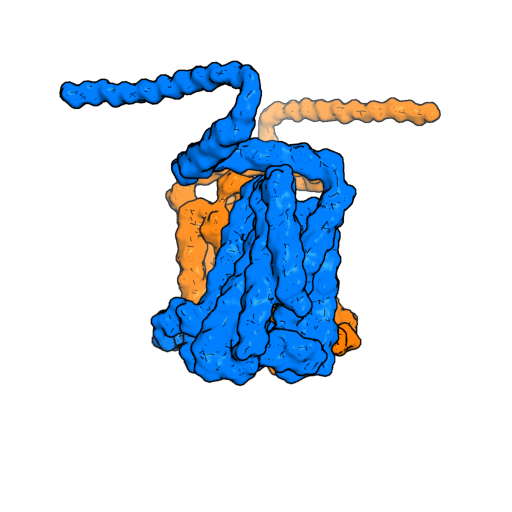3 1 96.38 50 ASP B C 1
ATOM 2737 O O . ASP B 1 50 ? 19.297 -27.578 2.502 1 96.38 50 ASP B O 1
ATOM 2741 N N . SER B 1 51 ? 20.141 -26.641 0.631 1 96.62 51 SER B N 1
ATOM 2742 C CA . SER B 1 51 ? 21.25 -26.047 1.368 1 96.62 51 SER B CA 1
ATOM 2743 C C . SER B 1 51 ? 20.766 -24.906 2.27 1 96.62 51 SER B C 1
ATOM 2745 O O . SER B 1 51 ? 20.047 -24.016 1.824 1 96.62 51 SER B O 1
ATOM 2747 N N . ARG B 1 52 ? 21.266 -24.953 3.498 1 96.12 52 ARG B N 1
ATOM 2748 C CA . ARG B 1 52 ? 20.938 -23.906 4.449 1 96.12 52 ARG B CA 1
ATOM 2749 C C . ARG B 1 52 ? 21.516 -22.562 4.004 1 96.12 52 ARG B C 1
ATOM 2751 O O . ARG B 1 52 ? 20.922 -21.516 4.242 1 96.12 52 ARG B O 1
ATOM 2758 N N . ILE B 1 53 ? 22.578 -22.656 3.348 1 97.5 53 ILE B N 1
ATOM 2759 C CA . ILE B 1 53 ? 23.234 -21.438 2.887 1 97.5 53 ILE B CA 1
ATOM 2760 C C . ILE B 1 53 ? 22.422 -20.812 1.757 1 97.5 53 ILE B C 1
ATOM 2762 O O . ILE B 1 53 ? 22.203 -19.594 1.741 1 97.5 53 ILE B O 1
ATOM 2766 N N . ASN B 1 54 ? 21.922 -21.594 0.863 1 98.31 54 ASN B N 1
ATOM 2767 C CA . ASN B 1 54 ? 21.062 -21.109 -0.207 1 98.31 54 ASN B CA 1
ATOM 2768 C C . ASN B 1 54 ? 19.812 -20.406 0.348 1 98.31 54 ASN B C 1
ATOM 2770 O O . ASN B 1 54 ? 19.5 -19.281 -0.043 1 98.31 54 ASN B O 1
ATOM 2774 N N . GLN B 1 55 ? 19.297 -21.062 1.314 1 96.69 55 GLN B N 1
ATOM 2775 C CA . GLN B 1 55 ? 18.078 -20.531 1.907 1 96.69 55 GLN B CA 1
ATOM 2776 C C . GLN B 1 55 ? 18.344 -19.219 2.652 1 96.69 55 GLN B C 1
ATOM 2778 O O . GLN B 1 55 ? 17.594 -18.25 2.518 1 96.69 55 GLN B O 1
ATOM 2783 N N . ALA B 1 56 ? 19.391 -19.219 3.391 1 96.44 56 ALA B N 1
ATOM 2784 C CA . ALA B 1 56 ? 19.734 -18.031 4.168 1 96.44 56 ALA B CA 1
ATOM 2785 C C . ALA B 1 56 ? 19.984 -16.844 3.254 1 96.44 56 ALA B C 1
ATOM 2787 O O . ALA B 1 56 ? 19.516 -15.734 3.525 1 96.44 56 ALA B O 1
ATOM 2788 N N . LEU B 1 57 ? 20.688 -17.078 2.174 1 97.75 57 LEU B N 1
ATOM 2789 C CA . LEU B 1 57 ? 21 -16 1.234 1 97.75 57 LEU B CA 1
ATOM 2790 C C . LEU B 1 57 ? 19.734 -15.523 0.53 1 97.75 57 LEU B C 1
ATOM 2792 O O . LEU B 1 57 ? 19.578 -14.336 0.25 1 97.75 57 LEU B O 1
ATOM 2796 N N . THR B 1 58 ? 18.828 -16.438 0.286 1 97.56 58 THR B N 1
ATOM 2797 C CA . THR B 1 58 ? 17.547 -16.094 -0.328 1 97.56 58 THR B CA 1
ATOM 2798 C C . THR B 1 58 ? 16.734 -15.203 0.599 1 97.56 58 THR B C 1
ATOM 2800 O O . THR B 1 58 ? 16.203 -14.172 0.172 1 97.56 58 THR B O 1
ATOM 2803 N N . TRP B 1 59 ? 16.766 -15.555 1.843 1 96 59 TRP B N 1
ATOM 2804 C CA . TRP B 1 59 ? 16.062 -14.742 2.834 1 96 59 TRP B CA 1
ATOM 2805 C C . TRP B 1 59 ? 16.703 -13.367 2.959 1 96 59 TRP B C 1
ATOM 2807 O O . TRP B 1 59 ? 15.992 -12.352 3.031 1 96 59 TRP B O 1
ATOM 2817 N N . ALA B 1 60 ? 17.953 -13.344 2.99 1 97.38 60 ALA B N 1
ATOM 2818 C CA . ALA B 1 60 ? 18.656 -12.07 3.104 1 97.38 60 ALA B CA 1
ATOM 2819 C C . ALA B 1 60 ? 18.328 -11.148 1.935 1 97.38 60 ALA B C 1
ATOM 2821 O O . ALA B 1 60 ? 18.141 -9.945 2.119 1 97.38 60 ALA B O 1
ATOM 2822 N N . ALA B 1 61 ? 18.219 -11.727 0.779 1 97.75 61 ALA B N 1
ATOM 2823 C CA . ALA B 1 61 ? 17.891 -10.945 -0.409 1 97.75 61 ALA B CA 1
ATOM 2824 C C . ALA B 1 61 ? 16.469 -10.367 -0.307 1 97.75 61 ALA B C 1
ATOM 2826 O O . ALA B 1 61 ? 16.25 -9.203 -0.622 1 97.75 61 ALA B O 1
ATOM 2827 N N . TYR B 1 62 ? 15.609 -11.172 0.181 1 96.94 62 TYR B N 1
ATOM 2828 C CA . TYR B 1 62 ? 14.227 -10.719 0.312 1 96.94 62 TYR B CA 1
ATOM 2829 C C . TYR B 1 62 ? 14.109 -9.594 1.335 1 96.94 62 TYR B C 1
ATOM 2831 O O . TYR B 1 62 ? 13.383 -8.625 1.12 1 96.94 62 TYR B O 1
ATOM 2839 N N . ILE B 1 63 ? 14.82 -9.758 2.41 1 96.94 63 ILE B N 1
ATOM 2840 C CA . ILE B 1 63 ? 14.844 -8.727 3.436 1 96.94 63 ILE B CA 1
ATOM 2841 C C . ILE B 1 63 ? 15.406 -7.434 2.85 1 96.94 63 ILE B C 1
ATOM 2843 O O . ILE B 1 63 ? 14.859 -6.352 3.074 1 96.94 63 ILE B O 1
ATOM 2847 N N . HIS B 1 64 ? 16.469 -7.551 2.096 1 98.19 64 HIS B N 1
ATOM 2848 C CA . HIS B 1 64 ? 17.062 -6.398 1.428 1 98.19 64 HIS B CA 1
ATOM 2849 C C . HIS B 1 64 ? 16.047 -5.699 0.529 1 98.19 64 HIS B C 1
ATOM 2851 O O . HIS B 1 64 ? 15.914 -4.473 0.563 1 98.19 64 HIS B O 1
ATOM 2857 N N . VAL B 1 65 ? 15.297 -6.48 -0.249 1 98.19 65 VAL B N 1
ATOM 2858 C CA . VAL B 1 65 ? 14.297 -5.941 -1.169 1 98.19 65 VAL B CA 1
ATOM 2859 C C . VAL B 1 65 ? 13.211 -5.215 -0.383 1 98.19 65 VAL B C 1
ATOM 2861 O O . VAL B 1 65 ? 12.781 -4.125 -0.768 1 98.19 65 VAL B O 1
ATOM 2864 N N . ALA B 1 66 ? 12.812 -5.754 0.728 1 97.69 66 ALA B N 1
ATOM 2865 C CA . ALA B 1 66 ? 11.727 -5.191 1.526 1 97.69 66 ALA B CA 1
ATOM 2866 C C . ALA B 1 66 ? 12.07 -3.785 2.006 1 97.69 66 ALA B C 1
ATOM 2868 O O . ALA B 1 66 ? 11.18 -2.939 2.146 1 97.69 66 ALA B O 1
ATOM 2869 N N . PHE B 1 67 ? 13.344 -3.486 2.16 1 98.19 67 PHE B N 1
ATOM 2870 C CA . PHE B 1 67 ? 13.742 -2.207 2.738 1 98.19 67 PHE B CA 1
ATOM 2871 C C . PHE B 1 67 ? 14.211 -1.245 1.654 1 98.19 67 PHE B C 1
ATOM 2873 O O . PHE B 1 67 ? 14.57 -0.103 1.945 1 98.19 67 PHE B O 1
ATOM 2880 N N . GLN B 1 68 ? 14.172 -1.618 0.43 1 98.31 68 GLN B N 1
ATOM 2881 C CA . GLN B 1 68 ? 14.625 -0.768 -0.667 1 98.31 68 GLN B CA 1
ATOM 2882 C C . GLN B 1 68 ? 13.828 0.534 -0.716 1 98.31 68 GLN B C 1
ATOM 2884 O O . GLN B 1 68 ? 14.406 1.611 -0.885 1 98.31 68 GLN B O 1
ATOM 2889 N N . PRO B 1 69 ? 12.477 0.539 -0.521 1 98.38 69 PRO B N 1
ATOM 2890 C CA . PRO B 1 69 ? 11.742 1.807 -0.531 1 98.38 69 PRO B CA 1
ATOM 2891 C C . PRO B 1 69 ? 12.242 2.785 0.528 1 98.38 69 PRO B C 1
ATOM 2893 O O . PRO B 1 69 ? 12.258 3.998 0.296 1 98.38 69 PRO B O 1
ATOM 2896 N N . LEU B 1 70 ? 12.641 2.25 1.653 1 98.25 70 LEU B N 1
ATOM 2897 C CA . LEU B 1 70 ? 13.164 3.09 2.725 1 98.25 70 LEU B CA 1
ATOM 2898 C C . LEU B 1 70 ? 14.43 3.816 2.275 1 98.25 70 LEU B C 1
ATOM 2900 O O . LEU B 1 70 ? 14.555 5.031 2.461 1 98.25 70 LEU B O 1
ATOM 2904 N N . VAL B 1 71 ? 15.305 3.131 1.611 1 97.12 71 VAL B N 1
ATOM 2905 C CA . VAL B 1 71 ? 16.594 3.674 1.209 1 97.12 71 VAL B CA 1
ATOM 2906 C C . VAL B 1 71 ? 16.406 4.68 0.075 1 97.12 71 VAL B C 1
ATOM 2908 O O . VAL B 1 71 ? 17.016 5.75 0.074 1 97.12 71 VAL B O 1
ATOM 2911 N N . VAL B 1 72 ? 15.539 4.344 -0.835 1 96.56 72 VAL B N 1
ATOM 2912 C CA . VAL B 1 72 ? 15.297 5.211 -1.982 1 96.56 72 VAL B CA 1
ATOM 2913 C C . VAL B 1 72 ? 14.648 6.512 -1.519 1 96.56 72 VAL B C 1
ATOM 2915 O O . VAL B 1 72 ? 15.078 7.602 -1.907 1 96.56 72 VAL B O 1
ATOM 2918 N N . ASN B 1 73 ? 13.672 6.418 -0.656 1 96.44 73 ASN B N 1
ATOM 2919 C CA . ASN B 1 73 ? 13.008 7.625 -0.184 1 96.44 73 ASN B CA 1
ATOM 2920 C C . ASN B 1 73 ? 13.883 8.398 0.795 1 96.44 73 ASN B C 1
ATOM 2922 O O . ASN B 1 73 ? 13.734 9.617 0.943 1 96.44 73 ASN B O 1
ATOM 2926 N N . PHE B 1 74 ? 14.742 7.676 1.477 1 95 74 PHE B N 1
ATOM 2927 C CA . PHE B 1 74 ? 15.742 8.367 2.285 1 95 74 PHE B CA 1
ATOM 2928 C C . PHE B 1 74 ? 16.594 9.297 1.424 1 95 74 PHE B C 1
ATOM 2930 O O . PHE B 1 74 ? 16.812 10.453 1.791 1 95 74 PHE B O 1
ATOM 2937 N N . TYR B 1 75 ? 16.953 8.82 0.312 1 93.19 75 TYR B N 1
ATOM 2938 C CA . TYR B 1 75 ? 17.75 9.602 -0.623 1 93.19 75 TYR B CA 1
ATOM 2939 C C . TYR B 1 75 ? 16.953 10.781 -1.177 1 93.19 75 TYR B C 1
ATOM 2941 O O . TYR B 1 75 ? 17.438 11.914 -1.194 1 93.19 75 TYR B O 1
ATOM 2949 N N . PHE B 1 76 ? 15.734 10.625 -1.483 1 93.12 76 PHE B N 1
ATOM 2950 C CA . PHE B 1 76 ? 14.992 11.617 -2.254 1 93.12 76 PHE B CA 1
ATOM 2951 C C . PHE B 1 76 ? 14.281 12.602 -1.332 1 93.12 76 PHE B C 1
ATOM 2953 O O . PHE B 1 76 ? 14.117 13.773 -1.676 1 93.12 76 PHE B O 1
ATOM 2960 N N . LEU B 1 77 ? 13.883 12.109 -0.107 1 93.06 77 LEU B N 1
ATOM 2961 C CA . LEU B 1 77 ? 12.922 12.945 0.606 1 93.06 77 LEU B CA 1
ATOM 2962 C C . LEU B 1 77 ? 13.438 13.305 1.994 1 93.06 77 LEU B C 1
ATOM 2964 O O . LEU B 1 77 ? 12.984 14.281 2.598 1 93.06 77 LEU B O 1
ATOM 2968 N N . TRP B 1 78 ? 14.227 12.516 2.523 1 90.12 78 TRP B N 1
ATOM 2969 C CA . TRP B 1 78 ? 14.664 12.758 3.893 1 90.12 78 TRP B CA 1
ATOM 2970 C C . TRP B 1 78 ? 15.352 14.117 4.008 1 90.12 78 TRP B C 1
ATOM 2972 O O . TRP B 1 78 ? 16.266 14.422 3.24 1 90.12 78 TRP B O 1
ATOM 2982 N N . GLY B 1 79 ? 14.891 14.922 4.941 1 80.5 79 GLY B N 1
ATOM 2983 C CA . GLY B 1 79 ? 15.547 16.188 5.254 1 80.5 79 GLY B CA 1
ATOM 2984 C C . GLY B 1 79 ? 15.258 17.281 4.238 1 80.5 79 GLY B C 1
ATOM 2985 O O . GLY B 1 79 ? 15.781 18.391 4.34 1 80.5 79 GLY B O 1
ATOM 2986 N N . GLN B 1 80 ? 14.422 16.953 3.32 1 82.94 80 GLN B N 1
ATOM 2987 C CA . GLN B 1 80 ? 14.109 17.969 2.309 1 82.94 80 GLN B CA 1
ATOM 2988 C C . GLN B 1 80 ? 13.188 19.047 2.871 1 82.94 80 GLN B C 1
ATOM 2990 O O . GLN B 1 80 ? 12.289 18.75 3.656 1 82.94 80 GLN B O 1
ATOM 2995 N N . ARG B 1 81 ? 13.453 20.234 2.471 1 77.81 81 ARG B N 1
ATOM 2996 C CA . ARG B 1 81 ? 12.688 21.375 2.971 1 77.81 81 ARG B CA 1
ATOM 2997 C C . ARG B 1 81 ? 11.375 21.531 2.209 1 77.81 81 ARG B C 1
ATOM 2999 O O . ARG B 1 81 ? 10.422 22.109 2.725 1 77.81 81 ARG B O 1
ATOM 3006 N N . ASN B 1 82 ? 11.508 21.172 0.953 1 75.94 82 ASN B N 1
ATOM 3007 C CA . ASN B 1 82 ? 10.289 21.172 0.145 1 75.94 82 ASN B CA 1
ATOM 3008 C C . ASN B 1 82 ? 9.797 19.75 -0.136 1 75.94 82 ASN B C 1
ATOM 3010 O O . ASN B 1 82 ? 10.492 18.969 -0.79 1 75.94 82 ASN B O 1
ATOM 3014 N N . PRO B 1 83 ? 8.641 19.484 0.427 1 74.69 83 PRO B N 1
ATOM 3015 C CA . PRO B 1 83 ? 7.648 20.359 1.062 1 74.69 83 PRO B CA 1
ATOM 3016 C C . PRO B 1 83 ? 8.008 20.703 2.506 1 74.69 83 PRO B C 1
ATOM 3018 O O . PRO B 1 83 ? 7.957 21.875 2.893 1 74.69 83 PRO B O 1
ATOM 3021 N N . HIS B 1 84 ? 8.227 19.781 3.264 1 82.31 84 HIS B N 1
ATOM 3022 C CA . HIS B 1 84 ? 8.633 19.953 4.652 1 82.31 84 HIS B CA 1
ATOM 3023 C C . HIS B 1 84 ? 9.414 18.734 5.156 1 82.31 84 HIS B C 1
ATOM 3025 O O . HIS B 1 84 ? 9.117 17.609 4.77 1 82.31 84 HIS B O 1
ATOM 3031 N N . PRO B 1 85 ? 10.336 18.969 5.953 1 87.38 85 PRO B N 1
ATOM 3032 C CA . PRO B 1 85 ? 11.164 17.859 6.418 1 87.38 85 PRO B CA 1
ATOM 3033 C C . PRO B 1 85 ? 10.367 16.781 7.156 1 87.38 85 PRO B C 1
ATOM 3035 O O . PRO B 1 85 ? 10.742 15.609 7.152 1 87.38 85 PRO B O 1
ATOM 3038 N N . GLU B 1 86 ? 9.289 17.172 7.691 1 91.56 86 GLU B N 1
ATOM 3039 C CA . GLU B 1 86 ? 8.477 16.203 8.414 1 91.56 86 GLU B CA 1
ATOM 3040 C C . GLU B 1 86 ? 7.82 15.203 7.457 1 91.56 86 GLU B C 1
ATOM 3042 O O . GLU B 1 86 ? 7.457 14.094 7.855 1 91.56 86 GLU B O 1
ATOM 3047 N N . VAL B 1 87 ? 7.676 15.633 6.246 1 94.12 87 VAL B N 1
ATOM 3048 C CA . VAL B 1 87 ? 7.129 14.727 5.238 1 94.12 87 VAL B CA 1
ATOM 3049 C C . VAL B 1 87 ? 8.109 13.586 4.984 1 94.12 87 VAL B C 1
ATOM 3051 O O . VAL B 1 87 ? 7.719 12.414 4.949 1 94.12 87 VAL B O 1
ATOM 3054 N N . GLY B 1 88 ? 9.367 13.953 4.887 1 94.5 88 GLY B N 1
ATOM 3055 C CA . GLY B 1 88 ? 10.383 12.922 4.711 1 94.5 88 GLY B CA 1
ATOM 3056 C C . GLY B 1 88 ? 10.445 11.945 5.871 1 94.5 88 GLY B C 1
ATOM 3057 O O . GLY B 1 88 ? 10.539 10.734 5.664 1 94.5 88 GLY B O 1
ATOM 3058 N N . SER B 1 89 ? 10.375 12.461 7.062 1 93.5 89 SER B N 1
ATOM 3059 C CA . SER B 1 89 ? 10.406 11.617 8.25 1 93.5 89 SER B CA 1
ATOM 3060 C C . SER B 1 89 ? 9.195 10.695 8.312 1 93.5 89 SER B C 1
ATOM 3062 O O . SER B 1 89 ? 9.312 9.531 8.695 1 93.5 89 SER B O 1
ATOM 3064 N N . PHE B 1 90 ? 8.156 11.273 7.938 1 95.94 90 PHE B N 1
ATOM 3065 C CA . PHE B 1 90 ? 6.914 10.5 7.906 1 95.94 90 PHE B CA 1
ATOM 3066 C C . PHE B 1 90 ? 7 9.383 6.879 1 95.94 90 PHE B C 1
ATOM 3068 O O . PHE B 1 90 ? 6.594 8.25 7.152 1 95.94 90 PHE B O 1
ATOM 3075 N N . VAL B 1 91 ? 7.547 9.648 5.746 1 97.62 91 VAL B N 1
ATOM 3076 C CA . VAL B 1 91 ? 7.688 8.672 4.676 1 97.62 91 VAL B CA 1
ATOM 3077 C C . VAL B 1 91 ? 8.594 7.531 5.133 1 97.62 91 VAL B C 1
ATOM 3079 O O . VAL B 1 91 ? 8.344 6.363 4.82 1 97.62 91 VAL B O 1
ATOM 3082 N N . MET B 1 92 ? 9.633 7.836 5.953 1 96.94 92 MET B N 1
ATOM 3083 C CA . MET B 1 92 ? 10.508 6.789 6.469 1 96.94 92 MET B CA 1
ATOM 3084 C C . MET B 1 92 ? 9.734 5.809 7.34 1 96.94 92 MET B C 1
ATOM 3086 O O . MET B 1 92 ? 9.914 4.594 7.23 1 96.94 92 MET B O 1
ATOM 3090 N N . LYS B 1 93 ? 8.859 6.348 8.102 1 97.38 93 LYS B N 1
ATOM 3091 C CA . LYS B 1 93 ? 8.055 5.492 8.969 1 97.38 93 LYS B CA 1
ATOM 3092 C C . LYS B 1 93 ? 7.102 4.621 8.156 1 97.38 93 LYS B C 1
ATOM 3094 O O . LYS B 1 93 ? 6.902 3.445 8.469 1 97.38 93 LYS B O 1
ATOM 3099 N N . LEU B 1 94 ? 6.551 5.191 7.133 1 98.44 94 LEU B N 1
ATOM 3100 C CA . LEU B 1 94 ? 5.668 4.422 6.266 1 98.44 94 LEU B CA 1
ATOM 3101 C C . LEU B 1 94 ? 6.43 3.299 5.57 1 98.44 94 LEU B C 1
ATOM 3103 O O . LEU B 1 94 ? 5.93 2.18 5.457 1 98.44 94 LEU B O 1
ATOM 3107 N N . CYS B 1 95 ? 7.594 3.613 5.117 1 98.5 95 CYS B N 1
ATOM 3108 C CA . CYS B 1 95 ? 8.414 2.615 4.445 1 98.5 95 CYS B CA 1
ATOM 3109 C C . CYS B 1 95 ? 8.797 1.492 5.402 1 98.5 95 CYS B C 1
ATOM 3111 O O . CYS B 1 95 ? 8.812 0.321 5.016 1 98.5 95 CYS B O 1
ATOM 3113 N N . LEU B 1 96 ? 9.125 1.856 6.629 1 98.12 96 LEU B N 1
ATOM 3114 C CA . LEU B 1 96 ? 9.445 0.847 7.629 1 98.12 96 LEU B CA 1
ATOM 3115 C C . LEU B 1 96 ? 8.242 -0.055 7.898 1 98.12 96 LEU B C 1
ATOM 3117 O O . LEU B 1 96 ? 8.383 -1.279 7.953 1 98.12 96 LEU B O 1
ATOM 3121 N N . ALA B 1 97 ? 7.117 0.548 8.023 1 97.81 97 ALA B N 1
ATOM 3122 C CA . ALA B 1 97 ? 5.898 -0.23 8.227 1 97.81 97 ALA B CA 1
ATOM 3123 C C . ALA B 1 97 ? 5.645 -1.175 7.059 1 97.81 97 ALA B C 1
ATOM 3125 O O . ALA B 1 97 ? 5.324 -2.35 7.258 1 97.81 97 ALA B O 1
ATOM 3126 N N . ALA B 1 98 ? 5.797 -0.688 5.871 1 98.25 98 ALA B N 1
ATOM 3127 C CA . ALA B 1 98 ? 5.605 -1.497 4.668 1 98.25 98 ALA B CA 1
ATOM 3128 C C . ALA B 1 98 ? 6.574 -2.676 4.641 1 98.25 98 ALA B C 1
ATOM 3130 O O . ALA B 1 98 ? 6.184 -3.799 4.316 1 98.25 98 ALA B O 1
ATOM 3131 N N . ALA B 1 99 ? 7.812 -2.398 5.008 1 97.56 99 ALA B N 1
ATOM 3132 C CA . ALA B 1 99 ? 8.828 -3.447 5.016 1 97.56 99 ALA B CA 1
ATOM 3133 C C . ALA B 1 99 ? 8.477 -4.539 6.023 1 97.56 99 ALA B C 1
ATOM 3135 O O . ALA B 1 99 ? 8.562 -5.73 5.711 1 97.56 99 ALA B O 1
ATOM 3136 N N . VAL B 1 100 ? 8.062 -4.129 7.172 1 95.19 100 VAL B N 1
ATOM 3137 C CA . VAL B 1 100 ? 7.703 -5.082 8.219 1 95.19 100 VAL B CA 1
ATOM 3138 C C . VAL B 1 100 ? 6.52 -5.934 7.77 1 95.19 100 VAL B C 1
ATOM 3140 O O . VAL B 1 100 ? 6.527 -7.156 7.926 1 95.19 100 VAL B O 1
ATOM 3143 N N . LEU B 1 101 ? 5.598 -5.32 7.137 1 94.69 101 LEU B N 1
ATOM 3144 C CA . LEU B 1 101 ? 4.402 -6.039 6.711 1 94.69 101 LEU B CA 1
ATOM 3145 C C . LEU B 1 101 ? 4.723 -6.984 5.559 1 94.69 101 LEU B C 1
ATOM 3147 O O . LEU B 1 101 ? 4.137 -8.07 5.457 1 94.69 101 LEU B O 1
ATOM 3151 N N . MET B 1 102 ? 5.605 -6.598 4.707 1 95.25 102 MET B N 1
ATOM 3152 C CA . MET B 1 102 ? 6.066 -7.512 3.666 1 95.25 102 MET B CA 1
ATOM 3153 C C . MET B 1 102 ? 6.742 -8.734 4.273 1 95.25 102 MET B C 1
ATOM 3155 O O . MET B 1 10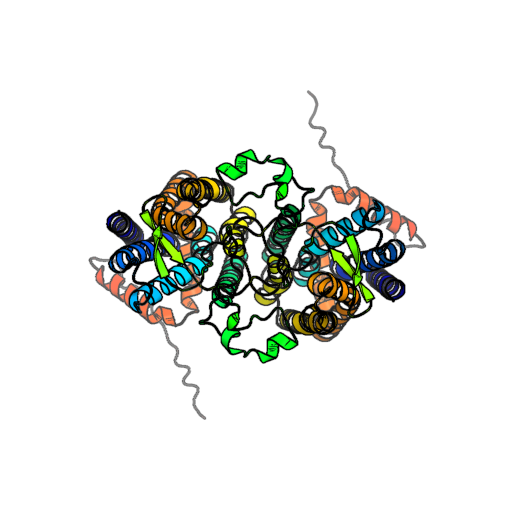2 ? 6.492 -9.867 3.844 1 95.25 102 MET B O 1
ATOM 3159 N N . LEU B 1 103 ? 7.527 -8.492 5.277 1 94 103 LEU B N 1
ATOM 3160 C CA . LEU B 1 103 ? 8.266 -9.578 5.906 1 94 103 LEU B CA 1
ATOM 3161 C C . LEU B 1 103 ? 7.34 -10.469 6.723 1 94 103 LEU B C 1
ATOM 3163 O O . LEU B 1 103 ? 7.621 -11.656 6.918 1 94 103 LEU B O 1
ATOM 3167 N N . MET B 1 104 ? 6.207 -9.961 7.113 1 91.12 104 MET B N 1
ATOM 3168 C CA . MET B 1 104 ? 5.234 -10.734 7.879 1 91.12 104 MET B CA 1
ATOM 3169 C C . MET B 1 104 ? 4.59 -11.812 7.008 1 91.12 104 MET B C 1
ATOM 3171 O O . MET B 1 104 ? 3.965 -12.734 7.527 1 91.12 104 MET B O 1
ATOM 3175 N N . ARG B 1 105 ? 4.785 -11.75 5.734 1 91.56 105 ARG B N 1
ATOM 3176 C CA . ARG B 1 105 ? 4.25 -12.766 4.84 1 91.56 105 ARG B CA 1
ATOM 3177 C C . ARG B 1 105 ? 5.156 -13.992 4.797 1 91.56 105 ARG B C 1
ATOM 3179 O O . ARG B 1 105 ? 4.816 -15.008 4.188 1 91.56 105 ARG B O 1
ATOM 3186 N N . THR B 1 106 ? 6.258 -13.883 5.434 1 90.06 106 THR B N 1
ATOM 3187 C CA . THR B 1 106 ? 7.199 -14.992 5.43 1 90.06 106 THR B CA 1
ATOM 3188 C C . THR B 1 106 ? 6.996 -15.875 6.66 1 90.06 106 THR B C 1
ATOM 3190 O O . THR B 1 106 ? 6.512 -15.406 7.691 1 90.06 106 THR B O 1
ATOM 3193 N N . PRO B 1 107 ? 7.301 -17.141 6.543 1 82.12 107 PRO B N 1
ATOM 3194 C CA . PRO B 1 107 ? 7.102 -18.047 7.676 1 82.12 107 PRO B CA 1
ATOM 3195 C C . PRO B 1 107 ? 8.055 -17.766 8.836 1 82.12 107 PRO B C 1
ATOM 3197 O O . PRO B 1 107 ? 7.887 -18.312 9.922 1 82.12 107 PRO B O 1
ATOM 3200 N N . VAL B 1 108 ? 8.898 -16.969 8.672 1 66.94 108 VAL B N 1
ATOM 3201 C CA . VAL B 1 108 ? 9.898 -16.734 9.703 1 66.94 108 VAL B CA 1
ATOM 3202 C C . VAL B 1 108 ? 9.375 -15.711 10.711 1 66.94 108 VAL B C 1
ATOM 3204 O O . VAL B 1 108 ? 9.867 -15.617 11.828 1 66.94 108 VAL B O 1
ATOM 3207 N N . LEU B 1 109 ? 8.273 -15.094 10.359 1 65.81 109 LEU B N 1
ATOM 3208 C CA . LEU B 1 109 ? 7.824 -14.031 11.25 1 65.81 109 LEU B CA 1
ATOM 3209 C C . LEU B 1 109 ? 6.633 -14.484 12.078 1 65.81 109 LEU B C 1
ATOM 3211 O O . LEU B 1 109 ? 6 -15.492 11.773 1 65.81 109 LEU B O 1
ATOM 3215 N N . PRO B 1 110 ? 6.301 -13.617 13.031 1 60.31 110 PRO B N 1
ATOM 3216 C CA . PRO B 1 110 ? 5.441 -13.906 14.18 1 60.31 110 PRO B CA 1
ATOM 3217 C C . PRO B 1 110 ? 4.047 -14.383 13.773 1 60.31 110 PRO B C 1
ATOM 3219 O O . PRO B 1 110 ? 3.436 -15.188 14.477 1 60.31 110 PRO B O 1
ATOM 3222 N N . LEU B 1 111 ? 3.639 -13.906 12.758 1 63 111 LEU B N 1
ATOM 3223 C CA . LEU B 1 111 ? 2.279 -14.344 12.453 1 63 111 LEU B CA 1
ATOM 3224 C C . LEU B 1 111 ? 2.207 -15.859 12.352 1 63 111 LEU B C 1
ATOM 3226 O O . LEU B 1 111 ? 1.218 -16.469 12.766 1 63 111 LEU B O 1
ATOM 3230 N N . ALA B 1 112 ? 3.252 -16.328 11.852 1 59.41 112 ALA B N 1
ATOM 3231 C CA . ALA B 1 112 ? 3.336 -17.781 11.781 1 59.41 112 ALA B CA 1
ATOM 3232 C C . ALA B 1 112 ? 3.344 -18.391 13.18 1 59.41 112 ALA B C 1
ATOM 3234 O O . ALA B 1 112 ? 2.957 -19.547 13.359 1 59.41 112 ALA B O 1
ATOM 3235 N N . LEU B 1 113 ? 3.559 -17.422 14.047 1 59.5 113 LEU B N 1
ATOM 3236 C CA . LEU B 1 113 ? 3.676 -17.875 15.422 1 59.5 113 LEU B CA 1
ATOM 3237 C C . LEU B 1 113 ? 2.332 -17.797 16.141 1 59.5 113 LEU B C 1
ATOM 3239 O O . LEU B 1 113 ? 2.137 -18.438 17.172 1 59.5 113 LEU B O 1
ATOM 3243 N N . LEU B 1 114 ? 1.506 -16.938 15.648 1 64.56 114 LEU B N 1
ATOM 3244 C CA . LEU B 1 114 ? 0.24 -16.703 16.344 1 64.56 114 LEU B CA 1
ATOM 3245 C C . LEU B 1 114 ? -0.669 -17.922 16.234 1 64.56 114 LEU B C 1
ATOM 3247 O O . LEU B 1 114 ? -1.66 -18.031 16.953 1 64.56 114 LEU B O 1
ATOM 3251 N N . GLY B 1 115 ? -0.11 -19.016 15.922 1 61 115 GLY B N 1
ATOM 3252 C CA . GLY B 1 115 ? -0.772 -20.312 15.898 1 61 115 GLY B CA 1
ATOM 3253 C C . GLY B 1 115 ? -1.982 -20.344 14.984 1 61 115 GLY B C 1
ATOM 3254 O O . GLY B 1 115 ? -2.57 -19.297 14.688 1 61 115 GLY B O 1
ATOM 3255 N N . ASP B 1 116 ? -2.508 -21.375 14.57 1 69.38 116 ASP B N 1
ATOM 3256 C CA . ASP B 1 116 ? -3.557 -21.719 13.617 1 69.38 116 ASP B CA 1
ATOM 3257 C C . ASP B 1 116 ? -4.941 -21.438 14.195 1 69.38 116 ASP B C 1
ATOM 3259 O O . ASP B 1 116 ? -5.906 -21.25 13.445 1 69.38 116 ASP B O 1
ATOM 3263 N N . TRP B 1 117 ? -4.949 -21.266 15.531 1 70.75 117 TRP B N 1
ATOM 3264 C CA . TRP B 1 117 ? -6.254 -21.078 16.156 1 70.75 117 TRP B CA 1
ATOM 3265 C C . TRP B 1 117 ? -6.848 -19.734 15.781 1 70.75 117 TRP B C 1
ATOM 3267 O O . TRP B 1 117 ? -8.062 -19.609 15.594 1 70.75 117 TRP B O 1
ATOM 3277 N N . LEU B 1 118 ? -6.094 -18.719 15.539 1 75.25 118 LEU B N 1
ATOM 3278 C CA . LEU B 1 118 ? -6.574 -17.391 15.188 1 75.25 118 LEU B CA 1
ATOM 3279 C C . LEU B 1 118 ? -7.238 -17.391 13.812 1 75.25 118 LEU B C 1
ATOM 3281 O O . LEU B 1 118 ? -8.148 -16.609 13.555 1 75.25 118 LEU B O 1
ATOM 3285 N N . HIS B 1 119 ? -6.879 -18.344 13.094 1 77.44 119 HIS B N 1
ATOM 3286 C CA . HIS B 1 119 ? -7.391 -18.453 11.734 1 77.44 119 HIS B CA 1
ATOM 3287 C C . HIS B 1 119 ? -8.875 -18.781 11.727 1 77.44 119 HIS B C 1
ATOM 3289 O O . HIS B 1 119 ? -9.602 -18.375 10.82 1 77.44 119 HIS B O 1
ATOM 3295 N N . THR B 1 120 ? -9.281 -19.484 12.719 1 75.06 120 THR B N 1
ATOM 3296 C CA . THR B 1 120 ? -10.68 -19.859 12.797 1 75.06 120 THR B CA 1
ATOM 3297 C C . THR B 1 120 ? -11.578 -18.625 12.93 1 75.06 120 THR B C 1
ATOM 3299 O O . THR B 1 120 ? -12.664 -18.578 12.344 1 75.06 120 THR B O 1
ATOM 3302 N N . TYR B 1 121 ? -11.07 -17.656 13.562 1 75.94 121 TYR B N 1
ATOM 3303 C CA . TYR B 1 121 ? -11.867 -16.453 13.805 1 75.94 121 TYR B CA 1
ATOM 3304 C C . TYR B 1 121 ? -11.523 -15.359 12.805 1 75.94 121 TYR B C 1
ATOM 3306 O O . TYR B 1 121 ? -12.375 -14.539 12.461 1 75.94 121 TYR B O 1
ATOM 3314 N N . PHE B 1 122 ? -10.297 -15.453 12.398 1 82.94 122 PHE B N 1
ATOM 3315 C CA . PHE B 1 122 ? -9.805 -14.445 11.469 1 82.94 122 PHE B CA 1
ATOM 3316 C C . PHE B 1 122 ? -9.133 -15.094 10.266 1 82.94 122 PHE B C 1
ATOM 3318 O O . PHE B 1 122 ? -7.902 -15.156 10.195 1 82.94 122 PHE B O 1
ATOM 3325 N N . PRO B 1 123 ? -9.961 -15.453 9.328 1 83 123 PRO B N 1
ATOM 3326 C CA . PRO B 1 123 ? -9.43 -16.203 8.195 1 83 123 PRO B CA 1
ATOM 3327 C C . PRO B 1 123 ? -8.312 -15.469 7.465 1 83 123 PRO B C 1
ATOM 3329 O O . PRO B 1 123 ? -7.488 -16.094 6.789 1 83 123 PRO B O 1
ATOM 3332 N N . ASP B 1 124 ? -8.281 -14.18 7.672 1 85.88 124 ASP B N 1
ATOM 3333 C CA . ASP B 1 124 ? -7.266 -13.383 6.992 1 85.88 124 ASP B CA 1
ATOM 3334 C C . ASP B 1 124 ? -5.895 -13.555 7.648 1 85.88 124 ASP B C 1
ATOM 3336 O O . ASP B 1 124 ? -4.883 -13.086 7.121 1 85.88 124 ASP B O 1
ATOM 3340 N N . ILE B 1 125 ? -5.852 -14.25 8.734 1 77.75 125 ILE B N 1
ATOM 3341 C CA . ILE B 1 125 ? -4.582 -14.656 9.336 1 77.75 125 ILE B CA 1
ATOM 3342 C C . ILE B 1 125 ? -4.168 -16.016 8.789 1 77.75 125 ILE B C 1
ATOM 3344 O O . ILE B 1 125 ? -4.832 -17.031 9.062 1 77.75 125 ILE B O 1
ATOM 3348 N N . PRO B 1 126 ? -3.107 -16.031 8.102 1 77.81 126 PRO B N 1
ATOM 3349 C CA . PRO B 1 126 ? -2.77 -17.281 7.422 1 77.81 126 PRO B CA 1
ATOM 3350 C C . PRO B 1 126 ? -2.271 -18.359 8.383 1 77.81 126 PRO B C 1
ATOM 3352 O O . PRO B 1 126 ? -1.714 -18.047 9.438 1 77.81 126 PRO B O 1
ATOM 3355 N N . THR B 1 127 ? -2.521 -19.562 7.961 1 78.25 127 THR B N 1
ATOM 3356 C CA . THR B 1 127 ? -1.993 -20.719 8.688 1 78.25 127 THR B CA 1
ATOM 3357 C C . THR B 1 127 ? -0.675 -21.188 8.078 1 78.25 127 THR B C 1
ATOM 3359 O O . THR B 1 127 ? -0.333 -20.797 6.957 1 78.25 127 THR B O 1
ATOM 3362 N N . SER B 1 128 ? 0.019 -21.953 8.844 1 74.81 128 SER B N 1
ATOM 3363 C CA . SER B 1 128 ? 1.344 -22.422 8.438 1 74.81 128 SER B CA 1
ATOM 3364 C C . SER B 1 128 ? 1.276 -23.234 7.152 1 74.81 128 SER B C 1
ATOM 3366 O O . SER B 1 128 ? 2.232 -23.266 6.375 1 74.81 128 SER B O 1
ATOM 3368 N N . ASP B 1 129 ? 0.188 -23.797 6.871 1 78.38 129 ASP B N 1
ATOM 3369 C CA . ASP B 1 129 ? 0.083 -24.703 5.734 1 78.38 129 ASP B CA 1
ATOM 3370 C C . ASP B 1 129 ? -0.226 -23.938 4.445 1 78.38 129 ASP B C 1
ATOM 3372 O O . ASP B 1 129 ? -0.198 -24.516 3.357 1 78.38 129 ASP B O 1
ATOM 3376 N N . THR B 1 130 ? -0.384 -22.688 4.59 1 80.5 130 THR B N 1
ATOM 3377 C CA . THR B 1 130 ? -0.812 -21.953 3.41 1 80.5 130 THR B CA 1
ATOM 3378 C C . THR B 1 130 ? 0.382 -21.297 2.721 1 80.5 130 THR B C 1
ATOM 3380 O O . THR B 1 130 ? 0.268 -20.812 1.59 1 80.5 130 THR B O 1
ATOM 3383 N N . TYR B 1 131 ? 1.488 -21.344 3.35 1 85.44 131 TYR B N 1
ATOM 3384 C CA . TYR B 1 131 ? 2.645 -20.641 2.801 1 85.44 131 TYR B CA 1
ATOM 3385 C C . TYR B 1 131 ? 3.109 -21.297 1.502 1 85.44 131 TYR B C 1
ATOM 3387 O O . TYR B 1 131 ? 3.326 -22.5 1.449 1 85.44 131 TYR B O 1
ATOM 3395 N N . GLY B 1 132 ? 3.158 -20.5 0.481 1 87.62 132 GLY B N 1
ATOM 3396 C CA . GLY B 1 132 ? 3.674 -20.938 -0.804 1 87.62 132 GLY B CA 1
ATOM 3397 C C . GLY B 1 132 ? 2.666 -21.75 -1.608 1 87.62 132 GLY B C 1
ATOM 3398 O O . GLY B 1 132 ? 2.959 -22.172 -2.725 1 87.62 132 GLY B O 1
ATOM 3399 N N . LYS B 1 133 ? 1.428 -21.906 -1.163 1 84.31 133 LYS B N 1
ATOM 3400 C CA . LYS B 1 133 ? 0.465 -22.797 -1.812 1 84.31 133 LYS B CA 1
ATOM 3401 C C . LYS B 1 133 ? -0.545 -22 -2.637 1 84.31 133 LYS B C 1
ATOM 3403 O O . LYS B 1 133 ? -1.287 -22.578 -3.438 1 84.31 133 LYS B O 1
ATOM 3408 N N . HIS B 1 134 ? -0.488 -20.781 -2.553 1 81.31 134 HIS B N 1
ATOM 3409 C CA . HIS B 1 134 ? -1.494 -19.938 -3.195 1 81.31 134 HIS B CA 1
ATOM 3410 C C . HIS B 1 134 ? -0.877 -19.094 -4.297 1 81.31 134 HIS B C 1
ATOM 3412 O O . HIS B 1 134 ? -1.537 -18.203 -4.844 1 81.31 134 HIS B O 1
ATOM 3418 N N . CYS B 1 135 ? 0.308 -19.312 -4.609 1 84.12 135 CYS B N 1
ATOM 3419 C CA . CYS B 1 135 ? 1.04 -18.422 -5.492 1 84.12 135 CYS B CA 1
ATOM 3420 C C . CYS B 1 135 ? 0.469 -18.453 -6.906 1 84.12 135 CYS B C 1
ATOM 3422 O O . CYS B 1 135 ? 0.152 -19.531 -7.422 1 84.12 135 CYS B O 1
ATOM 3424 N N . HIS B 1 136 ? 0.211 -17.266 -7.367 1 79.06 136 HIS B N 1
ATOM 3425 C CA . HIS B 1 136 ? -0.207 -17.219 -8.766 1 79.06 136 HIS B CA 1
ATOM 3426 C C . HIS B 1 136 ? 0.925 -16.719 -9.664 1 79.06 136 HIS B C 1
ATOM 3428 O O . HIS B 1 136 ? 1.951 -16.25 -9.172 1 79.06 136 HIS B O 1
ATOM 3434 N N . TYR B 1 137 ? 0.732 -16.703 -10.922 1 77.31 137 TYR B N 1
ATOM 3435 C CA . TYR B 1 137 ? 1.808 -16.609 -11.898 1 77.31 137 TYR B CA 1
ATOM 3436 C C . TYR B 1 137 ? 2.287 -15.164 -12.031 1 77.31 137 TYR B C 1
ATOM 3438 O O . TYR B 1 137 ? 3.287 -14.891 -12.703 1 77.31 137 TYR B O 1
ATOM 3446 N N . LEU B 1 138 ? 1.697 -14.234 -11.281 1 85.38 138 LEU B N 1
ATOM 3447 C CA . LEU B 1 138 ? 2.143 -12.852 -11.414 1 85.38 138 LEU B CA 1
ATOM 3448 C C . LEU B 1 138 ? 2.631 -12.312 -10.078 1 85.38 138 LEU B C 1
ATOM 3450 O O . LEU B 1 138 ? 3 -11.133 -9.977 1 85.38 138 LEU B O 1
ATOM 3454 N N . GLU B 1 139 ? 2.631 -13.117 -9.102 1 88.19 139 GLU B N 1
ATOM 3455 C CA . GLU B 1 139 ? 3.078 -12.648 -7.793 1 88.19 139 GLU B CA 1
ATOM 3456 C C . GLU B 1 139 ? 4.59 -12.781 -7.648 1 88.19 139 GLU B C 1
ATOM 3458 O O . GLU B 1 139 ? 5.113 -13.891 -7.523 1 88.19 139 GLU B O 1
ATOM 3463 N N . ALA B 1 140 ? 5.152 -11.703 -7.473 1 91.88 140 ALA B N 1
ATOM 3464 C CA . ALA B 1 140 ? 6.609 -11.672 -7.426 1 91.88 140 ALA B CA 1
ATOM 3465 C C . ALA B 1 140 ? 7.137 -12.484 -6.246 1 91.88 140 ALA B C 1
ATOM 3467 O O . ALA B 1 140 ? 6.602 -12.398 -5.137 1 91.88 140 ALA B O 1
ATOM 3468 N N . PHE B 1 141 ? 8.109 -13.391 -6.449 1 94.81 141 PHE B N 1
ATOM 3469 C CA . PHE B 1 141 ? 8.906 -14.148 -5.488 1 94.81 141 PHE B CA 1
ATOM 3470 C C . PHE B 1 141 ? 8.117 -15.336 -4.953 1 94.81 141 PHE B C 1
ATOM 3472 O O . PHE B 1 141 ? 8.695 -16.25 -4.363 1 94.81 141 PHE B O 1
ATOM 3479 N N . CYS B 1 142 ? 6.844 -15.344 -5.027 1 94.06 142 CYS B N 1
ATOM 3480 C CA . CYS B 1 142 ? 6.027 -16.328 -4.34 1 94.06 142 CYS B CA 1
ATOM 3481 C C . CYS B 1 142 ? 6.238 -17.719 -4.934 1 94.06 142 CYS B C 1
ATOM 3483 O O . CYS B 1 142 ? 5.969 -17.938 -6.113 1 94.06 142 CYS B O 1
ATOM 3485 N N . GLY B 1 143 ? 6.734 -18.641 -4.137 1 93.94 143 GLY B N 1
ATOM 3486 C CA . GLY B 1 143 ? 6.973 -20.016 -4.523 1 93.94 143 GLY B CA 1
ATOM 3487 C C . GLY B 1 143 ? 6.852 -20.984 -3.363 1 93.94 143 GLY B C 1
ATOM 3488 O O . GLY B 1 143 ? 6.465 -20.594 -2.26 1 93.94 143 GLY B O 1
ATOM 3489 N N . GLU B 1 144 ? 7.16 -22.188 -3.6 1 91.75 144 GLU B N 1
ATOM 3490 C CA . GLU B 1 144 ? 6.891 -23.266 -2.65 1 91.75 144 GLU B CA 1
ATOM 3491 C C . GLU B 1 144 ? 7.895 -23.25 -1.502 1 91.75 144 GLU B C 1
ATOM 3493 O O . GLU B 1 144 ? 7.57 -23.656 -0.382 1 91.75 144 GLU B O 1
ATOM 3498 N N . ARG B 1 145 ? 9.109 -22.891 -1.8 1 92.75 145 ARG B N 1
ATOM 3499 C CA . ARG B 1 145 ? 10.148 -22.906 -0.781 1 92.75 145 ARG B CA 1
ATOM 3500 C C . ARG B 1 145 ? 11.172 -21.797 -1.033 1 92.75 145 ARG B C 1
ATOM 3502 O O . ARG B 1 145 ? 11.234 -21.25 -2.131 1 92.75 145 ARG B O 1
ATOM 3509 N N . ALA B 1 146 ? 11.891 -21.578 -0.004 1 95.38 146 ALA B N 1
ATOM 3510 C CA . ALA B 1 146 ? 12.977 -20.609 -0.159 1 95.38 146 ALA B CA 1
ATOM 3511 C C . ALA B 1 146 ? 14.125 -21.203 -0.97 1 95.38 146 ALA B C 1
ATOM 3513 O O . ALA B 1 146 ? 14.703 -22.234 -0.586 1 95.38 146 ALA B O 1
ATOM 3514 N N . CYS B 1 147 ? 14.422 -20.594 -2.088 1 98 147 CYS B N 1
ATOM 3515 C CA . CYS B 1 147 ? 15.461 -21.125 -2.955 1 98 147 CYS B CA 1
ATOM 3516 C C . CYS B 1 147 ? 15.945 -20.078 -3.949 1 98 147 CYS B C 1
ATOM 3518 O O . CYS B 1 147 ? 15.133 -19.391 -4.578 1 98 147 CYS B O 1
ATOM 3520 N N . SER B 1 148 ? 17.219 -19.969 -4.023 1 98.19 148 SER B N 1
ATOM 3521 C CA . SER B 1 148 ? 17.828 -19.25 -5.129 1 98.19 148 SER B CA 1
ATOM 3522 C C . SER B 1 148 ? 18.312 -20.203 -6.219 1 98.19 148 SER B C 1
ATOM 3524 O O . SER B 1 148 ? 18.922 -21.219 -5.93 1 98.19 148 SER B O 1
ATOM 3526 N N . PHE B 1 149 ? 18.047 -19.891 -7.43 1 98.12 149 PHE B N 1
ATOM 3527 C CA . PHE B 1 149 ? 18.406 -20.734 -8.57 1 98.12 149 PHE B CA 1
ATOM 3528 C C . PHE B 1 149 ? 18.594 -19.875 -9.82 1 98.12 149 PHE B C 1
ATOM 3530 O O . PHE B 1 149 ? 18.281 -18.688 -9.82 1 98.12 149 PHE B O 1
ATOM 3537 N N . LYS B 1 150 ? 19.109 -20.438 -10.844 1 96.88 150 LYS B N 1
ATOM 3538 C CA . LYS B 1 150 ? 19.312 -19.703 -12.094 1 96.88 150 LYS B CA 1
ATOM 3539 C C . LYS B 1 150 ? 18.016 -19.609 -12.891 1 96.88 150 LYS B C 1
ATOM 3541 O O . LYS B 1 150 ? 17.344 -20.609 -13.117 1 96.88 150 LYS B O 1
ATOM 3546 N N . GLY B 1 151 ? 17.75 -18.375 -13.242 1 95.5 151 GLY B N 1
ATOM 3547 C CA . GLY B 1 151 ? 16.531 -18.156 -14 1 95.5 151 GLY B CA 1
ATOM 3548 C C . GLY B 1 151 ? 16.656 -18.578 -15.453 1 95.5 151 GLY B C 1
ATOM 3549 O O . GLY B 1 151 ? 17.75 -18.828 -15.945 1 95.5 151 GLY B O 1
ATOM 3550 N N . GLY B 1 152 ? 15.531 -18.594 -16.141 1 91.75 152 GLY B N 1
ATOM 3551 C CA . GLY B 1 152 ? 15.469 -19.094 -17.5 1 91.75 152 GLY B CA 1
ATOM 3552 C C . GLY B 1 152 ? 15.688 -18.016 -18.547 1 91.75 152 GLY B C 1
ATOM 3553 O O . GLY B 1 152 ? 16.094 -18.312 -19.688 1 91.75 152 GLY B O 1
ATOM 3554 N N . ALA B 1 153 ? 15.398 -16.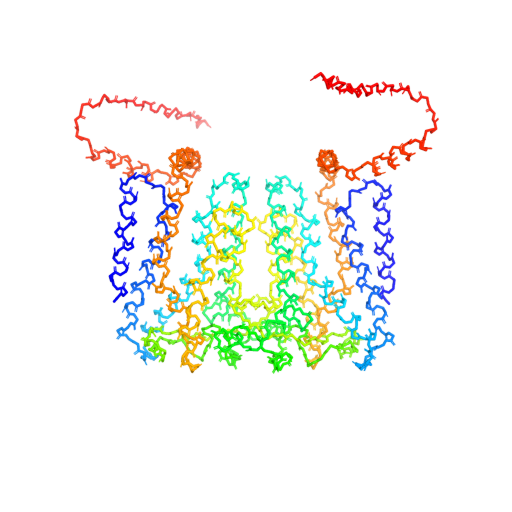797 -18.281 1 86.62 153 ALA B N 1
ATOM 3555 C CA . ALA B 1 153 ? 15.477 -15.742 -19.281 1 86.62 153 ALA B CA 1
ATOM 3556 C C . ALA B 1 153 ? 16.922 -15.312 -19.516 1 86.62 153 ALA B C 1
ATOM 3558 O O . ALA B 1 153 ? 17.469 -15.492 -20.609 1 86.62 153 ALA B O 1
ATOM 3559 N N . TRP B 1 154 ? 17.578 -14.859 -18.547 1 85.44 154 TRP B N 1
ATOM 3560 C CA . TRP B 1 154 ? 18.922 -14.328 -18.656 1 85.44 154 TRP B CA 1
ATOM 3561 C C . TRP B 1 154 ? 19.906 -15.133 -17.812 1 85.44 154 TRP B C 1
ATOM 3563 O O . TRP B 1 154 ? 21.078 -14.781 -17.688 1 85.44 154 TRP B O 1
ATOM 3573 N N . GLY B 1 155 ? 19.391 -16.25 -17.266 1 91.31 155 GLY B N 1
ATOM 3574 C CA . GLY B 1 155 ? 20.234 -17.047 -16.375 1 91.31 155 GLY B CA 1
ATOM 3575 C C . GLY B 1 155 ? 20.594 -16.312 -15.102 1 91.31 155 GLY B C 1
ATOM 3576 O O . GLY B 1 155 ? 21.547 -16.688 -14.406 1 91.31 155 GLY B O 1
ATOM 3577 N N . HIS B 1 156 ? 19.906 -15.266 -14.883 1 95.25 156 HIS B N 1
ATOM 3578 C CA . HIS B 1 156 ? 20.156 -14.477 -13.672 1 95.25 156 HIS B CA 1
ATOM 3579 C C . HIS B 1 156 ? 19.562 -15.164 -12.445 1 95.25 156 HIS B C 1
ATOM 3581 O O . HIS B 1 156 ? 18.641 -15.977 -12.562 1 95.25 156 HIS B O 1
ATOM 3587 N N . ILE B 1 157 ? 20.156 -14.852 -11.375 1 96.94 157 ILE B N 1
ATOM 3588 C CA . ILE B 1 157 ? 19.688 -15.422 -10.117 1 96.94 157 ILE B CA 1
ATOM 3589 C C . ILE B 1 157 ? 18.203 -15.109 -9.922 1 96.94 157 ILE B C 1
ATOM 3591 O O . ILE B 1 157 ? 17.75 -14.008 -10.234 1 96.94 157 ILE B O 1
ATOM 3595 N N . SER B 1 158 ? 17.438 -16.062 -9.477 1 97.56 158 SER B N 1
ATOM 3596 C CA . SER B 1 158 ? 16 -15.977 -9.188 1 97.56 158 SER B CA 1
ATOM 3597 C C . SER B 1 158 ? 15.703 -16.406 -7.754 1 97.56 158 SER B C 1
ATOM 3599 O O . SER B 1 158 ? 16.469 -17.172 -7.156 1 97.56 158 SER B O 1
ATOM 3601 N N . TRP B 1 159 ? 14.656 -15.859 -7.223 1 98 159 TRP B N 1
ATOM 3602 C CA . TRP B 1 159 ? 14.312 -16.156 -5.836 1 98 159 TRP B CA 1
ATOM 3603 C C . TRP B 1 159 ? 12.891 -16.703 -5.73 1 98 159 TRP B C 1
ATOM 3605 O O . TRP B 1 159 ? 11.938 -16.078 -6.203 1 98 159 TRP B O 1
ATOM 3615 N N . SER B 1 160 ? 12.773 -17.828 -5.109 1 97.25 160 SER B N 1
ATOM 3616 C CA . SER B 1 160 ? 11.5 -18.375 -4.652 1 97.25 160 SER B CA 1
ATOM 3617 C C . SER B 1 160 ? 11.359 -18.25 -3.139 1 97.25 160 SER B C 1
ATOM 3619 O O . SER B 1 160 ? 12.281 -18.609 -2.395 1 97.25 160 SER B O 1
ATOM 3621 N N . ILE B 1 161 ? 10.281 -17.688 -2.723 1 96.06 161 ILE B N 1
ATOM 3622 C CA . ILE B 1 161 ? 10.016 -17.484 -1.304 1 96.06 161 ILE B CA 1
ATOM 3623 C C . ILE B 1 161 ? 8.617 -18 -0.964 1 96.06 161 ILE B C 1
ATOM 3625 O O . ILE B 1 161 ? 7.641 -17.672 -1.647 1 96.06 161 ILE B O 1
ATOM 3629 N N . PRO B 1 162 ? 8.516 -18.875 0.068 1 93.75 162 PRO B N 1
ATOM 3630 C CA . PRO B 1 162 ? 7.18 -19.312 0.472 1 93.75 162 PRO B CA 1
ATOM 3631 C C . PRO B 1 162 ? 6.402 -18.234 1.227 1 93.75 162 PRO B C 1
ATOM 3633 O O . PRO B 1 162 ? 6.426 -18.203 2.459 1 93.75 162 PRO B O 1
ATOM 3636 N N . LEU B 1 163 ? 5.676 -17.453 0.533 1 92.56 163 LEU B N 1
ATOM 3637 C CA . LEU B 1 163 ? 4.949 -16.328 1.114 1 92.56 163 LEU B CA 1
ATOM 3638 C C . LEU B 1 163 ? 3.537 -16.75 1.512 1 92.56 163 LEU B C 1
ATOM 3640 O O . LEU B 1 163 ? 2.928 -17.594 0.859 1 92.56 163 LEU B O 1
ATOM 3644 N N . ALA B 1 164 ? 3.037 -16.156 2.586 1 89.56 164 ALA B N 1
ATOM 3645 C CA . ALA B 1 164 ? 1.629 -16.297 2.951 1 89.56 164 ALA B CA 1
ATOM 3646 C C . ALA B 1 164 ? 0.73 -15.609 1.928 1 89.56 164 ALA B C 1
ATOM 3648 O O . ALA B 1 164 ? 1.175 -14.711 1.202 1 89.56 164 ALA B O 1
ATOM 3649 N N . PRO B 1 165 ? -0.498 -16.062 1.845 1 88.69 165 PRO B N 1
ATOM 3650 C CA . PRO B 1 165 ? -1.415 -15.375 0.93 1 88.69 165 PRO B CA 1
ATOM 3651 C C . PRO B 1 165 ? -1.605 -13.898 1.277 1 88.69 165 PRO B C 1
ATOM 3653 O O . PRO B 1 165 ? -1.454 -13.508 2.438 1 88.69 165 PRO B O 1
ATOM 3656 N N . THR B 1 166 ? -1.904 -13.172 0.233 1 90.62 166 THR B N 1
ATOM 3657 C CA . THR B 1 166 ? -2.289 -11.789 0.473 1 90.62 166 THR B CA 1
ATOM 3658 C C . THR B 1 166 ? -3.656 -11.719 1.149 1 90.62 166 THR B C 1
ATOM 3660 O O . THR B 1 166 ? -4.559 -12.492 0.823 1 90.62 166 THR B O 1
ATOM 3663 N N . THR B 1 167 ? -3.779 -10.906 2.107 1 91.44 167 THR B N 1
ATOM 3664 C CA . THR B 1 167 ? -5.027 -10.664 2.822 1 91.44 167 THR B CA 1
ATOM 3665 C C . THR B 1 167 ? -5.258 -9.164 3.016 1 91.44 167 THR B C 1
ATOM 3667 O O . THR B 1 167 ? -4.559 -8.344 2.42 1 91.44 167 THR B O 1
ATOM 3670 N N . TYR B 1 168 ? -6.281 -8.867 3.748 1 94.56 168 TYR B N 1
ATOM 3671 C CA . TYR B 1 168 ? -6.531 -7.465 4.07 1 94.56 168 TYR B CA 1
ATOM 3672 C C . TYR B 1 168 ? -5.375 -6.871 4.863 1 94.56 168 TYR B C 1
ATOM 3674 O O . TYR B 1 168 ? -5.078 -5.68 4.746 1 94.56 168 TYR B O 1
ATOM 3682 N N . PHE B 1 169 ? -4.641 -7.766 5.605 1 92.88 169 PHE B N 1
ATOM 3683 C CA . PHE B 1 169 ? -3.613 -7.285 6.523 1 92.88 169 PHE B CA 1
ATOM 3684 C C . PHE B 1 169 ? -2.223 -7.539 5.957 1 92.88 169 PHE B C 1
ATOM 3686 O O . PHE B 1 169 ? -1.234 -6.996 6.457 1 92.88 169 PHE B O 1
ATOM 3693 N N . LEU B 1 170 ? -2.16 -8.344 4.945 1 92.62 170 LEU B N 1
ATOM 3694 C CA . LEU B 1 170 ? -0.873 -8.734 4.383 1 92.62 170 LEU B CA 1
ATOM 3695 C C . LEU B 1 170 ? -0.77 -8.312 2.92 1 92.62 170 LEU B C 1
ATOM 3697 O O . LEU B 1 170 ? -1.642 -8.641 2.113 1 92.62 170 LEU B O 1
ATOM 3701 N N . PRO B 1 171 ? 0.308 -7.672 2.605 1 95.12 171 PRO B N 1
ATOM 3702 C CA . PRO B 1 171 ? 0.399 -7.043 1.286 1 95.12 171 PRO B CA 1
ATOM 3703 C C . PRO B 1 171 ? 0.935 -7.992 0.217 1 95.12 171 PRO B C 1
ATOM 3705 O O . PRO B 1 171 ? 1.611 -8.977 0.539 1 95.12 171 PRO B O 1
ATOM 3708 N N . SER B 1 172 ? 0.582 -7.656 -0.993 1 93.62 172 SER B N 1
ATOM 3709 C CA . SER B 1 172 ? 1.351 -8.156 -2.129 1 93.62 172 SER B CA 1
ATOM 3710 C C . SER B 1 172 ? 2.615 -7.332 -2.344 1 93.62 172 SER B C 1
ATOM 3712 O O . SER B 1 172 ? 2.887 -6.395 -1.591 1 93.62 172 SER B O 1
ATOM 3714 N N . SER B 1 173 ? 3.361 -7.672 -3.391 1 95 173 SER B N 1
ATOM 3715 C CA . SER B 1 173 ? 4.562 -6.922 -3.729 1 95 173 SER B CA 1
ATOM 3716 C C . SER B 1 173 ? 4.227 -5.496 -4.152 1 95 173 SER B C 1
ATOM 3718 O O . SER B 1 173 ? 5.109 -4.641 -4.238 1 95 173 SER B O 1
ATOM 3720 N N . PHE B 1 174 ? 3.01 -5.242 -4.293 1 96.94 174 PHE B N 1
ATOM 3721 C CA . PHE B 1 174 ? 2.543 -3.916 -4.684 1 96.94 174 PHE B CA 1
ATOM 3722 C C . PHE B 1 174 ? 2.988 -2.867 -3.672 1 96.94 174 PHE B C 1
ATOM 3724 O O . PHE B 1 174 ? 3.285 -1.729 -4.039 1 96.94 174 PHE B O 1
ATOM 3731 N N . ILE B 1 175 ? 2.973 -3.215 -2.393 1 98.5 175 ILE B N 1
ATOM 3732 C CA . ILE B 1 175 ? 3.299 -2.225 -1.372 1 98.5 175 ILE B CA 1
ATOM 3733 C C . ILE B 1 175 ? 4.723 -1.718 -1.579 1 98.5 175 ILE B C 1
ATOM 3735 O O . ILE B 1 175 ? 5.023 -0.556 -1.294 1 98.5 175 ILE B O 1
ATOM 3739 N N . HIS B 1 176 ? 5.555 -2.607 -2.143 1 98.5 176 HIS B N 1
ATOM 3740 C CA . HIS B 1 176 ? 6.895 -2.182 -2.539 1 98.5 176 HIS B CA 1
ATOM 3741 C C . HIS B 1 176 ? 6.832 -1.107 -3.619 1 98.5 176 HIS B C 1
ATOM 3743 O O . HIS B 1 176 ? 7.469 -0.059 -3.494 1 98.5 176 HIS B O 1
ATOM 3749 N N . PHE B 1 177 ? 6.094 -1.32 -4.613 1 98.19 177 PHE B N 1
ATOM 3750 C CA . PHE B 1 177 ? 5.898 -0.349 -5.684 1 98.19 177 PHE B CA 1
ATOM 3751 C C . PHE B 1 177 ? 5.395 0.977 -5.125 1 98.19 177 PHE B C 1
ATOM 3753 O O . PHE B 1 177 ? 5.945 2.035 -5.438 1 98.19 177 PHE B O 1
ATOM 3760 N N . PHE B 1 178 ? 4.352 0.851 -4.375 1 98.75 178 PHE B N 1
ATOM 3761 C CA . PHE B 1 178 ? 3.672 2.033 -3.861 1 98.75 178 PHE B CA 1
ATOM 3762 C C . PHE B 1 178 ? 4.629 2.898 -3.047 1 98.75 178 PHE B C 1
ATOM 3764 O O . PHE B 1 178 ? 4.734 4.105 -3.281 1 98.75 178 PHE B O 1
ATOM 3771 N N . MET B 1 179 ? 5.34 2.285 -2.125 1 98.56 179 MET B N 1
ATOM 3772 C CA . MET B 1 179 ? 6.195 3.064 -1.233 1 98.56 179 MET B CA 1
ATOM 3773 C C . MET B 1 179 ? 7.504 3.441 -1.926 1 98.56 179 MET B C 1
ATOM 3775 O O . MET B 1 179 ? 8.164 4.402 -1.529 1 98.56 179 MET B O 1
ATOM 3779 N N . PHE B 1 180 ? 7.852 2.709 -2.947 1 98.5 180 PHE B N 1
ATOM 3780 C CA . PHE B 1 180 ? 9.062 3.014 -3.703 1 98.5 180 PHE B CA 1
ATOM 3781 C C . PHE B 1 180 ? 8.867 4.258 -4.559 1 98.5 180 PHE B C 1
ATOM 3783 O O . PHE B 1 180 ? 9.742 5.121 -4.617 1 98.5 180 PHE B O 1
ATOM 3790 N N . PHE B 1 181 ? 7.727 4.449 -5.133 1 98.38 181 PHE B N 1
ATOM 3791 C CA . PHE B 1 181 ? 7.578 5.445 -6.188 1 98.38 181 PHE B CA 1
ATOM 3792 C C . PHE B 1 181 ? 6.66 6.574 -5.742 1 98.38 181 PHE B C 1
ATOM 3794 O O . PHE B 1 181 ? 6.969 7.75 -5.941 1 98.38 181 PHE B O 1
ATOM 3801 N N . VAL B 1 182 ? 5.566 6.273 -5.09 1 98.31 182 VAL B N 1
ATOM 3802 C CA . VAL B 1 182 ? 4.445 7.199 -4.965 1 98.31 182 VAL B CA 1
ATOM 3803 C C . VAL B 1 182 ? 4.824 8.352 -4.039 1 98.31 182 VAL B C 1
ATOM 3805 O O . VAL B 1 182 ? 4.523 9.508 -4.324 1 98.31 182 VAL B O 1
ATOM 3808 N N . PRO B 1 183 ? 5.531 8.109 -2.934 1 97.62 183 PRO B N 1
ATOM 3809 C CA . PRO B 1 183 ? 5.891 9.242 -2.078 1 97.62 183 PRO B CA 1
ATOM 3810 C C . PRO B 1 183 ? 6.727 10.289 -2.809 1 97.62 183 PRO B C 1
ATOM 3812 O O . PRO B 1 183 ? 6.422 11.484 -2.738 1 97.62 183 PRO B O 1
ATOM 3815 N N . THR B 1 184 ? 7.676 9.859 -3.553 1 95.94 184 THR B N 1
ATOM 3816 C CA . THR B 1 184 ? 8.531 10.797 -4.266 1 95.94 184 THR B CA 1
ATOM 3817 C C . THR B 1 184 ? 7.785 11.438 -5.434 1 95.94 184 THR B C 1
ATOM 3819 O O . THR B 1 184 ? 7.969 12.617 -5.723 1 95.94 184 THR B O 1
ATOM 3822 N N . LEU B 1 185 ? 6.941 10.742 -6.039 1 96.38 185 LEU B N 1
ATOM 3823 C CA . LEU B 1 185 ? 6.137 11.297 -7.125 1 96.38 185 LEU B CA 1
ATOM 3824 C C . LEU B 1 185 ? 5.199 12.383 -6.605 1 96.38 185 LEU B C 1
ATOM 3826 O O . LEU B 1 185 ? 4.898 13.344 -7.32 1 96.38 185 LEU B O 1
ATOM 3830 N N . THR B 1 186 ? 4.789 12.211 -5.398 1 93.81 186 THR B N 1
ATOM 3831 C CA . THR B 1 186 ? 3.797 13.133 -4.852 1 93.81 186 THR B CA 1
ATOM 3832 C C . THR B 1 186 ? 4.473 14.297 -4.137 1 93.81 186 THR B C 1
ATOM 3834 O O . THR B 1 186 ? 3.988 15.43 -4.191 1 93.81 186 THR B O 1
ATOM 3837 N N . ALA B 1 187 ? 5.566 14.062 -3.482 1 93.06 187 ALA B N 1
ATOM 3838 C CA . ALA B 1 187 ? 6.172 15.078 -2.625 1 93.06 187 ALA B CA 1
ATOM 3839 C C . ALA B 1 187 ? 7.426 15.664 -3.266 1 93.06 187 ALA B C 1
ATOM 3841 O O . ALA B 1 187 ? 7.902 16.719 -2.857 1 93.06 187 ALA B O 1
ATOM 3842 N N . GLY B 1 188 ? 7.965 14.93 -4.199 1 89.25 188 GLY B N 1
ATOM 3843 C CA . GLY B 1 188 ? 9.203 15.391 -4.801 1 89.25 188 GLY B CA 1
ATOM 3844 C C . GLY B 1 188 ? 9.008 16.547 -5.758 1 89.25 188 GLY B C 1
ATOM 3845 O O . GLY B 1 188 ? 7.879 16.844 -6.156 1 89.25 188 GLY B O 1
ATOM 3846 N N . ASP B 1 189 ? 10.078 17.219 -6.004 1 88.94 189 ASP B N 1
ATOM 3847 C CA . ASP B 1 189 ? 10.031 18.266 -7.016 1 88.94 189 ASP B CA 1
ATOM 3848 C C . ASP B 1 189 ? 9.984 17.688 -8.422 1 88.94 189 ASP B C 1
ATOM 3850 O O . ASP B 1 189 ? 9.898 16.469 -8.586 1 88.94 189 ASP B O 1
ATOM 3854 N N . ASN B 1 190 ? 10.07 18.469 -9.43 1 89.62 190 ASN B N 1
ATOM 3855 C CA . ASN B 1 190 ? 9.852 18.031 -10.805 1 89.62 190 ASN B CA 1
ATOM 3856 C C . ASN B 1 190 ? 10.953 17.094 -11.281 1 89.62 190 ASN B C 1
ATOM 3858 O O . ASN B 1 190 ? 10.688 16.125 -11.992 1 89.62 190 ASN B O 1
ATOM 3862 N N . VAL B 1 191 ? 12.156 17.375 -10.922 1 88.38 191 VAL B N 1
ATOM 3863 C CA . VAL B 1 191 ? 13.273 16.531 -11.336 1 88.38 191 VAL B CA 1
ATOM 3864 C C . VAL B 1 191 ? 13.133 15.148 -10.703 1 88.38 191 VAL B C 1
ATOM 3866 O O . VAL B 1 191 ? 13.281 14.125 -11.383 1 88.38 191 VAL B O 1
ATOM 3869 N N . LYS B 1 192 ? 12.828 15.117 -9.445 1 91.62 192 LYS B N 1
ATOM 3870 C CA . LYS B 1 192 ? 12.648 13.852 -8.742 1 91.62 192 LYS B CA 1
ATOM 3871 C C . LYS B 1 192 ? 11.469 13.07 -9.305 1 91.62 192 LYS B C 1
ATOM 3873 O O . LYS B 1 192 ? 11.531 11.844 -9.438 1 91.62 192 LYS B O 1
ATOM 3878 N N . ARG B 1 193 ? 10.477 13.773 -9.672 1 93.56 193 ARG B N 1
ATOM 3879 C CA . ARG B 1 193 ? 9.32 13.133 -10.297 1 93.56 193 ARG B CA 1
ATOM 3880 C C . ARG B 1 193 ? 9.695 12.492 -11.625 1 93.56 193 ARG B C 1
ATOM 3882 O O . ARG B 1 193 ? 9.328 11.352 -11.898 1 93.56 193 ARG B O 1
ATOM 3889 N N . LEU B 1 194 ? 10.414 13.227 -12.391 1 93.25 194 LEU B N 1
ATOM 3890 C CA . LEU B 1 194 ? 10.844 12.719 -13.688 1 93.25 194 LEU B CA 1
ATOM 3891 C C . LEU B 1 194 ? 11.75 11.5 -13.516 1 93.25 194 LEU B C 1
ATOM 3893 O O . LEU B 1 194 ? 11.625 10.523 -14.258 1 93.25 194 LEU B O 1
ATOM 3897 N N . LEU B 1 195 ? 12.578 11.594 -12.562 1 93.25 195 LEU B N 1
ATOM 3898 C CA . LEU B 1 195 ? 13.477 10.477 -12.289 1 93.25 195 LEU B CA 1
ATOM 3899 C C . LEU B 1 195 ? 12.688 9.234 -11.883 1 93.25 195 LEU B C 1
ATOM 3901 O O . LEU B 1 195 ? 13.008 8.125 -12.312 1 93.25 195 LEU B O 1
ATOM 3905 N N . MET B 1 196 ? 11.695 9.445 -11.094 1 95.19 196 MET B N 1
ATOM 3906 C CA . MET B 1 196 ? 10.883 8.32 -10.648 1 95.19 196 MET B CA 1
ATOM 3907 C C . MET B 1 196 ? 10.094 7.73 -11.812 1 95.19 196 MET B C 1
ATOM 3909 O O . MET B 1 196 ? 9.977 6.508 -11.938 1 95.19 196 MET B O 1
ATOM 3913 N N . ILE B 1 197 ? 9.625 8.57 -12.656 1 95.88 197 ILE B N 1
ATOM 3914 C CA . ILE B 1 197 ? 8.898 8.102 -13.836 1 95.88 197 ILE B CA 1
ATOM 3915 C C . ILE B 1 197 ? 9.852 7.312 -14.742 1 95.88 197 ILE B C 1
ATOM 3917 O O . ILE B 1 197 ? 9.516 6.215 -15.195 1 95.88 197 ILE B O 1
ATOM 3921 N N . ALA B 1 198 ? 11 7.844 -14.977 1 95.19 198 ALA B N 1
ATOM 3922 C CA . ALA B 1 198 ? 12 7.141 -15.781 1 95.19 198 ALA B CA 1
ATOM 3923 C C . ALA B 1 198 ? 12.383 5.812 -15.141 1 95.19 198 ALA B C 1
ATOM 3925 O O . ALA B 1 198 ? 12.578 4.812 -15.844 1 95.19 198 ALA B O 1
ATOM 3926 N N . THR B 1 199 ? 12.453 5.812 -13.836 1 95.81 199 THR B N 1
ATOM 3927 C CA . THR B 1 199 ? 12.836 4.609 -13.109 1 95.81 199 THR B CA 1
ATOM 3928 C C . THR B 1 199 ? 11.797 3.508 -13.289 1 95.81 199 THR B C 1
ATOM 3930 O O . THR B 1 199 ? 12.141 2.326 -13.367 1 95.81 199 THR B O 1
ATOM 3933 N N . VAL B 1 200 ? 10.555 3.832 -13.406 1 95.12 200 VAL B N 1
ATOM 3934 C CA . VAL B 1 200 ? 9.523 2.828 -13.633 1 95.12 200 VAL B CA 1
ATOM 3935 C C . VAL B 1 200 ? 9.781 2.107 -14.953 1 95.12 200 VAL B C 1
ATOM 3937 O O . VAL B 1 200 ? 9.617 0.889 -15.047 1 95.12 200 VAL B O 1
ATOM 3940 N N . PHE B 1 201 ? 10.289 2.826 -15.93 1 93.75 201 PHE B N 1
ATOM 3941 C CA . PHE B 1 201 ? 10.484 2.271 -17.266 1 93.75 201 PHE B CA 1
ATOM 3942 C C . PHE B 1 201 ? 11.797 1.499 -17.344 1 93.75 201 PHE B C 1
ATOM 3944 O O . PHE B 1 201 ? 11.82 0.358 -17.812 1 93.75 201 PHE B O 1
ATOM 3951 N N . ILE B 1 202 ? 12.805 2.023 -16.812 1 94.31 202 ILE B N 1
ATOM 3952 C CA . ILE B 1 202 ? 14.117 1.398 -16.953 1 94.31 202 ILE B CA 1
ATOM 3953 C C . ILE B 1 202 ? 14.312 0.348 -15.867 1 94.31 202 ILE B C 1
ATOM 3955 O O . ILE B 1 202 ? 15.234 -0.464 -15.938 1 94.31 202 ILE B O 1
ATOM 3959 N N . GLY B 1 203 ? 13.492 0.437 -14.836 1 95.25 203 GLY B N 1
ATOM 3960 C CA . GLY B 1 203 ? 13.547 -0.521 -13.75 1 95.25 203 GLY B CA 1
ATOM 3961 C C . GLY B 1 203 ? 12.602 -1.692 -13.93 1 95.25 203 GLY B C 1
ATOM 3962 O O . GLY B 1 203 ? 12.844 -2.574 -14.758 1 95.25 203 GLY B O 1
ATOM 3963 N N . PRO B 1 204 ? 11.445 -1.653 -13.25 1 95.44 204 PRO B N 1
ATOM 3964 C CA . PRO B 1 204 ? 10.586 -2.836 -13.266 1 95.44 204 PRO B CA 1
ATOM 3965 C C . PRO B 1 204 ? 10.086 -3.188 -14.656 1 95.44 204 PRO B C 1
ATOM 3967 O O . PRO B 1 204 ? 10.078 -4.359 -15.047 1 95.44 204 PRO B O 1
ATOM 3970 N N . LEU B 1 205 ? 9.719 -2.252 -15.461 1 93.62 205 LEU B N 1
ATOM 3971 C CA . LEU B 1 205 ? 9.148 -2.568 -16.766 1 93.62 205 LEU B CA 1
ATOM 3972 C C . LEU B 1 205 ? 10.195 -3.178 -17.688 1 93.62 205 LEU B C 1
ATOM 3974 O O . LEU B 1 205 ? 9.945 -4.191 -18.344 1 93.62 205 LEU B O 1
ATOM 3978 N N . ALA B 1 206 ? 11.328 -2.615 -17.766 1 94.44 206 ALA B N 1
ATOM 3979 C CA . ALA B 1 206 ? 12.391 -3.16 -18.609 1 94.44 206 ALA B CA 1
ATOM 3980 C C . ALA B 1 206 ? 12.789 -4.559 -18.141 1 94.44 206 ALA B C 1
ATOM 3982 O O . ALA B 1 206 ? 13 -5.457 -18.969 1 94.44 206 ALA B O 1
ATOM 3983 N N . CYS B 1 207 ? 12.859 -4.742 -16.844 1 94.94 207 CYS B N 1
ATOM 3984 C CA . CYS B 1 207 ? 13.273 -6.027 -16.297 1 94.94 207 CYS B CA 1
ATOM 3985 C C . CYS B 1 207 ? 12.195 -7.086 -16.516 1 94.94 207 CYS B C 1
ATOM 3987 O O . CYS B 1 207 ? 12.508 -8.258 -16.75 1 94.94 207 CYS B O 1
ATOM 3989 N N . MET B 1 208 ? 10.992 -6.648 -16.453 1 93.38 208 MET B N 1
ATOM 3990 C CA . MET B 1 208 ? 9.891 -7.551 -16.75 1 93.38 208 MET B CA 1
ATOM 3991 C C . MET B 1 208 ? 9.93 -7.988 -18.219 1 93.38 208 MET B C 1
ATOM 3993 O O . MET B 1 208 ? 9.688 -9.156 -18.516 1 93.38 208 MET B O 1
ATOM 3997 N N . ALA B 1 209 ? 10.227 -7.082 -19.094 1 92.75 209 ALA B N 1
ATOM 3998 C CA . ALA B 1 209 ? 10.344 -7.418 -20.5 1 92.75 209 ALA B CA 1
ATOM 3999 C C . ALA B 1 209 ? 11.445 -8.445 -20.734 1 92.75 209 ALA B C 1
ATOM 4001 O O . ALA B 1 209 ? 11.281 -9.375 -21.531 1 92.75 209 ALA B O 1
ATOM 4002 N N . ILE B 1 210 ? 12.5 -8.312 -19.984 1 94.06 210 ILE B N 1
ATOM 4003 C CA . ILE B 1 210 ? 13.617 -9.242 -20.109 1 94.06 210 ILE B CA 1
ATOM 4004 C C . ILE B 1 210 ? 13.203 -10.609 -19.562 1 94.06 210 ILE B C 1
ATOM 4006 O O . ILE B 1 210 ? 13.406 -11.633 -20.219 1 94.06 210 ILE B O 1
ATOM 4010 N N . ALA B 1 211 ? 12.602 -10.625 -18.422 1 94.19 211 ALA B N 1
ATOM 4011 C CA . ALA B 1 211 ? 12.242 -11.867 -17.734 1 94.19 211 ALA B CA 1
ATOM 4012 C C . ALA B 1 211 ? 11.109 -12.578 -18.469 1 94.19 211 ALA B C 1
ATOM 4014 O O . ALA B 1 211 ? 10.953 -13.797 -18.344 1 94.19 211 ALA B O 1
ATOM 4015 N N . ALA B 1 212 ? 10.305 -11.82 -19.266 1 91.62 212 ALA B N 1
ATOM 4016 C CA . ALA B 1 212 ? 9.133 -12.375 -19.922 1 91.62 212 ALA B CA 1
ATOM 4017 C C . ALA B 1 212 ? 9.531 -13.367 -21.016 1 91.62 212 ALA B C 1
ATOM 4019 O O . ALA B 1 212 ? 8.688 -14.109 -21.531 1 91.62 212 ALA B O 1
ATOM 4020 N N . GLN B 1 213 ? 10.758 -13.414 -21.312 1 92 213 GLN B N 1
ATOM 4021 C CA . GLN B 1 213 ? 11.25 -14.352 -22.328 1 92 213 GLN B CA 1
ATOM 4022 C C . GLN B 1 213 ? 11.086 -15.797 -21.859 1 92 213 GLN B C 1
ATOM 4024 O O . GLN B 1 213 ? 11.078 -16.719 -22.672 1 92 213 GLN B O 1
ATOM 4029 N N . ASP B 1 214 ? 11 -16 -20.562 1 93.56 214 ASP B N 1
ATOM 4030 C CA . ASP B 1 214 ? 10.711 -17.297 -19.969 1 93.56 214 ASP B CA 1
ATOM 4031 C C . ASP B 1 214 ? 9.711 -17.172 -18.828 1 93.56 214 ASP B C 1
ATOM 4033 O O . ASP B 1 214 ? 10.094 -16.828 -17.703 1 93.56 214 ASP B O 1
ATOM 4037 N N . MET B 1 215 ? 8.5 -17.547 -19.078 1 91.31 215 MET B N 1
ATOM 4038 C CA . MET B 1 215 ? 7.422 -17.344 -18.125 1 91.31 215 MET B CA 1
ATOM 4039 C C . MET B 1 215 ? 7.531 -18.312 -16.953 1 91.31 215 MET B C 1
ATOM 4041 O O . MET B 1 215 ? 6.918 -18.109 -15.906 1 91.31 215 MET B O 1
ATOM 4045 N N . SER B 1 216 ? 8.297 -19.375 -17.125 1 91.81 216 SER B N 1
ATOM 4046 C CA . SER B 1 216 ? 8.406 -20.375 -16.062 1 91.81 216 SER B CA 1
ATOM 4047 C C . SER B 1 216 ? 9.156 -19.812 -14.852 1 91.81 216 SER B C 1
ATOM 4049 O O . SER B 1 216 ? 8.93 -20.25 -13.719 1 91.81 216 SER B O 1
ATOM 4051 N N . THR B 1 217 ? 10.008 -18.859 -15.102 1 94.56 217 THR B N 1
ATOM 4052 C CA . THR B 1 217 ? 10.758 -18.266 -13.992 1 94.56 217 THR B CA 1
ATOM 4053 C C . THR B 1 217 ? 10.492 -16.766 -13.898 1 94.56 217 THR B C 1
ATOM 4055 O O . THR B 1 217 ? 11.18 -16.062 -13.164 1 94.56 217 THR B O 1
ATOM 4058 N N . TYR B 1 218 ? 9.539 -16.219 -14.609 1 94.25 218 TYR B N 1
ATOM 4059 C CA . TYR B 1 218 ? 9.25 -14.797 -14.734 1 94.25 218 TYR B CA 1
ATOM 4060 C C . TYR B 1 218 ? 9.102 -14.148 -13.359 1 94.25 218 TYR B C 1
ATOM 4062 O O . TYR B 1 218 ? 9.82 -13.203 -13.039 1 94.25 218 TYR B O 1
ATOM 4070 N N . VAL B 1 219 ? 8.266 -14.734 -12.461 1 93.81 219 VAL B N 1
ATOM 4071 C CA . VAL B 1 219 ? 7.91 -14.117 -11.188 1 93.81 219 VAL B CA 1
ATOM 4072 C C . VAL B 1 219 ? 9.102 -14.18 -10.234 1 93.81 219 VAL B C 1
ATOM 4074 O O . VAL B 1 219 ? 9.164 -13.422 -9.266 1 93.81 219 VAL B O 1
ATOM 4077 N N . PHE B 1 220 ? 10.055 -15 -10.562 1 96.5 220 PHE B N 1
ATOM 4078 C CA . PHE B 1 220 ? 11.188 -15.203 -9.664 1 96.5 220 PHE B CA 1
ATOM 4079 C C . PHE B 1 220 ? 12.391 -14.406 -10.133 1 96.5 220 PHE B C 1
ATOM 4081 O O . PHE B 1 220 ? 13.359 -14.227 -9.383 1 96.5 220 PHE B O 1
ATOM 4088 N N . GLU B 1 221 ? 12.312 -13.891 -11.375 1 96.56 221 GLU B N 1
ATOM 4089 C CA . GLU B 1 221 ? 13.555 -13.422 -11.984 1 96.56 221 GLU B CA 1
ATOM 4090 C C . GLU B 1 221 ? 13.508 -11.914 -12.242 1 96.56 221 GLU B C 1
ATOM 4092 O O . GLU B 1 221 ? 14.531 -11.242 -12.195 1 96.56 221 GLU B O 1
ATOM 4097 N N . TRP B 1 222 ? 12.344 -11.383 -12.523 1 95.56 222 TRP B N 1
ATOM 4098 C CA . TRP B 1 222 ? 12.312 -10.008 -13.016 1 95.56 222 TRP B CA 1
ATOM 4099 C C . TRP B 1 222 ? 12.781 -9.039 -11.945 1 95.56 222 TRP B C 1
ATOM 41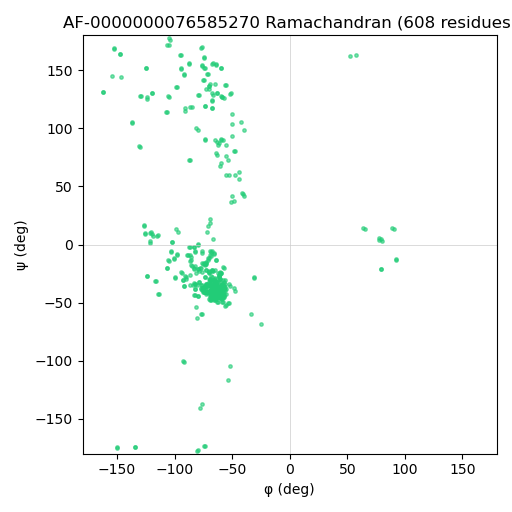01 O O . TRP B 1 222 ? 13.523 -8.094 -12.234 1 95.56 222 TRP B O 1
ATOM 4111 N N . ALA B 1 223 ? 12.414 -9.312 -10.688 1 96.25 223 ALA B N 1
ATOM 4112 C CA . ALA B 1 223 ? 12.82 -8.422 -9.602 1 96.25 223 ALA B CA 1
ATOM 4113 C C . ALA B 1 223 ? 14.32 -8.539 -9.328 1 96.25 223 ALA B C 1
ATOM 4115 O O . ALA B 1 223 ? 14.969 -7.555 -8.969 1 96.25 223 ALA B O 1
ATOM 4116 N N . THR B 1 224 ? 14.867 -9.719 -9.508 1 97.25 224 THR B N 1
ATOM 4117 C CA . THR B 1 224 ? 16.297 -9.922 -9.266 1 97.25 224 THR B CA 1
ATOM 4118 C C . THR B 1 224 ? 17.125 -9.242 -10.352 1 97.25 224 THR B C 1
ATOM 4120 O O . THR B 1 224 ? 18.203 -8.734 -10.078 1 97.25 224 THR B O 1
ATOM 4123 N N . ILE B 1 225 ? 16.641 -9.227 -11.516 1 96.38 225 ILE B N 1
ATOM 4124 C CA . ILE B 1 225 ? 17.281 -8.484 -12.586 1 96.38 225 ILE B CA 1
ATOM 4125 C C . ILE B 1 225 ? 17.266 -6.988 -12.258 1 96.38 225 ILE B C 1
ATOM 4127 O O . ILE B 1 225 ? 18.266 -6.293 -12.453 1 96.38 225 ILE B O 1
ATOM 4131 N N . TRP B 1 226 ? 16.172 -6.562 -11.742 1 97 226 TRP B N 1
ATOM 4132 C CA . TRP B 1 226 ? 16.094 -5.16 -11.359 1 97 226 TRP B CA 1
ATOM 4133 C C . TRP B 1 226 ? 17.094 -4.836 -10.258 1 97 226 TRP B C 1
ATOM 4135 O O . TRP B 1 226 ? 17.719 -3.775 -10.266 1 97 226 TRP B O 1
ATOM 4145 N N . CYS B 1 227 ? 17.25 -5.707 -9.336 1 96.25 227 CYS B N 1
ATOM 4146 C CA . CYS B 1 227 ? 18.234 -5.52 -8.281 1 96.25 227 CYS B CA 1
ATOM 4147 C C . CYS B 1 227 ? 19.641 -5.414 -8.867 1 96.25 227 CYS B C 1
ATOM 4149 O O . CYS B 1 227 ? 20.469 -4.645 -8.375 1 96.25 227 CYS B O 1
ATOM 4151 N N . PHE B 1 228 ? 19.844 -6.191 -9.844 1 93.31 228 PHE B N 1
ATOM 4152 C CA . PHE B 1 228 ? 21.125 -6.156 -10.539 1 93.31 228 PHE B CA 1
ATOM 4153 C C . PHE B 1 228 ? 21.375 -4.789 -11.164 1 93.31 228 PHE B C 1
ATOM 4155 O O . PHE B 1 228 ? 22.469 -4.246 -11.078 1 93.31 228 PHE B O 1
ATOM 4162 N N . PHE B 1 229 ? 20.375 -4.18 -11.68 1 93.5 229 PHE B N 1
ATOM 4163 C CA . PHE B 1 229 ? 20.516 -2.908 -12.383 1 93.5 229 PHE B CA 1
ATOM 4164 C C . PHE B 1 229 ? 20.375 -1.738 -11.414 1 93.5 229 PHE B C 1
ATOM 4166 O O . PHE B 1 229 ? 20.609 -0.587 -11.789 1 93.5 229 PHE B O 1
ATOM 4173 N N . ALA B 1 230 ? 20 -1.975 -10.25 1 93.25 230 ALA B N 1
ATOM 4174 C CA . ALA B 1 230 ? 19.688 -0.915 -9.297 1 93.25 230 ALA B CA 1
ATOM 4175 C C . ALA B 1 230 ? 20.922 -0.048 -9.016 1 93.25 230 ALA B C 1
ATOM 4177 O O . ALA B 1 230 ? 20.797 1.174 -8.883 1 93.25 230 ALA B O 1
ATOM 4178 N N . ALA B 1 231 ? 22.062 -0.695 -8.922 1 89.62 231 ALA B N 1
ATOM 4179 C CA . ALA B 1 231 ? 23.297 0.075 -8.703 1 89.62 231 ALA B CA 1
ATOM 4180 C C . ALA B 1 231 ? 23.562 1.021 -9.867 1 89.62 231 ALA B C 1
ATOM 4182 O O . ALA B 1 231 ? 23.922 2.184 -9.664 1 89.62 231 ALA B O 1
ATOM 4183 N N . VAL B 1 232 ? 23.359 0.537 -11.016 1 90.19 232 VAL B N 1
ATOM 4184 C CA . VAL B 1 232 ? 23.547 1.354 -12.203 1 90.19 232 VAL B CA 1
ATOM 4185 C C . VAL B 1 232 ? 22.516 2.482 -12.227 1 90.19 232 VAL B C 1
ATOM 4187 O O . VAL B 1 232 ? 22.844 3.621 -12.57 1 90.1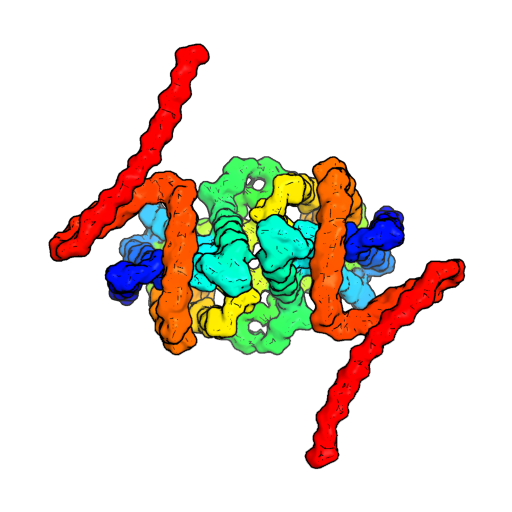9 232 VAL B O 1
ATOM 4190 N N . GLN B 1 233 ? 21.359 2.176 -11.852 1 92.5 233 GLN B N 1
ATOM 4191 C CA . GLN B 1 233 ? 20.312 3.189 -11.805 1 92.5 233 GLN B CA 1
ATOM 4192 C C . GLN B 1 233 ? 20.625 4.262 -10.766 1 92.5 233 GLN B C 1
ATOM 4194 O O . GLN B 1 233 ? 20.297 5.434 -10.953 1 92.5 233 GLN B O 1
ATOM 4199 N N . SER B 1 234 ? 21.234 3.871 -9.719 1 90.75 234 SER B N 1
ATOM 4200 C CA . SER B 1 234 ? 21.656 4.84 -8.711 1 90.75 234 SER B CA 1
ATOM 4201 C C . SER B 1 234 ? 22.672 5.832 -9.273 1 90.75 234 SER B C 1
ATOM 4203 O O . SER B 1 234 ? 22.594 7.031 -9 1 90.75 234 SER B O 1
ATOM 4205 N N . PHE B 1 235 ? 23.562 5.32 -10.07 1 88.94 235 PHE B N 1
ATOM 4206 C CA . PHE B 1 235 ? 24.531 6.184 -10.742 1 88.94 235 PHE B CA 1
ATOM 4207 C C . PHE B 1 235 ? 23.812 7.195 -11.633 1 88.94 235 PHE B C 1
ATOM 4209 O O . PHE B 1 235 ? 24.109 8.391 -11.594 1 88.94 235 PHE B O 1
ATOM 4216 N N . TRP B 1 236 ? 22.906 6.676 -12.328 1 88.5 236 TRP B N 1
ATOM 4217 C CA . TRP B 1 236 ? 22.125 7.516 -13.234 1 88.5 236 TRP B CA 1
ATOM 4218 C C . TRP B 1 236 ? 21.359 8.586 -12.469 1 88.5 236 TRP B C 1
ATOM 4220 O O . TRP B 1 236 ? 21.328 9.75 -12.875 1 88.5 236 TRP B O 1
ATOM 4230 N N . ALA B 1 237 ? 20.75 8.297 -11.383 1 87.06 237 ALA B N 1
ATOM 4231 C CA . ALA B 1 237 ? 19.984 9.234 -10.57 1 87.06 237 ALA B CA 1
ATOM 4232 C C . ALA B 1 237 ? 20.875 10.367 -10.055 1 87.06 237 ALA B C 1
ATOM 4234 O O . ALA B 1 237 ? 20.484 11.539 -10.117 1 87.06 237 ALA B O 1
ATOM 4235 N N . ILE B 1 238 ? 22.016 10.047 -9.641 1 82.38 238 ILE B N 1
ATOM 4236 C CA . ILE B 1 238 ? 22.922 11.039 -9.086 1 82.38 238 ILE B CA 1
ATOM 4237 C C . ILE B 1 238 ? 23.422 11.961 -10.203 1 82.38 238 ILE B C 1
ATOM 4239 O O . ILE B 1 238 ? 23.5 13.18 -10.023 1 82.38 238 ILE B O 1
ATOM 4243 N N . LEU B 1 239 ? 23.719 11.375 -11.32 1 83 239 LEU B N 1
ATOM 4244 C CA . LEU B 1 239 ? 24.172 12.164 -12.461 1 83 239 LEU B CA 1
ATOM 4245 C C . LEU B 1 239 ? 23.094 13.164 -12.891 1 83 239 LEU B C 1
ATOM 4247 O O . LEU B 1 239 ? 23.406 14.32 -13.172 1 83 239 LEU B O 1
ATOM 4251 N N . VAL B 1 240 ? 21.906 12.727 -12.961 1 85.19 240 VAL B N 1
ATOM 4252 C CA . VAL B 1 240 ? 20.797 13.586 -13.359 1 85.19 240 VAL B CA 1
ATOM 4253 C C . VAL B 1 240 ? 20.609 14.695 -12.328 1 85.19 240 VAL B C 1
ATOM 4255 O O . VAL B 1 240 ? 20.406 15.859 -12.695 1 85.19 240 VAL B O 1
ATOM 4258 N N . GLU B 1 241 ? 20.625 14.367 -11.125 1 80.69 241 GLU B N 1
ATOM 4259 C CA . GLU B 1 241 ? 20.469 15.375 -10.086 1 80.69 241 GLU B CA 1
ATOM 4260 C C . GLU B 1 241 ? 21.609 16.391 -10.125 1 80.69 241 GLU B C 1
ATOM 4262 O O . GLU B 1 241 ? 21.391 17.594 -9.953 1 80.69 241 GLU B O 1
ATOM 4267 N N . LEU B 1 242 ? 22.812 15.922 -10.297 1 75.75 242 LEU B N 1
ATOM 4268 C CA . LEU B 1 242 ? 23.969 16.812 -10.398 1 75.75 242 LEU B CA 1
ATOM 4269 C C . LEU B 1 242 ? 23.812 17.75 -11.586 1 75.75 242 LEU B C 1
ATOM 4271 O O . LEU B 1 242 ? 24.203 18.922 -11.5 1 75.75 242 LEU B O 1
ATOM 4275 N N . TYR B 1 243 ? 23.328 17.203 -12.578 1 78.19 243 TYR B N 1
ATOM 4276 C CA . TYR B 1 243 ? 23.141 18 -13.789 1 78.19 243 TYR B CA 1
ATOM 4277 C C . TYR B 1 243 ? 22.094 19.094 -13.57 1 78.19 243 TYR B C 1
ATOM 4279 O O . TYR B 1 243 ? 22.297 20.234 -13.961 1 78.19 243 TYR B O 1
ATOM 4287 N N . PHE B 1 244 ? 21.031 18.812 -13.016 1 78 244 PHE B N 1
ATOM 4288 C CA . PHE B 1 244 ? 19.922 19.75 -12.875 1 78 244 PHE B CA 1
ATOM 4289 C C . PHE B 1 244 ? 20.125 20.641 -11.656 1 78 244 PHE B C 1
ATOM 4291 O O . PHE B 1 244 ? 19.641 21.781 -11.633 1 78 244 PHE B O 1
ATOM 4298 N N . TYR B 1 245 ? 20.688 20.078 -10.648 1 65.75 245 TYR B N 1
ATOM 4299 C CA . TYR B 1 245 ? 20.844 20.875 -9.438 1 65.75 245 TYR B CA 1
ATOM 4300 C C . TYR B 1 245 ? 22.234 21.484 -9.359 1 65.75 245 TYR B C 1
ATOM 4302 O O . TYR B 1 245 ? 22.594 22.094 -8.352 1 65.75 245 TYR B O 1
ATOM 4310 N N . LYS B 1 246 ? 23.031 21.469 -10.297 1 58.28 246 LYS B N 1
ATOM 4311 C CA . LYS B 1 246 ? 24.391 22.016 -10.297 1 58.28 246 LYS B CA 1
ATOM 4312 C C . LYS B 1 246 ? 24.547 23.125 -9.266 1 58.28 246 LYS B C 1
ATOM 4314 O O . LYS B 1 246 ? 25.484 23.125 -8.469 1 58.28 246 LYS B O 1
ATOM 4319 N N . LYS B 1 247 ? 23.891 24.281 -9.484 1 48.34 247 LYS B N 1
ATOM 4320 C CA . LYS B 1 247 ? 24.094 25.438 -8.633 1 48.34 247 LYS B CA 1
ATOM 4321 C C . LYS B 1 247 ? 23.578 25.188 -7.219 1 48.34 247 LYS B C 1
ATOM 4323 O O . LYS B 1 247 ? 24.172 25.641 -6.242 1 48.34 247 LYS B O 1
ATOM 4328 N N . ARG B 1 248 ? 22.484 24.594 -7.047 1 47.03 248 ARG B N 1
ATOM 4329 C CA . ARG B 1 248 ? 21.766 24.484 -5.781 1 47.03 248 ARG B CA 1
ATOM 4330 C C . ARG B 1 248 ? 22.266 23.281 -4.977 1 47.03 248 ARG B C 1
ATOM 4332 O O . ARG B 1 248 ? 22.031 23.188 -3.771 1 47.03 248 ARG B O 1
ATOM 4339 N N . PHE B 1 249 ? 22.766 22.297 -5.559 1 47.62 249 PHE B N 1
ATOM 4340 C CA . PHE B 1 249 ? 23.344 21.141 -4.859 1 47.62 249 PHE B CA 1
ATOM 4341 C C . PHE B 1 249 ? 24.453 21.578 -3.926 1 47.62 249 PHE B C 1
ATOM 4343 O O . PHE B 1 249 ? 24.594 21.047 -2.818 1 47.62 249 PHE B O 1
ATOM 4350 N N . ILE B 1 250 ? 25.219 22.531 -4.348 1 41.25 250 ILE B N 1
ATOM 4351 C CA . ILE B 1 250 ? 26.281 23.062 -3.5 1 41.25 250 ILE B CA 1
ATOM 4352 C C . ILE B 1 250 ? 25.672 23.781 -2.299 1 41.25 250 ILE B C 1
ATOM 4354 O O . ILE B 1 250 ? 26.156 23.641 -1.172 1 41.25 250 ILE B O 1
ATOM 4358 N N . ALA B 1 251 ? 24.609 24.453 -2.492 1 42.81 251 ALA B N 1
ATOM 4359 C CA . ALA B 1 251 ? 24.031 25.25 -1.411 1 42.81 251 ALA B CA 1
ATOM 4360 C C . ALA B 1 251 ? 23.188 24.375 -0.487 1 42.81 251 ALA B C 1
ATOM 4362 O O . ALA B 1 251 ? 23.172 24.578 0.729 1 42.81 251 ALA B O 1
ATOM 4363 N N . ALA B 1 252 ? 22.453 23.438 -0.912 1 46.09 252 ALA B N 1
ATOM 4364 C CA . ALA B 1 252 ? 21.562 22.578 -0.141 1 46.09 252 ALA B CA 1
ATOM 4365 C C . ALA B 1 252 ? 22.344 21.625 0.753 1 46.09 252 ALA B C 1
ATOM 4367 O O . ALA B 1 252 ? 21.938 21.359 1.885 1 46.09 252 ALA B O 1
ATOM 4368 N N . ASP B 1 253 ? 23.422 21.109 0.234 1 44.72 253 ASP B N 1
ATOM 4369 C CA . ASP B 1 253 ? 24.312 20.328 1.068 1 44.72 253 ASP B CA 1
ATOM 4370 C C . ASP B 1 253 ? 24.812 21.125 2.268 1 44.72 253 ASP B C 1
ATOM 4372 O O . ASP B 1 253 ? 24.906 20.609 3.377 1 44.72 253 ASP B O 1
ATOM 4376 N N . ALA B 1 254 ? 24.984 22.344 2.01 1 41.88 254 ALA B N 1
ATOM 4377 C CA . ALA B 1 254 ? 25.406 23.203 3.105 1 41.88 254 ALA B CA 1
ATOM 4378 C C . ALA B 1 254 ? 24.312 23.344 4.164 1 41.88 254 ALA B C 1
ATOM 4380 O O . ALA B 1 254 ? 24.609 23.328 5.363 1 41.88 254 ALA B O 1
ATOM 4381 N N . GLU B 1 255 ? 23.125 23.469 3.754 1 45.44 255 GLU B N 1
ATOM 4382 C CA . GLU B 1 255 ? 22.031 23.656 4.707 1 45.44 255 GLU B CA 1
ATOM 4383 C C . GLU B 1 255 ? 21.688 22.344 5.41 1 45.44 255 GLU B C 1
ATOM 4385 O O . GLU B 1 255 ? 21.406 22.344 6.609 1 45.44 255 GLU B O 1
ATOM 4390 N N . GLU B 1 256 ? 21.688 21.25 4.766 1 44.78 256 GLU B N 1
ATOM 4391 C CA . GLU B 1 256 ? 21.453 19.953 5.395 1 44.78 256 GLU B CA 1
ATOM 4392 C C . GLU B 1 256 ? 22.562 19.609 6.391 1 44.78 256 GLU B C 1
ATOM 4394 O O . GLU B 1 256 ? 22.297 19.125 7.484 1 44.78 256 GLU B O 1
ATOM 4399 N N . MET B 1 257 ? 23.734 19.953 6.035 1 40.97 257 MET B N 1
ATOM 4400 C CA . MET B 1 257 ? 24.844 19.828 6.984 1 40.97 257 MET B CA 1
ATOM 4401 C C . MET B 1 257 ? 24.609 20.719 8.203 1 40.97 257 MET B C 1
ATOM 4403 O O . MET B 1 257 ? 24.938 20.328 9.328 1 40.97 257 MET B O 1
ATOM 4407 N N . ALA B 1 258 ? 23.984 21.75 7.934 1 42.19 258 ALA B N 1
ATOM 4408 C CA . ALA B 1 258 ? 23.672 22.625 9.055 1 42.19 258 ALA B CA 1
ATOM 4409 C C . ALA B 1 258 ? 22.547 22.047 9.914 1 42.19 258 ALA B C 1
ATOM 4411 O O . ALA B 1 258 ? 22.578 22.156 11.141 1 42.19 258 ALA B O 1
ATOM 4412 N N . GLN B 1 259 ? 21.578 21.406 9.344 1 41.25 259 GLN B N 1
ATOM 4413 C CA . GLN B 1 259 ? 20.438 20.859 10.078 1 41.25 259 GLN B CA 1
ATOM 4414 C C . GLN B 1 259 ? 20.812 19.531 10.742 1 41.25 259 GLN B C 1
ATOM 4416 O O . GLN B 1 259 ? 20.375 19.25 11.859 1 41.25 259 GLN B O 1
ATOM 4421 N N . VAL B 1 260 ? 21.5 18.625 10.078 1 39.25 260 VAL B N 1
ATOM 4422 C CA . VAL B 1 260 ? 22.047 17.438 10.711 1 39.25 260 VAL B CA 1
ATOM 4423 C C . VAL B 1 260 ? 22.953 17.844 11.867 1 39.25 260 VAL B C 1
ATOM 4425 O O . VAL B 1 260 ? 22.984 17.172 12.906 1 39.25 260 VAL B O 1
ATOM 4428 N N . GLY B 1 261 ? 23.703 18.828 11.781 1 35.56 261 GLY B N 1
ATOM 4429 C CA . GLY B 1 261 ? 24.422 19.375 12.914 1 35.56 261 GLY B CA 1
ATOM 4430 C C . GLY B 1 261 ? 23.531 19.75 14.078 1 35.56 261 GLY B C 1
ATOM 4431 O O . GLY B 1 261 ? 23.906 19.547 15.242 1 35.56 261 GLY B O 1
ATOM 4432 N N . LYS B 1 262 ? 22.422 20.266 13.852 1 38.25 262 LYS B N 1
ATOM 4433 C CA . LYS B 1 262 ? 21.516 20.562 14.953 1 38.25 262 LYS B CA 1
ATOM 4434 C C . LYS B 1 262 ? 20.875 19.297 15.516 1 38.25 262 LYS B C 1
ATOM 4436 O O . LYS B 1 262 ? 20.672 19.188 16.719 1 38.25 262 LYS B O 1
ATOM 4441 N N . TRP B 1 263 ? 20.453 18.312 14.727 1 34.28 263 TRP B N 1
ATOM 4442 C CA . TRP B 1 263 ? 19.922 17.062 15.242 1 34.28 263 TRP B CA 1
ATOM 4443 C C . TRP B 1 263 ? 21.031 16.234 15.898 1 34.28 263 TRP B C 1
ATOM 4445 O O . TRP B 1 263 ? 20.781 15.531 16.875 1 34.28 263 TRP B O 1
ATOM 4455 N N . ALA B 1 264 ? 22.219 16.188 15.523 1 30.88 264 ALA B N 1
ATOM 4456 C CA . ALA B 1 264 ? 23.344 15.539 16.203 1 30.88 264 ALA B CA 1
ATOM 4457 C C . ALA B 1 264 ? 23.531 16.109 17.609 1 30.88 264 ALA B C 1
ATOM 4459 O O . ALA B 1 264 ? 24.016 15.414 18.5 1 30.88 264 ALA B O 1
ATOM 4460 N N . LYS B 1 265 ? 23.234 17.344 17.906 1 33.19 265 LYS B N 1
ATOM 4461 C CA . LYS B 1 265 ? 23.359 17.844 19.281 1 33.19 265 LYS B CA 1
ATOM 4462 C C . LYS B 1 265 ? 22.359 17.172 20.219 1 33.19 265 LYS B C 1
ATOM 4464 O O . LYS B 1 265 ? 22.594 17.078 21.422 1 33.19 265 LYS B O 1
ATOM 4469 N N . HIS B 1 266 ? 21.156 16.797 19.906 1 30.91 266 HIS B N 1
ATOM 4470 C CA . HIS B 1 266 ? 20.281 16.109 20.844 1 30.91 266 HIS B CA 1
ATOM 4471 C C . HIS B 1 266 ? 20.609 14.625 20.922 1 30.91 266 HIS B C 1
ATOM 4473 O O . HIS B 1 266 ? 20.109 13.922 21.797 1 30.91 266 HIS B O 1
ATOM 4479 N N . SER B 1 267 ? 21.016 13.883 19.953 1 28.97 267 SER B N 1
ATOM 4480 C CA . SER B 1 267 ? 21.359 12.477 20.156 1 28.97 267 SER B CA 1
ATOM 4481 C C . SER B 1 267 ? 22.75 12.336 20.766 1 28.97 267 SER B C 1
ATOM 4483 O O . SER B 1 267 ? 23.703 12.992 20.312 1 28.97 267 SER B O 1
ATOM 4485 N N . ARG B 1 268 ? 22.953 12.125 22.156 1 31.41 268 ARG B N 1
ATOM 4486 C CA . ARG B 1 268 ? 24.156 11.742 22.891 1 31.41 268 ARG B CA 1
ATOM 4487 C C . ARG B 1 268 ? 25.062 10.852 22.031 1 31.41 268 ARG B C 1
ATOM 4489 O O . ARG B 1 268 ? 26.141 10.469 22.469 1 31.41 268 ARG B O 1
ATOM 4496 N N . VAL B 1 269 ? 24.516 10.125 21.109 1 28 269 VAL B N 1
ATOM 4497 C CA . VAL B 1 269 ? 25.406 9.188 20.422 1 28 269 VAL B CA 1
ATOM 4498 C C . VAL B 1 269 ? 26.438 9.953 19.594 1 28 269 VAL B C 1
ATOM 4500 O O . VAL B 1 269 ? 27.109 9.375 18.734 1 28 269 VAL B O 1
ATOM 4503 N N . ASN B 1 270 ? 26.453 11.195 19.672 1 29.88 270 ASN B N 1
ATOM 4504 C CA . ASN B 1 270 ? 27.5 11.938 18.969 1 29.88 270 ASN B CA 1
ATOM 4505 C C . ASN B 1 270 ? 28.891 11.633 19.547 1 29.88 270 ASN B C 1
ATOM 4507 O O . ASN B 1 270 ? 29.875 12.219 19.125 1 29.88 270 ASN B O 1
ATOM 4511 N N . ALA B 1 271 ? 28.875 11.18 20.766 1 30.06 271 ALA B N 1
ATOM 4512 C CA . ALA B 1 271 ? 30.172 11.086 21.438 1 30.06 271 ALA B CA 1
ATOM 4513 C C . ALA B 1 271 ? 31.125 10.211 20.641 1 30.06 271 ALA B C 1
ATOM 4515 O O . ALA B 1 271 ? 32.312 10.555 20.484 1 30.06 271 ALA B O 1
ATOM 4516 N N . ALA B 1 272 ? 30.578 9.078 20.172 1 29.81 272 ALA B N 1
ATOM 4517 C CA . ALA B 1 272 ? 31.547 8.188 19.547 1 29.81 272 ALA B CA 1
ATOM 4518 C C . ALA B 1 272 ? 31.953 8.703 18.156 1 29.81 272 ALA B C 1
ATOM 4520 O O . ALA B 1 272 ? 33.125 8.703 17.812 1 29.81 272 ALA B O 1
ATOM 4521 N N . ALA B 1 273 ? 31.031 9.219 17.453 1 29.22 273 ALA B N 1
ATOM 4522 C CA . ALA B 1 273 ? 31.438 9.773 16.156 1 29.22 273 ALA B CA 1
ATOM 4523 C C . ALA B 1 273 ? 32.094 11.141 16.312 1 29.22 273 ALA B C 1
ATOM 4525 O O . ALA B 1 273 ? 33.062 11.445 15.633 1 29.22 273 ALA B O 1
ATOM 4526 N N . ALA B 1 274 ? 31.641 11.891 17.312 1 31.52 274 ALA B N 1
ATOM 4527 C CA . ALA B 1 274 ? 32.406 13.07 17.734 1 31.52 274 ALA B CA 1
ATOM 4528 C C . ALA B 1 274 ? 33.781 12.68 18.266 1 31.52 274 ALA B C 1
ATOM 4530 O O . ALA B 1 274 ? 34.781 13.312 17.922 1 31.52 274 ALA B O 1
ATOM 4531 N N . ALA B 1 275 ? 33.719 11.594 18.953 1 32.69 275 ALA B N 1
ATOM 4532 C CA . ALA B 1 275 ? 35 11.062 19.438 1 32.69 275 ALA B CA 1
ATOM 4533 C C . ALA B 1 275 ? 35.844 10.547 18.281 1 32.69 275 ALA B C 1
ATOM 4535 O O . ALA B 1 275 ? 37.062 10.805 18.219 1 32.69 275 ALA B O 1
ATOM 4536 N N . ALA B 1 276 ? 35.125 9.914 17.344 1 30.19 276 ALA B N 1
ATOM 4537 C CA . ALA B 1 276 ? 35.875 9.383 16.203 1 30.19 276 ALA B CA 1
ATOM 4538 C C . ALA B 1 276 ? 36.25 10.492 15.234 1 30.19 276 ALA B C 1
ATOM 4540 O O . ALA B 1 276 ? 37.406 10.531 14.75 1 30.19 276 ALA B O 1
ATOM 4541 N N . ALA B 1 277 ? 35.344 11.406 15.086 1 30.7 277 ALA B N 1
ATOM 4542 C CA . ALA B 1 277 ? 35.688 12.578 14.297 1 30.7 277 ALA B CA 1
ATOM 4543 C C . ALA B 1 277 ? 36.75 13.414 15.023 1 30.7 277 ALA B C 1
ATOM 4545 O O . ALA B 1 277 ? 37.719 13.883 14.406 1 30.7 277 ALA B O 1
ATOM 4546 N N . ALA B 1 278 ? 36.5 13.422 16.281 1 32.31 278 ALA B N 1
ATOM 4547 C CA . ALA B 1 278 ? 37.531 14.07 17.094 1 32.31 278 ALA B CA 1
ATOM 4548 C C . ALA B 1 278 ? 38.844 13.312 17.016 1 32.31 278 ALA B C 1
ATOM 4550 O O . ALA B 1 278 ? 39.906 13.93 17 1 32.31 278 ALA B O 1
ATOM 4551 N N . GLY B 1 279 ? 38.656 11.984 16.938 1 30.94 279 GLY B N 1
ATOM 4552 C CA . GLY B 1 279 ? 39.844 11.164 16.797 1 30.94 279 GLY B CA 1
ATOM 4553 C C . GLY B 1 279 ? 40.531 11.359 15.453 1 30.94 279 GLY B C 1
ATOM 4554 O O . GLY B 1 279 ? 41.75 11.445 15.391 1 30.94 279 GLY B O 1
ATOM 4555 N N . MET B 1 280 ? 39.656 11.367 14.461 1 29.95 280 MET B N 1
ATOM 4556 C CA . MET B 1 280 ? 40.281 11.484 13.148 1 29.95 280 MET B CA 1
ATOM 4557 C C . MET B 1 280 ? 40.781 12.906 12.914 1 29.95 280 MET B C 1
ATOM 4559 O O . MET B 1 280 ? 41.75 13.109 12.172 1 29.95 280 MET B O 1
ATOM 4563 N N . ALA B 1 281 ? 39.938 13.836 13.344 1 29.78 281 ALA B N 1
ATOM 4564 C CA . ALA B 1 281 ? 40.531 15.18 13.328 1 29.78 281 ALA B CA 1
ATOM 4565 C C . ALA B 1 281 ? 41.906 15.188 13.969 1 29.78 281 ALA B C 1
ATOM 4567 O O . ALA B 1 281 ? 42.812 15.898 13.508 1 29.78 281 ALA B O 1
ATOM 4568 N N . ALA B 1 282 ? 41.844 14.352 14.984 1 29.75 282 ALA B N 1
ATOM 4569 C CA . ALA B 1 282 ? 43.125 14.289 15.711 1 29.75 282 ALA B CA 1
ATOM 4570 C C . ALA B 1 282 ? 44.219 13.648 14.844 1 29.75 282 ALA B C 1
ATOM 4572 O O . ALA B 1 282 ? 45.406 13.93 15.031 1 29.75 282 ALA B O 1
ATOM 4573 N N . ALA B 1 283 ? 43.688 12.734 14.023 1 31.73 283 ALA B N 1
ATOM 4574 C CA . ALA B 1 283 ? 44.781 12.047 13.32 1 31.73 283 ALA B CA 1
ATOM 4575 C C . ALA B 1 283 ? 45.344 12.93 12.203 1 31.73 283 ALA B C 1
ATOM 4577 O O . ALA B 1 283 ? 46.438 12.672 11.703 1 31.73 283 ALA B O 1
ATOM 4578 N N . GLY B 1 284 ? 44.438 13.656 11.531 1 29.72 284 GLY B N 1
ATOM 4579 C CA . GLY B 1 284 ? 45.062 14.492 10.523 1 29.72 284 GLY B CA 1
ATOM 4580 C C . GLY B 1 284 ? 45.844 15.641 11.109 1 29.72 284 GLY B C 1
ATOM 4581 O O . GLY B 1 284 ? 46.094 16.641 10.43 1 29.72 284 GLY B O 1
ATOM 4582 N N . GLY B 1 285 ? 46.156 15.617 12.352 1 27.7 285 GLY B N 1
ATOM 4583 C CA . GLY B 1 285 ? 47 16.672 12.922 1 27.7 285 GLY B CA 1
ATOM 4584 C C . GLY B 1 285 ? 48.25 16.969 12.109 1 27.7 285 GLY B C 1
ATOM 4585 O O . GLY B 1 285 ? 49.344 16.531 12.484 1 27.7 285 GLY B O 1
ATOM 4586 N N . LYS B 1 286 ? 48.281 16.953 10.875 1 28.62 286 LYS B N 1
ATOM 4587 C CA . LYS B 1 286 ? 49.625 17.484 10.703 1 28.62 286 LYS B CA 1
ATOM 4588 C C . LYS B 1 286 ? 49.781 18.797 11.461 1 28.62 286 LYS B C 1
ATOM 4590 O O . LYS B 1 286 ? 50.625 18.922 12.352 1 28.62 286 LYS B O 1
ATOM 4595 N N . GLN B 1 287 ? 50.031 19.969 10.734 1 25.53 287 GLN B N 1
ATOM 4596 C CA . GLN B 1 287 ? 50.812 21.125 11.133 1 25.53 287 GLN B CA 1
ATOM 4597 C C . GLN B 1 287 ? 50.062 22 12.125 1 25.53 287 GLN B C 1
ATOM 4599 O O . GLN B 1 287 ? 48.875 21.766 12.383 1 25.53 287 GLN B O 1
ATOM 4604 N N . GLY B 1 288 ? 50.094 23.469 11.969 1 25.31 288 GLY B N 1
ATOM 4605 C CA . GLY B 1 288 ? 50.219 24.672 12.781 1 25.31 288 GLY B CA 1
ATOM 4606 C C . GLY B 1 288 ? 48.906 25.094 13.43 1 25.31 288 GLY B C 1
ATOM 4607 O O . GLY B 1 288 ? 48.844 26.172 14.023 1 25.31 288 GLY B O 1
ATOM 4608 N N . ALA B 1 289 ? 47.75 24.703 12.844 1 26.08 289 ALA B N 1
ATOM 4609 C CA . ALA B 1 289 ? 46.719 25.688 13.227 1 26.08 289 ALA B CA 1
ATOM 4610 C C . ALA B 1 289 ? 46.469 25.641 14.727 1 26.08 289 ALA B C 1
ATOM 4612 O O . ALA B 1 289 ? 46.594 24.578 15.352 1 26.08 289 ALA B O 1
ATOM 4613 N N . PRO B 1 290 ? 46.312 26.844 15.406 1 24.78 290 PRO B N 1
ATOM 4614 C CA . PRO B 1 290 ? 46.25 27.172 16.828 1 24.78 290 PRO B CA 1
ATOM 4615 C C . PRO B 1 290 ? 45.25 26.344 17.594 1 24.78 290 PRO B C 1
ATOM 4617 O O . PRO B 1 290 ? 44.281 25.812 17 1 24.78 290 PRO B O 1
ATOM 4620 N N . THR B 1 291 ? 45.688 25.781 18.688 1 25.88 291 THR B N 1
ATOM 4621 C CA . THR B 1 291 ? 45.125 25 19.797 1 25.88 291 THR B CA 1
ATOM 4622 C C . THR B 1 291 ? 43.812 25.594 20.281 1 25.88 291 THR B C 1
ATOM 4624 O O . THR B 1 291 ? 43.812 26.688 20.844 1 25.88 291 THR B O 1
ATOM 4627 N N . VAL B 1 292 ? 42.844 25.75 19.375 1 22.09 292 VAL B N 1
ATOM 4628 C CA . VAL B 1 292 ? 41.656 26.406 19.969 1 22.09 292 VAL B CA 1
ATOM 4629 C C . VAL B 1 292 ? 41.188 25.625 21.172 1 22.09 292 VAL B C 1
ATOM 4631 O O . VAL B 1 292 ? 40.906 24.422 21.078 1 22.09 292 VAL B O 1
ATOM 4634 N N . THR B 1 293 ? 41.781 25.906 22.391 1 22.5 293 THR B N 1
ATOM 4635 C CA . THR B 1 293 ? 41.438 25.406 23.734 1 22.5 293 THR B CA 1
ATOM 4636 C C . THR B 1 293 ? 39.969 25.625 24.047 1 22.5 293 THR B C 1
ATOM 4638 O O . THR B 1 293 ? 39.5 26.766 24.141 1 22.5 293 THR B O 1
ATOM 4641 N N . ALA B 1 294 ? 39.094 25.047 23.25 1 20.28 294 ALA B N 1
ATOM 4642 C CA . ALA B 1 294 ? 37.719 25.344 23.688 1 20.28 294 ALA B CA 1
ATOM 4643 C C . ALA B 1 294 ? 37.469 24.766 25.078 1 20.28 294 ALA B C 1
ATOM 4645 O O . ALA B 1 294 ? 37.688 23.578 25.328 1 20.28 294 ALA B O 1
ATOM 4646 N N . ALA B 1 295 ? 37.781 25.531 26.094 1 20.48 295 ALA B N 1
ATOM 4647 C CA . ALA B 1 295 ? 37.5 25.266 27.5 1 20.48 295 ALA B CA 1
ATOM 4648 C C . ALA B 1 295 ? 36 24.984 27.719 1 20.48 295 ALA B C 1
ATOM 4650 O O . ALA B 1 295 ? 35.156 25.828 27.391 1 20.48 295 ALA B O 1
ATOM 4651 N N . VAL B 1 296 ? 35.656 23.859 27.281 1 20.88 296 VAL B N 1
ATOM 4652 C CA . VAL B 1 296 ? 34.281 23.5 27.641 1 20.88 296 VAL B CA 1
ATOM 4653 C C . VAL B 1 296 ? 34.156 23.422 29.172 1 20.88 296 VAL B C 1
ATOM 4655 O O . VAL B 1 296 ? 34.844 22.656 29.812 1 20.88 296 VAL B O 1
ATOM 4658 N N . CYS B 1 297 ? 33.875 24.578 29.734 1 20 297 CYS B N 1
ATOM 4659 C CA . CYS B 1 297 ? 33.625 24.656 31.172 1 20 297 CYS B CA 1
ATOM 4660 C C . CYS B 1 297 ? 32.375 23.875 31.531 1 20 297 CYS B C 1
ATOM 4662 O O . CYS B 1 297 ? 31.266 24.203 31.062 1 20 297 CYS B O 1
ATOM 4664 N N . VAL B 1 298 ? 32.531 22.609 31.594 1 21.36 298 VAL B N 1
ATOM 4665 C CA . VAL B 1 298 ? 31.5 21.75 32.188 1 21.36 298 VAL B CA 1
ATOM 4666 C C . VAL B 1 298 ? 31.266 22.156 33.625 1 21.36 298 VAL B C 1
ATOM 4668 O O . VAL B 1 298 ? 32.188 22.094 34.469 1 21.36 298 VAL B O 1
ATOM 4671 N N . THR B 1 299 ? 30.656 23.328 33.844 1 20.88 299 THR B N 1
ATOM 4672 C CA . THR B 1 299 ? 30.359 23.625 35.219 1 20.88 299 THR B CA 1
ATOM 4673 C C . THR B 1 299 ? 29.438 22.562 35.812 1 20.88 299 THR B C 1
ATOM 4675 O O . THR B 1 299 ? 28.406 22.234 35.25 1 20.88 299 THR B O 1
ATOM 4678 N N . ALA B 1 300 ? 30.062 21.5 36.406 1 22.03 300 ALA B N 1
ATOM 4679 C CA . ALA B 1 300 ? 29.562 20.516 37.375 1 22.03 300 ALA B CA 1
ATOM 4680 C C . ALA B 1 300 ? 28.75 21.188 38.469 1 22.03 300 ALA B C 1
ATOM 4682 O O . ALA B 1 300 ? 29.297 21.969 39.25 1 22.03 300 ALA B O 1
ATOM 4683 N N . SER B 1 301 ? 27.578 21.859 38.125 1 21.38 301 SER B N 1
ATOM 4684 C CA . SER B 1 301 ? 26.906 22.375 39.312 1 21.38 301 SER B CA 1
ATOM 4685 C C . SER B 1 301 ? 26.75 21.281 40.375 1 21.38 301 SER B C 1
ATOM 4687 O O . SER B 1 301 ? 26.266 20.188 40.062 1 21.38 301 SER B O 1
ATOM 4689 N N . SER B 1 302 ? 27.656 21.125 41.344 1 21.02 302 SER B N 1
ATOM 4690 C CA . SER B 1 302 ? 27.734 20.469 42.625 1 21.02 302 SER B CA 1
ATOM 4691 C C . SER B 1 302 ? 26.438 20.656 43.438 1 21.02 302 SER B C 1
ATOM 4693 O O . SER B 1 302 ? 26.219 21.734 44 1 21.02 302 SER B O 1
ATOM 4695 N N . ARG B 1 303 ? 25.203 20.5 42.844 1 26.03 303 ARG B N 1
ATOM 4696 C CA . ARG B 1 303 ? 24.25 20.547 43.969 1 26.03 303 ARG B CA 1
ATOM 4697 C C . ARG B 1 303 ? 24.688 19.594 45.062 1 26.03 303 ARG B C 1
ATOM 4699 O O . ARG B 1 303 ? 25.078 18.453 44.812 1 26.03 303 ARG B O 1
ATOM 4706 N N . LYS B 1 304 ? 25.078 20.172 46.188 1 20.75 304 LYS B N 1
ATOM 4707 C CA . LYS B 1 304 ? 25.469 19.734 47.531 1 20.75 304 LYS B CA 1
ATOM 4708 C C . LYS B 1 304 ? 24.547 18.625 48.031 1 20.75 304 LYS B C 1
ATOM 4710 O O . LYS B 1 304 ? 23.328 18.719 47.906 1 20.75 304 LYS B O 1
ATOM 4715 N N . LEU B 1 305 ? 25.047 17.406 48.031 1 21.91 305 LEU B N 1
ATOM 4716 C CA . LEU B 1 305 ? 24.75 16.297 48.938 1 21.91 305 LEU B CA 1
ATOM 4717 C C . LEU B 1 305 ? 24.609 16.781 50.375 1 21.91 305 LEU B C 1
ATOM 4719 O O . LEU B 1 305 ? 25.609 17.125 51.031 1 21.91 305 LEU B O 1
ATOM 4723 N N . ASP B 1 306 ? 23.875 17.969 50.75 1 20.3 306 ASP B N 1
ATOM 4724 C CA . ASP B 1 306 ? 23.469 17.797 52.125 1 20.3 306 ASP B CA 1
ATOM 4725 C C . ASP B 1 306 ? 22.344 16.766 52.25 1 20.3 306 ASP B C 1
ATOM 4727 O O . ASP B 1 306 ? 21.469 16.688 51.375 1 20.3 306 ASP B O 1
#

Radius of gyration: 28.17 Å; Cα contacts (8 Å, |Δi|>4): 920; chains: 2; bounding box: 85×84×79 Å